Protein AF-A0A7S0KG20-F1 (afdb_monomer)

Sequence (482 aa):
AVMDPRAGAAANTIDAFGTTMLTATAPEAWRTGATNSAHTAVRFNNHARRALEDLAPARAWDAAEAFLSRLDDALVNDASDGVVLHEFNDLPFVKHLDVSIRLEYHAMQQNGVLDRLATCDGAVEDGPSSCMGLQRSAAFSQMQSWWRRLKERYPNGHPYWVAEYLEFDMSGDGVDPTASVFIEHVSLHSGRHAEFVPAVREYFDAIGAATNAPSSEVLFKNLQRVVDLATSDGFNTSIWSAGIMFSRVLDAGKGGIESVRVLIYFNRHDALNSKDAEEDGYASEKTRQMVRLLELLKWTGDYDEFDRIDDFFTDDGGIGSVLQLDVLAREPTNESPSIIGPRVGVEITVGQTYVKDSVMPYLASHLLSSGLAQKDWLMSFTDALCKPTRTDALSMRSRLQRPCFIKRRTAADKVELTRDQTGASMLPPISVSASHFKFIVQPGRSLYVKAYVGSQHTFKYCLDTDSISVPNTAVKYEPCSV

Structure (mmCIF, N/CA/C/O backbone):
data_AF-A0A7S0KG20-F1
#
_entry.id   AF-A0A7S0KG20-F1
#
loop_
_atom_site.group_PDB
_atom_site.id
_atom_site.type_symbol
_atom_site.label_atom_id
_atom_site.label_alt_id
_atom_site.label_comp_id
_atom_site.label_asym_id
_atom_site.label_entity_id
_atom_site.label_seq_id
_atom_site.pdbx_PDB_ins_code
_atom_site.Cartn_x
_atom_site.Cartn_y
_atom_site.Cartn_z
_atom_site.occupancy
_atom_site.B_iso_or_equiv
_atom_site.auth_seq_id
_atom_site.auth_comp_id
_atom_site.auth_asym_id
_atom_site.auth_atom_id
_atom_site.pdbx_PDB_model_num
ATOM 1 N N . ALA A 1 1 ? 21.879 16.488 -66.973 1.00 37.53 1 ALA A N 1
ATOM 2 C CA . ALA A 1 1 ? 21.043 16.724 -65.782 1.00 37.53 1 ALA A CA 1
ATOM 3 C C . ALA A 1 1 ? 20.310 15.428 -65.477 1.00 37.53 1 ALA A C 1
ATOM 5 O O . ALA A 1 1 ? 19.718 14.856 -66.382 1.00 37.53 1 ALA A O 1
ATOM 6 N N . VAL A 1 2 ? 20.502 14.915 -64.267 1.00 31.30 2 VAL A N 1
ATOM 7 C CA . VAL A 1 2 ? 20.100 13.580 -63.808 1.00 31.30 2 VAL A CA 1
ATOM 8 C C . VAL A 1 2 ? 18.619 13.600 -63.411 1.00 31.30 2 VAL A C 1
ATOM 10 O O . VAL A 1 2 ? 18.217 14.483 -62.661 1.00 31.30 2 VAL A O 1
ATOM 13 N N . MET A 1 3 ? 17.830 12.635 -63.892 1.00 28.50 3 MET A N 1
ATOM 14 C CA . MET A 1 3 ? 16.565 12.221 -63.273 1.00 28.50 3 MET A CA 1
ATOM 15 C C . MET A 1 3 ? 16.724 10.763 -62.832 1.00 28.50 3 MET A C 1
ATOM 17 O O . MET A 1 3 ? 17.117 9.914 -63.629 1.00 28.50 3 MET A O 1
ATOM 21 N N . ASP A 1 4 ? 16.460 10.513 -61.555 1.00 29.98 4 ASP A N 1
ATOM 22 C CA . ASP A 1 4 ? 16.569 9.227 -60.862 1.00 29.98 4 ASP A CA 1
ATOM 23 C C . ASP A 1 4 ? 15.175 8.572 -60.770 1.00 29.98 4 ASP A C 1
ATOM 25 O O . ASP A 1 4 ? 14.272 9.186 -60.197 1.00 29.98 4 ASP A O 1
ATOM 29 N N . PRO A 1 5 ? 14.945 7.363 -61.322 1.00 34.62 5 PRO A N 1
ATOM 30 C CA . PRO A 1 5 ? 13.727 6.606 -61.099 1.00 34.62 5 PRO A CA 1
ATOM 31 C C . PRO A 1 5 ? 14.010 5.456 -60.122 1.00 34.62 5 PRO A C 1
ATOM 33 O O . PRO A 1 5 ? 14.293 4.328 -60.524 1.00 34.62 5 PRO A O 1
ATOM 36 N N . ARG A 1 6 ? 13.884 5.714 -58.819 1.00 30.38 6 ARG A N 1
ATOM 37 C CA . ARG A 1 6 ? 13.753 4.662 -57.797 1.00 30.38 6 ARG A CA 1
ATOM 38 C C . ARG A 1 6 ? 12.340 4.643 -57.228 1.00 30.38 6 ARG A C 1
ATOM 40 O O . ARG A 1 6 ? 12.111 4.927 -56.059 1.00 30.38 6 ARG A O 1
ATOM 47 N N . ALA A 1 7 ? 11.390 4.242 -58.067 1.00 33.94 7 ALA A N 1
ATOM 48 C CA . ALA A 1 7 ? 10.198 3.554 -57.590 1.00 33.94 7 ALA A CA 1
ATOM 49 C C . ALA A 1 7 ? 10.583 2.081 -57.368 1.00 33.94 7 ALA A C 1
ATOM 51 O O . ALA A 1 7 ? 10.510 1.259 -58.279 1.00 33.94 7 ALA A O 1
ATOM 52 N N . GLY A 1 8 ? 11.085 1.760 -56.174 1.00 28.45 8 GLY A N 1
ATOM 53 C CA . GLY A 1 8 ? 11.297 0.379 -55.750 1.00 28.45 8 GLY A CA 1
ATOM 54 C C . GLY A 1 8 ? 9.968 -0.223 -55.308 1.00 28.45 8 GLY A C 1
ATOM 55 O O . GLY A 1 8 ? 9.535 0.008 -54.184 1.00 28.45 8 GLY A O 1
ATOM 56 N N . ALA A 1 9 ? 9.307 -0.958 -56.201 1.00 30.19 9 ALA A N 1
ATOM 57 C CA . ALA A 1 9 ? 8.162 -1.788 -55.853 1.00 30.19 9 ALA A CA 1
ATOM 58 C C . ALA A 1 9 ? 8.598 -2.871 -54.849 1.00 30.19 9 ALA A C 1
ATOM 60 O O . ALA A 1 9 ? 9.541 -3.618 -55.112 1.00 30.19 9 ALA A O 1
ATOM 61 N N . ALA A 1 10 ? 7.921 -2.950 -53.701 1.00 33.03 10 ALA A N 1
ATOM 62 C CA . ALA A 1 10 ? 8.092 -4.042 -52.751 1.00 33.03 10 ALA A CA 1
ATOM 63 C C . ALA A 1 10 ? 7.609 -5.349 -53.400 1.00 33.03 10 ALA A C 1
ATOM 65 O O . ALA A 1 10 ? 6.438 -5.485 -53.755 1.00 33.03 10 ALA A O 1
ATOM 66 N N . ALA A 1 11 ? 8.522 -6.298 -53.599 1.00 28.55 11 ALA A N 1
ATOM 67 C CA . ALA A 1 11 ? 8.181 -7.639 -54.047 1.00 28.55 11 ALA A CA 1
ATOM 68 C C . ALA A 1 11 ? 7.683 -8.450 -52.842 1.00 28.55 11 ALA A C 1
ATOM 70 O O . ALA A 1 11 ? 8.464 -8.803 -51.962 1.00 28.55 11 ALA A O 1
ATOM 71 N N . ASN A 1 12 ? 6.383 -8.742 -52.806 1.00 29.62 12 ASN A N 1
ATOM 72 C CA . ASN A 1 12 ? 5.798 -9.658 -51.832 1.00 29.62 12 ASN A CA 1
ATOM 73 C C . ASN A 1 12 ? 6.046 -11.100 -52.294 1.00 29.62 12 ASN A C 1
ATOM 75 O O . ASN A 1 12 ? 5.450 -11.546 -53.275 1.00 29.62 12 ASN A O 1
ATOM 79 N N . THR A 1 13 ? 6.902 -11.843 -51.597 1.00 28.30 13 THR A N 1
ATOM 80 C CA . THR A 1 13 ? 6.975 -13.307 -51.725 1.00 28.30 13 THR A CA 1
ATOM 81 C C . THR A 1 13 ? 6.069 -13.957 -50.686 1.00 28.30 13 THR A C 1
ATOM 83 O O . THR A 1 13 ? 6.255 -13.764 -49.488 1.00 28.30 13 THR A O 1
ATOM 86 N N . ILE A 1 14 ? 5.085 -14.717 -51.167 1.00 29.00 14 ILE A N 1
ATOM 87 C CA . ILE A 1 14 ? 4.150 -15.524 -50.374 1.00 29.00 14 ILE A CA 1
ATOM 88 C C . ILE A 1 14 ? 4.747 -16.933 -50.263 1.00 29.00 14 ILE A C 1
ATOM 90 O O . ILE A 1 14 ? 5.146 -17.498 -51.284 1.00 29.00 14 ILE A O 1
ATOM 94 N N . ASP A 1 15 ? 4.838 -17.495 -49.056 1.00 35.34 15 ASP A N 1
ATOM 95 C CA . ASP A 1 15 ? 5.238 -18.894 -48.879 1.00 35.34 15 ASP A CA 1
ATOM 96 C C . ASP A 1 15 ? 4.054 -19.862 -49.058 1.00 35.34 15 ASP A C 1
ATOM 98 O O . ASP A 1 15 ? 2.891 -19.463 -49.146 1.00 35.34 15 ASP A O 1
ATOM 102 N N . ALA A 1 16 ? 4.355 -21.160 -49.126 1.00 31.38 16 ALA A N 1
ATOM 103 C CA . ALA A 1 16 ? 3.388 -22.221 -49.411 1.00 31.38 16 ALA A CA 1
ATOM 104 C C . ALA A 1 16 ? 2.281 -22.406 -48.344 1.00 31.38 16 ALA A C 1
ATOM 106 O O . ALA A 1 16 ? 1.424 -23.272 -48.525 1.00 31.38 16 ALA A O 1
ATOM 107 N N . PHE A 1 17 ? 2.268 -21.606 -47.270 1.00 33.25 17 PHE A N 1
ATOM 108 C CA . PHE A 1 17 ? 1.258 -21.637 -46.208 1.00 33.25 17 PHE A CA 1
ATOM 109 C C . PHE A 1 17 ? 0.456 -20.331 -46.077 1.00 33.25 17 PHE A C 1
ATOM 111 O O . PHE A 1 17 ? -0.393 -20.222 -45.195 1.00 33.25 17 PHE A O 1
ATOM 118 N N . GLY A 1 18 ? 0.648 -19.362 -46.980 1.00 27.58 18 GLY A N 1
ATOM 119 C CA . GLY A 1 18 ? -0.215 -18.178 -47.073 1.00 27.58 18 GLY A CA 1
ATOM 120 C C . GLY A 1 18 ? -0.015 -17.139 -45.965 1.00 27.58 18 GLY A C 1
ATOM 121 O O . GLY A 1 18 ? -0.838 -16.235 -45.828 1.00 27.58 18 GLY A O 1
ATOM 122 N N . THR A 1 19 ? 1.073 -17.220 -45.198 1.00 28.69 19 THR A N 1
ATOM 123 C CA . THR A 1 19 ? 1.436 -16.196 -44.209 1.00 28.69 19 THR A CA 1
ATOM 124 C C . THR A 1 19 ? 2.305 -15.118 -44.851 1.00 28.69 19 THR A C 1
ATOM 126 O O . THR A 1 19 ? 3.401 -15.383 -45.341 1.00 28.69 19 THR A O 1
ATOM 129 N N . THR A 1 20 ? 1.824 -13.874 -44.844 1.00 28.39 20 THR A N 1
ATOM 130 C CA . THR A 1 20 ? 2.589 -12.707 -45.297 1.00 28.39 20 THR A CA 1
ATOM 131 C C . THR A 1 20 ? 3.761 -12.468 -44.344 1.00 28.39 20 THR A C 1
ATOM 133 O O . THR A 1 20 ? 3.565 -11.986 -43.228 1.00 28.39 20 THR A O 1
ATOM 136 N N . MET A 1 21 ? 4.989 -12.785 -44.764 1.00 26.64 21 MET A N 1
ATOM 137 C CA . MET A 1 21 ? 6.184 -12.346 -44.044 1.00 26.64 21 MET A CA 1
ATOM 138 C C . MET A 1 21 ? 6.344 -10.834 -44.216 1.00 26.64 21 MET A C 1
ATOM 140 O O . MET A 1 21 ? 6.732 -10.351 -45.279 1.00 26.64 21 MET A O 1
ATOM 144 N N . LEU A 1 22 ? 6.044 -10.086 -43.154 1.00 32.97 22 LEU A N 1
ATOM 145 C CA . LEU A 1 22 ? 6.436 -8.687 -43.024 1.00 32.97 22 LEU A CA 1
ATOM 146 C C . LEU A 1 22 ? 7.966 -8.619 -43.007 1.00 32.97 22 LEU A C 1
ATOM 148 O O . LEU A 1 22 ? 8.616 -8.938 -42.012 1.00 32.97 22 LEU A O 1
ATOM 152 N N . THR A 1 23 ? 8.546 -8.216 -44.134 1.00 28.22 23 THR A N 1
ATOM 153 C CA . THR A 1 23 ? 9.948 -7.813 -44.224 1.00 28.22 23 THR A CA 1
ATOM 154 C C . THR A 1 23 ? 10.223 -6.714 -43.201 1.00 28.22 23 THR A C 1
ATOM 156 O O . THR A 1 23 ? 9.520 -5.706 -43.162 1.00 28.22 23 THR A O 1
ATOM 159 N N . ALA A 1 24 ? 11.240 -6.931 -42.367 1.00 34.94 24 ALA A N 1
ATOM 160 C CA . ALA A 1 24 ? 11.638 -6.062 -41.269 1.00 34.94 24 ALA A CA 1
ATOM 161 C C . ALA A 1 24 ? 11.952 -4.627 -41.735 1.00 34.94 24 ALA A C 1
ATOM 163 O O . ALA A 1 24 ? 13.037 -4.351 -42.242 1.00 34.94 24 ALA A O 1
ATOM 164 N N . THR A 1 25 ? 11.017 -3.701 -41.515 1.00 32.72 25 THR A N 1
ATOM 165 C CA . THR A 1 25 ? 11.232 -2.252 -41.654 1.00 32.72 25 THR A CA 1
ATOM 166 C C . THR A 1 25 ? 10.488 -1.481 -40.561 1.00 32.72 25 THR A C 1
ATOM 168 O O . THR A 1 25 ? 9.458 -0.867 -40.810 1.00 32.72 25 THR A O 1
ATOM 171 N N . ALA A 1 26 ? 11.024 -1.547 -39.343 1.00 29.73 26 ALA A N 1
ATOM 172 C CA . ALA A 1 26 ? 10.991 -0.535 -38.283 1.00 29.73 26 ALA A CA 1
ATOM 173 C C . ALA A 1 26 ? 11.879 -1.101 -37.158 1.00 29.73 26 ALA A C 1
ATOM 175 O O . ALA A 1 26 ? 11.597 -2.207 -36.696 1.00 29.73 26 ALA A O 1
ATOM 176 N N . PRO A 1 27 ? 12.972 -0.441 -36.733 1.00 36.19 27 PRO A N 1
ATOM 177 C CA . PRO A 1 27 ? 13.666 -0.875 -35.528 1.00 36.19 27 PRO A CA 1
ATOM 178 C C . PRO A 1 27 ? 12.651 -0.866 -34.380 1.00 36.19 27 PRO A C 1
ATOM 180 O O . PRO A 1 27 ? 11.842 0.052 -34.273 1.00 36.19 27 PRO A O 1
ATOM 183 N N . GLU A 1 28 ? 12.661 -1.926 -33.584 1.00 38.81 28 GLU A N 1
ATOM 184 C CA . GLU A 1 28 ? 11.654 -2.305 -32.591 1.00 38.81 28 GLU A CA 1
ATOM 185 C C . GLU A 1 28 ? 11.557 -1.300 -31.430 1.00 38.81 28 GLU A C 1
ATOM 187 O O . GLU A 1 28 ? 11.969 -1.583 -30.310 1.00 38.81 28 GLU A O 1
ATOM 192 N N . ALA A 1 29 ? 10.991 -0.119 -31.687 1.00 33.97 29 ALA A N 1
ATOM 193 C CA . ALA A 1 29 ? 10.783 0.935 -30.691 1.00 33.97 29 ALA A CA 1
ATOM 194 C C . ALA A 1 29 ? 9.957 0.457 -29.478 1.00 33.97 29 ALA A C 1
ATOM 196 O O . ALA A 1 29 ? 10.092 0.987 -28.380 1.00 33.97 29 ALA A O 1
ATOM 197 N N . TRP A 1 30 ? 9.144 -0.586 -29.665 1.00 36.75 30 TRP A N 1
ATOM 198 C CA . TRP A 1 30 ? 8.333 -1.223 -28.630 1.00 36.75 30 TRP A CA 1
ATOM 199 C C . TRP A 1 30 ? 9.135 -2.132 -27.678 1.00 36.75 30 TRP A C 1
ATOM 201 O O . TRP A 1 30 ? 8.747 -2.263 -26.523 1.00 36.75 30 TRP A O 1
ATOM 211 N N . ARG A 1 31 ? 10.279 -2.699 -28.108 1.00 35.84 31 ARG A N 1
ATOM 212 C CA . ARG A 1 31 ? 11.166 -3.518 -27.245 1.00 35.84 31 ARG A CA 1
ATOM 213 C C . ARG A 1 31 ? 12.034 -2.684 -26.310 1.00 35.84 31 ARG A C 1
ATOM 215 O O . ARG A 1 31 ? 12.642 -3.201 -25.377 1.00 35.84 31 ARG A O 1
ATOM 222 N N . THR A 1 32 ? 12.157 -1.393 -26.589 1.00 38.97 32 THR A N 1
ATOM 223 C CA . THR A 1 32 ? 13.038 -0.495 -25.843 1.00 38.97 32 THR A CA 1
ATOM 224 C C . THR A 1 32 ? 12.281 0.501 -24.977 1.00 38.97 32 THR A C 1
ATOM 226 O O . THR A 1 32 ? 12.915 1.142 -24.142 1.00 38.97 32 THR A O 1
ATOM 229 N N . GLY A 1 33 ? 10.968 0.668 -25.174 1.00 40.94 33 GLY A N 1
ATOM 230 C CA . GLY A 1 33 ? 10.319 1.942 -24.870 1.00 40.94 33 GLY A CA 1
ATOM 231 C C . GLY A 1 33 ? 10.965 3.075 -25.680 1.00 40.94 33 GLY A C 1
ATOM 232 O O . GLY A 1 33 ? 11.945 2.860 -26.407 1.00 40.94 33 GLY A O 1
ATOM 233 N N . ALA A 1 34 ? 10.458 4.303 -25.591 1.00 41.44 34 ALA A N 1
ATOM 234 C CA . ALA A 1 34 ? 11.172 5.431 -26.186 1.00 41.44 34 ALA A CA 1
ATOM 235 C C . ALA A 1 34 ? 12.588 5.513 -25.574 1.00 41.44 34 ALA A C 1
ATOM 237 O O . ALA A 1 34 ? 12.739 5.841 -24.398 1.00 41.44 34 ALA A O 1
ATOM 238 N N . THR A 1 35 ? 13.628 5.229 -26.372 1.00 41.56 35 THR A N 1
ATOM 239 C CA . THR A 1 35 ? 15.038 5.077 -25.942 1.00 41.56 35 THR A CA 1
ATOM 240 C C . THR A 1 35 ? 15.642 6.314 -25.277 1.00 41.56 35 THR A C 1
ATOM 242 O O . THR A 1 35 ? 16.774 6.257 -24.821 1.00 41.56 35 THR A O 1
ATOM 245 N N . ASN A 1 36 ? 14.908 7.428 -25.253 1.00 48.84 36 ASN A N 1
ATOM 246 C CA . ASN A 1 36 ? 15.325 8.734 -24.758 1.00 48.84 36 ASN A CA 1
ATOM 247 C C . ASN A 1 36 ? 14.163 9.463 -24.067 1.00 48.84 36 ASN A C 1
ATOM 249 O O . ASN A 1 36 ? 14.029 10.680 -24.218 1.00 48.84 36 ASN A O 1
ATOM 253 N N . SER A 1 37 ? 13.270 8.750 -23.371 1.00 53.72 37 SER A N 1
ATOM 254 C CA . SER A 1 37 ? 12.259 9.461 -22.590 1.00 53.72 37 SER A CA 1
ATOM 255 C C . SER A 1 37 ? 12.958 10.257 -21.485 1.00 53.72 37 SER A C 1
ATOM 257 O O . SER A 1 37 ? 13.554 9.683 -20.572 1.00 53.72 37 SER A O 1
ATOM 259 N N . ALA A 1 38 ? 12.897 11.590 -21.568 1.00 61.16 38 ALA A N 1
ATOM 260 C CA . ALA A 1 38 ? 13.294 12.461 -20.462 1.00 61.16 38 ALA A CA 1
ATOM 261 C C . ALA A 1 38 ? 12.429 12.193 -19.214 1.00 61.16 38 ALA A C 1
ATOM 263 O O . ALA A 1 38 ? 12.872 12.458 -18.099 1.00 61.16 38 ALA A O 1
ATOM 264 N N . HIS A 1 39 ? 11.256 11.585 -19.431 1.00 73.88 39 HIS A N 1
ATOM 265 C CA . HIS A 1 39 ? 10.246 11.307 -18.433 1.00 73.88 39 HIS A CA 1
ATOM 266 C C . HIS A 1 39 ? 10.612 10.111 -17.542 1.00 73.88 39 HIS A C 1
ATOM 268 O O . HIS A 1 39 ? 10.573 8.956 -17.966 1.00 73.88 39 HIS A O 1
ATOM 274 N N . THR A 1 40 ? 10.956 10.383 -16.285 1.00 77.56 40 THR A N 1
ATOM 275 C CA . THR A 1 40 ? 11.440 9.426 -15.280 1.00 77.56 40 THR A CA 1
ATOM 276 C C . THR A 1 40 ? 10.447 8.297 -15.011 1.00 77.56 40 THR A C 1
ATOM 278 O O . THR A 1 40 ? 10.846 7.133 -15.026 1.00 77.56 40 THR A O 1
ATOM 281 N N . ALA A 1 41 ? 9.158 8.611 -14.855 1.00 82.25 41 ALA A N 1
ATOM 282 C CA . ALA A 1 41 ? 8.098 7.617 -14.661 1.00 82.25 41 ALA A CA 1
ATOM 283 C C . ALA A 1 41 ? 8.044 6.594 -15.813 1.00 82.25 41 ALA A C 1
ATOM 285 O O . ALA A 1 41 ? 8.006 5.381 -15.603 1.00 82.25 41 ALA A O 1
ATOM 286 N N . VAL A 1 42 ? 8.129 7.095 -17.049 1.00 83.19 42 VAL A N 1
ATOM 287 C CA . VAL A 1 42 ? 8.176 6.273 -18.265 1.00 83.19 42 VAL A CA 1
ATOM 288 C C . VAL A 1 42 ? 9.464 5.449 -18.321 1.00 83.19 42 VAL A C 1
ATOM 290 O O . VAL A 1 42 ? 9.417 4.278 -18.691 1.00 83.19 42 VAL A O 1
ATOM 293 N N . ARG A 1 43 ? 10.614 5.992 -17.892 1.00 81.25 43 ARG A N 1
ATOM 294 C CA . ARG A 1 43 ? 11.861 5.207 -17.786 1.00 81.25 43 ARG A CA 1
ATOM 295 C C . ARG A 1 43 ? 11.721 4.039 -16.811 1.00 81.25 43 ARG A C 1
ATOM 297 O O . ARG A 1 43 ? 12.192 2.947 -17.120 1.00 81.25 43 ARG A O 1
ATOM 304 N N . PHE A 1 44 ? 11.081 4.245 -15.658 1.00 84.31 44 PHE A N 1
ATOM 305 C CA . PHE A 1 44 ? 10.821 3.173 -14.692 1.00 84.31 44 PHE A CA 1
ATOM 306 C C . PHE A 1 44 ? 9.953 2.071 -15.306 1.00 84.31 44 PHE A C 1
ATOM 308 O O . PHE A 1 44 ? 10.336 0.902 -15.251 1.00 84.31 44 PHE A O 1
ATOM 315 N N . ASN A 1 45 ? 8.856 2.441 -15.976 1.00 86.31 45 ASN A N 1
ATOM 316 C CA . ASN A 1 45 ? 8.006 1.494 -16.701 1.00 86.31 45 ASN A CA 1
ATOM 317 C C . ASN A 1 45 ? 8.777 0.717 -17.772 1.00 86.31 45 ASN A C 1
ATOM 319 O O . ASN A 1 45 ? 8.717 -0.508 -17.818 1.00 86.31 45 ASN A O 1
ATOM 323 N N . ASN A 1 46 ? 9.552 1.417 -18.599 1.00 80.50 46 ASN A N 1
ATOM 324 C CA . ASN A 1 46 ? 10.303 0.802 -19.688 1.00 80.50 46 ASN A CA 1
ATOM 325 C C . ASN A 1 46 ? 11.378 -0.146 -19.165 1.00 80.50 46 ASN A C 1
ATOM 327 O O . ASN A 1 46 ? 11.596 -1.208 -19.746 1.00 80.50 46 ASN A O 1
ATOM 331 N N . HIS A 1 47 ? 12.022 0.188 -18.047 1.00 78.44 47 HIS A N 1
ATOM 332 C CA . HIS A 1 47 ? 12.995 -0.704 -17.434 1.00 78.44 47 HIS A CA 1
ATOM 333 C C . HIS A 1 47 ? 12.334 -1.974 -16.871 1.00 78.44 47 HIS A C 1
ATOM 335 O O . HIS A 1 47 ? 12.848 -3.072 -17.104 1.00 78.44 47 HIS A O 1
ATOM 341 N N . ALA A 1 48 ? 11.174 -1.850 -16.213 1.00 82.62 48 ALA A N 1
ATOM 342 C CA . ALA A 1 48 ? 10.378 -2.996 -15.767 1.00 82.62 48 ALA A CA 1
ATOM 343 C C . ALA A 1 48 ? 9.920 -3.864 -16.947 1.00 82.62 48 ALA A C 1
ATOM 345 O O . ALA A 1 48 ? 10.160 -5.071 -16.947 1.00 82.62 48 ALA A O 1
ATOM 346 N N . ARG A 1 49 ? 9.368 -3.244 -17.996 1.00 85.25 49 ARG A N 1
ATOM 347 C CA . ARG A 1 49 ? 8.962 -3.909 -19.240 1.00 85.25 49 ARG A CA 1
ATOM 348 C C . ARG A 1 49 ? 10.123 -4.684 -19.854 1.00 85.25 49 ARG A C 1
ATOM 350 O O . ARG A 1 49 ? 9.999 -5.876 -20.069 1.00 85.25 49 ARG A O 1
ATOM 357 N N . ARG A 1 50 ? 11.301 -4.081 -20.041 1.00 78.00 50 ARG A N 1
ATOM 358 C CA . ARG A 1 50 ? 12.491 -4.779 -20.584 1.00 78.00 50 ARG A CA 1
ATOM 359 C C . ARG A 1 50 ? 12.966 -5.956 -19.721 1.00 78.00 50 ARG A C 1
ATOM 361 O O . ARG A 1 50 ? 13.701 -6.833 -20.193 1.00 78.00 50 ARG A O 1
ATOM 368 N N . ALA A 1 51 ? 12.645 -5.953 -18.431 1.00 76.00 51 ALA A N 1
ATOM 369 C CA . ALA A 1 51 ? 12.929 -7.074 -17.549 1.00 76.00 51 ALA A CA 1
ATOM 370 C C . ALA A 1 51 ? 11.857 -8.169 -17.650 1.00 76.00 51 ALA A C 1
ATOM 372 O O . ALA A 1 51 ? 12.224 -9.339 -17.625 1.00 76.00 51 ALA A O 1
ATOM 373 N N . LEU A 1 52 ? 10.584 -7.796 -17.800 1.00 83.19 52 LEU A N 1
ATOM 374 C CA . LEU A 1 52 ? 9.419 -8.641 -17.523 1.00 83.19 52 LEU A CA 1
ATOM 375 C C . LEU A 1 52 ? 8.414 -8.719 -18.686 1.00 83.19 52 LEU A C 1
ATOM 377 O O . LEU A 1 52 ? 7.269 -9.095 -18.464 1.00 83.19 52 LEU A O 1
ATOM 381 N N . GLU A 1 53 ? 8.813 -8.343 -19.902 1.00 75.50 53 GLU A N 1
ATOM 382 C CA . GLU A 1 53 ? 7.908 -8.105 -21.037 1.00 75.50 53 GLU A CA 1
ATOM 383 C C . GLU A 1 53 ? 6.939 -9.264 -21.269 1.00 75.50 53 GLU A C 1
ATOM 385 O O . GLU A 1 53 ? 5.732 -9.054 -21.222 1.00 75.50 53 GLU A O 1
ATOM 390 N N . ASP A 1 54 ? 7.455 -10.488 -21.404 1.00 78.69 54 ASP A N 1
ATOM 391 C CA . ASP A 1 54 ? 6.667 -11.693 -21.704 1.00 78.69 54 ASP A CA 1
ATOM 392 C C . ASP A 1 54 ? 5.702 -12.112 -20.573 1.00 78.69 54 ASP A C 1
ATOM 394 O O . ASP A 1 54 ? 4.922 -13.053 -20.728 1.00 78.69 54 ASP A O 1
ATOM 398 N N . LEU A 1 55 ? 5.737 -11.426 -19.426 1.00 85.25 55 LEU A N 1
ATOM 399 C CA . LEU A 1 55 ? 4.933 -11.737 -18.241 1.00 85.25 55 LEU A CA 1
ATOM 400 C C . LEU A 1 55 ? 3.616 -10.960 -18.188 1.00 85.25 55 LEU A C 1
ATOM 402 O O . LEU A 1 55 ? 2.782 -11.244 -17.328 1.00 85.25 55 LEU A O 1
ATOM 406 N N . ALA A 1 56 ? 3.414 -10.002 -19.093 1.00 86.50 56 ALA A N 1
ATOM 407 C CA . ALA A 1 56 ? 2.157 -9.287 -19.275 1.00 86.50 56 ALA A CA 1
ATOM 408 C C . ALA A 1 56 ? 1.973 -8.902 -20.756 1.00 86.50 56 ALA A C 1
ATOM 410 O O . ALA A 1 56 ? 2.947 -8.675 -21.469 1.00 86.50 56 ALA A O 1
ATOM 411 N N . PRO A 1 57 ? 0.737 -8.809 -21.269 1.00 85.50 57 PRO A N 1
ATOM 412 C CA . PRO A 1 57 ? 0.512 -8.474 -22.669 1.00 85.50 57 PRO A CA 1
ATOM 413 C C . PRO A 1 57 ? 0.989 -7.047 -22.967 1.00 85.50 57 PRO A C 1
ATOM 415 O O . PRO A 1 57 ? 0.800 -6.152 -22.147 1.00 85.50 57 PRO A O 1
ATOM 418 N N . ALA A 1 58 ? 1.523 -6.811 -24.171 1.00 84.62 58 ALA A N 1
ATOM 419 C CA . ALA A 1 58 ? 2.046 -5.501 -24.586 1.00 84.62 58 ALA A CA 1
ATOM 420 C C . ALA A 1 58 ? 1.074 -4.342 -24.296 1.00 84.62 58 ALA A C 1
ATOM 422 O O . ALA A 1 58 ? 1.479 -3.330 -23.738 1.00 84.62 58 ALA A O 1
ATOM 423 N N . ARG A 1 59 ? -0.228 -4.547 -24.545 1.00 84.06 59 ARG A N 1
ATOM 424 C CA . ARG A 1 59 ? -1.281 -3.559 -24.252 1.00 84.06 59 ARG A CA 1
ATOM 425 C C . ARG A 1 59 ? -1.330 -3.102 -22.787 1.00 84.06 59 ARG A C 1
ATOM 427 O O . ARG A 1 59 ? -1.699 -1.968 -22.531 1.00 84.06 59 ARG A O 1
ATOM 434 N N . ALA A 1 60 ? -0.990 -3.972 -21.832 1.00 86.00 60 ALA A N 1
ATOM 435 C CA . ALA A 1 60 ? -0.987 -3.621 -20.413 1.00 86.00 60 ALA A CA 1
ATOM 436 C C . ALA A 1 60 ? 0.201 -2.708 -20.082 1.00 86.00 60 ALA A C 1
ATOM 438 O O . ALA A 1 60 ? 0.036 -1.715 -19.380 1.00 86.00 60 ALA A O 1
ATOM 439 N N . TRP A 1 61 ? 1.375 -2.997 -20.653 1.00 86.69 61 TRP A N 1
ATOM 440 C CA . TRP A 1 61 ? 2.544 -2.121 -20.556 1.00 86.69 61 TRP A CA 1
ATOM 441 C C . TRP A 1 61 ? 2.323 -0.774 -21.246 1.00 86.69 61 TRP A C 1
ATOM 443 O O . TRP A 1 61 ? 2.713 0.255 -20.700 1.00 86.69 61 TRP A O 1
ATOM 453 N N . ASP A 1 62 ? 1.689 -0.780 -22.421 1.00 85.38 62 ASP A N 1
ATOM 454 C CA . ASP A 1 62 ? 1.376 0.435 -23.177 1.00 85.38 62 ASP A CA 1
ATOM 455 C C . ASP A 1 62 ? 0.360 1.311 -22.421 1.00 85.38 62 ASP A C 1
ATOM 457 O O . ASP A 1 62 ? 0.518 2.530 -22.370 1.00 85.38 62 ASP A O 1
ATOM 461 N N . ALA A 1 63 ? -0.646 0.706 -21.775 1.00 84.00 63 ALA A N 1
ATOM 462 C CA . ALA A 1 63 ? -1.598 1.424 -20.928 1.00 84.00 63 ALA A CA 1
ATOM 463 C C . ALA A 1 63 ? -0.908 2.063 -19.709 1.00 84.00 63 ALA A C 1
ATOM 465 O O . ALA A 1 63 ? -1.117 3.247 -19.437 1.00 84.00 63 ALA A O 1
ATOM 466 N N . ALA A 1 64 ? -0.044 1.312 -19.015 1.00 86.31 64 ALA A N 1
ATOM 467 C CA . ALA A 1 64 ? 0.756 1.830 -17.904 1.00 86.31 64 ALA A CA 1
ATOM 468 C C . ALA A 1 64 ? 1.659 2.995 -18.347 1.00 86.31 64 ALA A C 1
ATOM 470 O O . ALA A 1 64 ? 1.712 4.030 -17.682 1.00 86.31 64 ALA A O 1
ATOM 471 N N . GLU A 1 65 ? 2.323 2.871 -19.500 1.00 87.00 65 GLU A N 1
ATOM 472 C CA . GLU A 1 65 ? 3.154 3.936 -20.071 1.00 87.00 65 GLU A CA 1
ATOM 473 C C . GLU A 1 65 ? 2.335 5.187 -20.401 1.00 87.00 65 GLU A C 1
ATOM 475 O O . GLU A 1 65 ? 2.737 6.290 -20.034 1.00 87.00 65 GLU A O 1
ATOM 480 N N . ALA A 1 66 ? 1.175 5.024 -21.043 1.00 83.88 66 ALA A N 1
ATOM 481 C CA . ALA A 1 66 ? 0.303 6.127 -21.439 1.00 83.88 66 ALA A CA 1
ATOM 482 C C . ALA A 1 66 ? -0.270 6.906 -20.245 1.00 83.88 66 ALA A C 1
ATOM 484 O O . ALA A 1 66 ? -0.547 8.104 -20.368 1.00 83.88 66 ALA A O 1
ATOM 485 N N . PHE A 1 67 ? -0.468 6.239 -19.105 1.00 84.31 67 PHE A N 1
ATOM 486 C CA . PHE A 1 67 ? -0.801 6.901 -17.849 1.00 84.31 67 PHE A CA 1
ATOM 487 C C . PHE A 1 67 ? 0.408 7.654 -17.290 1.00 84.31 67 PHE A C 1
ATOM 489 O O . PHE A 1 67 ? 0.345 8.868 -17.088 1.00 84.31 67 PHE A O 1
ATOM 496 N N . LEU A 1 68 ? 1.524 6.947 -17.093 1.00 86.88 68 LEU A N 1
ATOM 497 C CA . LEU A 1 68 ? 2.728 7.497 -16.474 1.00 86.88 68 LEU A CA 1
ATOM 498 C C . LEU A 1 68 ? 3.304 8.675 -17.262 1.00 86.88 68 LEU A C 1
ATOM 500 O O . LEU A 1 68 ? 3.812 9.599 -16.642 1.00 86.88 68 LEU A O 1
ATOM 504 N N . SER A 1 69 ? 3.176 8.688 -18.593 1.00 85.44 69 SER A N 1
ATOM 505 C CA . SER A 1 69 ? 3.646 9.778 -19.460 1.00 85.44 69 SER A CA 1
ATOM 506 C C . SER A 1 69 ? 2.867 11.088 -19.313 1.00 85.44 69 SER A C 1
ATOM 508 O O . SER A 1 69 ? 3.239 12.089 -19.923 1.00 85.44 69 SER A O 1
ATOM 510 N N . ARG A 1 70 ? 1.726 11.066 -18.613 1.00 83.75 70 ARG A N 1
ATOM 511 C CA . ARG A 1 70 ? 0.896 12.251 -18.343 1.00 83.75 70 ARG A CA 1
ATOM 512 C C . ARG A 1 70 ? 1.168 12.855 -16.968 1.00 83.75 70 ARG A C 1
ATOM 514 O O . ARG A 1 70 ? 0.621 13.915 -16.673 1.00 83.75 70 ARG A O 1
ATOM 521 N N . LEU A 1 71 ? 1.942 12.173 -16.129 1.00 86.19 71 LEU A N 1
ATOM 522 C CA . LEU A 1 71 ? 2.317 12.654 -14.806 1.00 86.19 71 LEU A CA 1
ATOM 523 C C . LEU A 1 71 ? 3.498 13.619 -14.916 1.00 86.19 71 LEU A C 1
ATOM 525 O O . LEU A 1 71 ? 4.337 13.488 -15.792 1.00 86.19 71 LEU A O 1
ATOM 529 N N . ASP A 1 72 ? 3.609 14.596 -14.025 1.00 87.00 72 ASP A N 1
ATOM 530 C CA . ASP A 1 72 ? 4.828 15.409 -13.978 1.00 87.00 72 ASP A CA 1
ATOM 531 C C . ASP A 1 72 ? 5.983 14.576 -13.404 1.00 87.00 72 ASP A C 1
ATOM 533 O O . ASP A 1 72 ? 5.837 13.894 -12.386 1.00 87.00 72 ASP A O 1
ATOM 537 N N . ASP A 1 73 ? 7.154 14.664 -14.029 1.00 81.88 73 ASP A N 1
ATOM 538 C CA . ASP A 1 73 ? 8.363 13.964 -13.593 1.00 81.88 73 ASP A CA 1
ATOM 539 C C . ASP A 1 73 ? 8.756 14.230 -12.151 1.00 81.88 73 ASP A C 1
ATOM 541 O O . ASP A 1 73 ? 9.368 13.374 -11.509 1.00 81.88 73 ASP A O 1
ATOM 545 N N . ALA A 1 74 ? 8.423 15.408 -11.634 1.00 83.69 74 ALA A N 1
ATOM 546 C CA . ALA A 1 74 ? 8.727 15.746 -10.262 1.00 83.69 74 ALA A CA 1
ATOM 547 C C . ALA A 1 74 ? 7.971 14.869 -9.249 1.00 83.69 74 ALA A C 1
ATOM 549 O O . ALA A 1 74 ? 8.415 14.786 -8.111 1.00 83.69 74 ALA A O 1
ATOM 550 N N . LEU A 1 75 ? 6.912 14.146 -9.637 1.00 85.38 75 LEU A N 1
ATOM 551 C CA . LEU A 1 75 ? 6.242 13.190 -8.744 1.00 85.38 75 LEU A CA 1
ATOM 552 C C . LEU A 1 75 ? 7.100 11.959 -8.432 1.00 85.38 75 LEU A C 1
ATOM 554 O O . LEU A 1 75 ? 7.039 11.442 -7.323 1.00 85.38 75 LEU A O 1
ATOM 558 N N . VAL A 1 76 ? 7.903 11.487 -9.389 1.00 78.88 76 VAL A N 1
ATOM 559 C CA . VAL A 1 76 ? 8.609 10.196 -9.289 1.00 78.88 76 VAL A CA 1
ATOM 560 C C . VAL A 1 76 ? 10.069 10.283 -9.738 1.00 78.88 76 VAL A C 1
ATOM 562 O O . VAL A 1 76 ? 10.568 9.419 -10.455 1.00 78.88 76 VAL A O 1
ATOM 565 N N . ASN A 1 77 ? 10.775 11.332 -9.312 1.00 78.25 77 ASN A N 1
ATOM 566 C CA . ASN A 1 77 ? 12.209 11.500 -9.561 1.00 78.25 77 ASN A CA 1
ATOM 567 C C . ASN A 1 77 ? 13.076 11.224 -8.318 1.00 78.25 77 ASN A C 1
ATOM 569 O O . ASN A 1 77 ? 12.572 10.990 -7.220 1.00 78.25 77 ASN A O 1
ATOM 573 N N . ASP A 1 78 ? 14.398 11.306 -8.493 1.00 70.69 78 ASP A N 1
ATOM 574 C CA . ASP A 1 78 ? 15.395 11.140 -7.421 1.00 70.69 78 ASP A CA 1
ATOM 575 C C . ASP A 1 78 ? 15.223 12.118 -6.255 1.00 70.69 78 ASP A C 1
ATOM 577 O O . ASP A 1 78 ? 15.639 11.845 -5.133 1.00 70.69 78 ASP A O 1
ATOM 581 N N . ALA A 1 79 ? 14.670 13.304 -6.516 1.00 75.94 79 ALA A N 1
ATOM 582 C CA . ALA A 1 79 ? 14.447 14.307 -5.485 1.00 75.94 79 ALA A CA 1
ATOM 583 C C . ALA A 1 79 ? 13.174 14.042 -4.672 1.00 75.94 79 ALA A C 1
ATOM 585 O O . ALA A 1 79 ? 13.023 14.677 -3.632 1.00 75.94 79 ALA A O 1
ATOM 586 N N . SER A 1 80 ? 12.288 13.162 -5.146 1.00 80.00 80 SER A N 1
ATOM 587 C CA . SER A 1 80 ? 11.017 12.773 -4.516 1.00 80.00 80 SER A CA 1
ATOM 588 C C . SER A 1 80 ? 11.050 11.374 -3.907 1.00 80.00 80 SER A C 1
ATOM 590 O O . SER A 1 80 ? 10.013 10.905 -3.449 1.00 80.00 80 SER A O 1
ATOM 592 N N . ASP A 1 81 ? 12.195 10.682 -3.953 1.00 80.56 81 ASP A N 1
ATOM 593 C CA . ASP A 1 81 ? 12.273 9.259 -3.602 1.00 80.56 81 ASP A CA 1
ATOM 594 C C . ASP A 1 81 ? 11.234 8.417 -4.361 1.00 80.56 81 ASP A C 1
ATOM 596 O O . ASP A 1 81 ? 10.590 7.514 -3.826 1.00 80.56 81 ASP A O 1
ATOM 600 N N . GLY A 1 82 ? 11.072 8.749 -5.647 1.00 81.44 82 GLY A N 1
ATOM 601 C CA . GLY A 1 82 ? 10.034 8.205 -6.507 1.00 81.44 82 GLY A CA 1
ATOM 602 C C . GLY A 1 82 ? 10.120 6.694 -6.693 1.00 81.44 82 GLY A C 1
ATOM 603 O O . GLY A 1 82 ? 11.172 6.151 -7.046 1.00 81.44 82 GLY A O 1
ATOM 604 N N . VAL A 1 83 ? 8.972 6.032 -6.548 1.00 85.69 83 VAL A N 1
ATOM 605 C CA . VAL A 1 83 ? 8.792 4.600 -6.814 1.00 85.69 83 VAL A CA 1
ATOM 606 C C . VAL A 1 83 ? 7.569 4.409 -7.693 1.00 85.69 83 VAL A C 1
ATOM 608 O O . VAL A 1 83 ? 6.527 5.012 -7.437 1.00 85.69 83 VAL A O 1
ATOM 611 N N . VAL A 1 84 ? 7.690 3.542 -8.696 1.00 90.69 84 VAL A N 1
ATOM 612 C CA . VAL A 1 84 ? 6.558 3.018 -9.469 1.00 90.69 84 VAL A CA 1
ATOM 613 C C . VAL A 1 84 ? 6.414 1.533 -9.154 1.00 90.69 84 VAL A C 1
ATOM 615 O O . VAL A 1 84 ? 7.368 0.779 -9.335 1.00 90.69 84 VAL A O 1
ATOM 618 N N . LEU A 1 85 ? 5.245 1.117 -8.675 1.00 91.19 85 LEU A N 1
ATOM 619 C CA . LEU A 1 85 ? 4.873 -0.282 -8.484 1.00 91.19 85 LEU A CA 1
ATOM 620 C C . LEU A 1 85 ? 3.983 -0.747 -9.641 1.00 91.19 85 LEU A C 1
ATOM 622 O O . LEU A 1 85 ? 3.100 -0.013 -10.073 1.00 91.19 85 LEU A O 1
ATOM 626 N N . HIS A 1 86 ? 4.199 -1.977 -10.094 1.00 92.00 86 HIS A N 1
ATOM 627 C CA . HIS A 1 86 ? 3.385 -2.689 -11.072 1.00 92.00 86 HIS A CA 1
ATOM 628 C C . HIS A 1 86 ? 2.769 -3.917 -10.406 1.00 92.00 86 HIS A C 1
ATOM 630 O O . HIS A 1 86 ? 3.490 -4.821 -9.971 1.00 92.00 86 HIS A O 1
ATOM 636 N N . GLU A 1 87 ? 1.446 -3.954 -10.338 1.00 91.19 87 GLU A N 1
ATOM 637 C CA . GLU A 1 87 ? 0.664 -5.074 -9.825 1.00 91.19 87 GLU A CA 1
ATOM 638 C C . GLU A 1 87 ? 0.243 -5.992 -10.978 1.00 91.19 87 GLU A C 1
ATOM 640 O O . GLU A 1 87 ? -0.521 -5.612 -11.866 1.00 91.19 87 GLU A O 1
ATOM 645 N N . PHE A 1 88 ? 0.733 -7.232 -10.957 1.00 89.69 88 PHE A N 1
ATOM 646 C CA . PHE A 1 88 ? 0.386 -8.258 -11.936 1.00 89.69 88 PHE A CA 1
ATOM 647 C C . PHE A 1 88 ? -0.918 -8.934 -11.514 1.00 89.69 88 PHE A C 1
ATOM 649 O O . PHE A 1 88 ? -0.927 -9.881 -10.718 1.00 89.69 88 PHE A O 1
ATOM 656 N N . ASN A 1 89 ? -2.026 -8.425 -12.045 1.00 79.75 89 ASN A N 1
ATOM 657 C CA . ASN A 1 89 ? -3.358 -8.946 -11.774 1.00 79.75 89 ASN A CA 1
ATOM 658 C C . ASN A 1 89 ? -3.641 -10.249 -12.517 1.00 79.75 89 ASN A C 1
ATOM 660 O O . ASN A 1 89 ? -3.210 -10.428 -13.651 1.00 79.75 89 ASN A O 1
ATOM 664 N N . ASP A 1 90 ? -4.454 -11.114 -11.906 1.00 70.62 90 ASP A N 1
ATOM 665 C CA . ASP A 1 90 ? -4.946 -12.363 -12.500 1.00 70.62 90 ASP A CA 1
ATOM 666 C C . ASP A 1 90 ? -3.845 -13.375 -12.872 1.00 70.62 90 ASP A C 1
ATOM 668 O O . ASP A 1 90 ? -3.829 -13.916 -13.983 1.00 70.62 90 ASP A O 1
ATOM 672 N N . LEU A 1 91 ? -2.932 -13.692 -11.943 1.00 70.69 91 LEU A N 1
ATOM 673 C CA . LEU A 1 91 ? -2.027 -14.828 -12.146 1.00 70.69 91 LEU A CA 1
ATOM 674 C C . LEU A 1 91 ? -2.847 -16.108 -12.391 1.00 70.69 91 LEU A C 1
ATOM 676 O O . LEU A 1 91 ? -3.805 -16.373 -11.661 1.00 70.69 91 LEU A O 1
ATOM 680 N N . PRO A 1 92 ? -2.521 -16.901 -13.429 1.00 61.22 92 PRO A N 1
ATOM 681 C CA . PRO A 1 92 ? -1.312 -16.849 -14.264 1.00 61.22 92 PRO A CA 1
ATOM 682 C C . PRO A 1 92 ? -1.436 -16.076 -15.590 1.00 61.22 92 PRO A C 1
ATOM 684 O O . PRO A 1 92 ? -0.436 -15.871 -16.275 1.00 61.22 92 PRO A O 1
ATOM 687 N N . PHE A 1 93 ? -2.644 -15.694 -15.996 1.00 68.69 93 PHE A N 1
ATOM 688 C CA . PHE A 1 93 ? -2.893 -15.038 -17.277 1.00 68.69 93 PHE A CA 1
ATOM 689 C C . PHE A 1 93 ? -3.057 -13.547 -17.044 1.00 68.69 93 PHE A C 1
ATOM 691 O O . PHE A 1 93 ? -4.177 -13.039 -17.064 1.00 68.69 93 PHE A O 1
ATOM 698 N N . VAL A 1 94 ? -1.933 -12.866 -16.818 1.00 76.81 94 VAL A N 1
ATOM 699 C CA . VAL A 1 94 ? -1.935 -11.438 -16.504 1.00 76.81 94 VAL A CA 1
ATOM 700 C C . VAL A 1 94 ? -2.658 -10.673 -17.603 1.00 76.81 94 VAL A C 1
ATOM 702 O O . VAL A 1 94 ? -2.264 -10.711 -18.769 1.00 76.81 94 VAL A O 1
ATOM 705 N N . LYS A 1 95 ? -3.762 -10.010 -17.253 1.00 76.00 95 LYS A N 1
ATOM 706 C CA . LYS A 1 95 ? -4.591 -9.280 -18.229 1.00 76.00 95 LYS A CA 1
ATOM 707 C C . LYS A 1 95 ? -4.260 -7.798 -18.288 1.00 76.00 95 LYS A C 1
ATOM 709 O O . LYS A 1 95 ? -4.358 -7.212 -19.367 1.00 76.00 95 LYS A O 1
ATOM 714 N N . HIS A 1 96 ? -3.916 -7.234 -17.139 1.00 78.88 96 HIS A N 1
ATOM 715 C CA . HIS A 1 96 ? -3.668 -5.821 -16.897 1.00 78.88 96 HIS A CA 1
ATOM 716 C C . HIS A 1 96 ? -2.587 -5.673 -15.822 1.00 78.88 96 HIS A C 1
ATOM 718 O O . HIS A 1 96 ? -2.328 -6.610 -15.061 1.00 78.88 96 HIS A O 1
ATOM 724 N N . LEU A 1 97 ? -1.946 -4.508 -15.810 1.00 87.00 97 LEU A N 1
ATOM 725 C CA . LEU A 1 97 ? -0.966 -4.110 -14.811 1.00 87.00 97 LEU A CA 1
ATOM 726 C C . LEU A 1 97 ? -1.520 -2.878 -14.118 1.00 87.00 97 LEU A C 1
ATOM 728 O O . LEU A 1 97 ? -1.589 -1.842 -14.773 1.00 87.00 97 LEU A O 1
ATOM 732 N N . ASP A 1 98 ? -1.903 -2.989 -12.850 1.00 87.69 98 ASP A N 1
ATOM 733 C CA . ASP A 1 98 ? -2.231 -1.787 -12.081 1.00 87.69 98 ASP A CA 1
ATOM 734 C C . ASP A 1 98 ? -0.931 -1.103 -11.680 1.00 87.69 98 ASP A C 1
ATOM 736 O O . ASP A 1 98 ? 0.112 -1.747 -11.508 1.00 87.69 98 ASP A O 1
ATOM 740 N N . VAL A 1 99 ? -0.974 0.220 -11.603 1.00 88.38 99 VAL A N 1
ATOM 741 C CA . VAL A 1 99 ? 0.210 1.029 -11.333 1.00 88.38 99 VAL A CA 1
ATOM 742 C C . VAL A 1 99 ? 0.001 1.758 -10.027 1.00 88.38 99 VAL A C 1
ATOM 744 O O . VAL A 1 99 ? -1.070 2.310 -9.802 1.00 88.38 99 VAL A O 1
ATOM 747 N N . SER A 1 100 ? 1.042 1.832 -9.204 1.00 89.19 100 SER A N 1
ATOM 748 C CA . SER A 1 100 ? 1.050 2.732 -8.055 1.00 89.19 100 SER A CA 1
ATOM 749 C C . SER A 1 100 ? 2.274 3.627 -8.073 1.00 89.19 100 SER A C 1
ATOM 751 O O . SER A 1 100 ? 3.369 3.172 -8.402 1.00 89.19 100 SER A O 1
ATOM 753 N N . ILE A 1 101 ? 2.115 4.891 -7.685 1.00 90.19 101 ILE A N 1
ATOM 754 C CA . ILE A 1 101 ? 3.250 5.789 -7.439 1.00 90.19 101 ILE A CA 1
ATOM 755 C C . ILE A 1 101 ? 3.370 6.078 -5.950 1.00 90.19 101 ILE A C 1
ATOM 757 O O . ILE A 1 101 ? 2.361 6.285 -5.276 1.00 90.19 101 ILE A O 1
ATOM 761 N N . ARG A 1 102 ? 4.602 6.097 -5.441 1.00 89.56 102 ARG A N 1
ATOM 762 C CA . ARG A 1 102 ? 4.901 6.510 -4.067 1.00 89.56 102 ARG A CA 1
ATOM 763 C C . ARG A 1 102 ? 5.204 8.000 -4.026 1.00 89.56 102 ARG A C 1
ATOM 765 O O . ARG A 1 102 ? 6.073 8.462 -4.763 1.00 89.56 102 ARG A O 1
ATOM 772 N N . LEU A 1 103 ? 4.546 8.708 -3.121 1.00 90.06 103 LEU A N 1
ATOM 773 C CA . LEU A 1 103 ? 4.787 10.109 -2.813 1.00 90.06 103 LEU A CA 1
ATOM 774 C C . LEU A 1 103 ? 5.324 10.220 -1.381 1.00 90.06 103 LEU A C 1
ATOM 776 O O . LEU A 1 103 ? 4.580 10.020 -0.424 1.00 90.06 103 LEU A O 1
ATOM 780 N N . GLU A 1 104 ? 6.619 10.503 -1.222 1.00 88.38 104 GLU A N 1
ATOM 781 C CA . GLU A 1 104 ? 7.243 10.691 0.096 1.00 88.38 104 GLU A CA 1
ATOM 782 C C . GLU A 1 104 ? 7.073 12.148 0.546 1.00 88.38 104 GLU A C 1
ATOM 784 O O . GLU A 1 104 ? 7.451 13.081 -0.168 1.00 88.38 104 GLU A O 1
ATOM 789 N N . TYR A 1 105 ? 6.451 12.363 1.707 1.00 88.31 105 TYR A N 1
ATOM 790 C CA . TYR A 1 105 ? 6.016 13.696 2.121 1.00 88.31 105 TYR A CA 1
ATOM 791 C C . TYR A 1 105 ? 7.178 14.647 2.378 1.00 88.31 105 TYR A C 1
ATOM 793 O O . TYR A 1 105 ? 7.091 15.820 2.005 1.00 88.31 105 TYR A O 1
ATOM 801 N N . HIS A 1 106 ? 8.265 14.169 2.980 1.00 84.94 106 HIS A N 1
ATOM 802 C CA . HIS A 1 106 ? 9.434 14.999 3.223 1.00 84.94 106 HIS A CA 1
ATOM 803 C C . HIS A 1 106 ? 10.133 15.376 1.912 1.00 84.94 106 HIS A C 1
ATOM 805 O O . HIS A 1 106 ? 10.414 16.553 1.689 1.00 84.94 106 HIS A O 1
ATOM 811 N N . ALA A 1 107 ? 10.351 14.429 1.005 1.00 85.94 107 ALA A N 1
ATOM 812 C CA . ALA A 1 107 ? 10.982 14.651 -0.284 1.00 85.94 107 ALA A CA 1
ATOM 813 C C . ALA A 1 107 ? 10.151 15.617 -1.137 1.00 85.94 107 ALA A C 1
ATOM 815 O O . ALA A 1 107 ? 10.691 16.610 -1.632 1.00 85.94 107 ALA A O 1
ATOM 816 N N . MET A 1 108 ? 8.829 15.408 -1.207 1.00 88.88 108 MET A N 1
ATOM 817 C CA . MET A 1 108 ? 7.903 16.332 -1.868 1.00 88.88 108 MET A CA 1
ATOM 818 C C . MET A 1 108 ? 7.953 17.741 -1.281 1.00 88.88 108 MET A C 1
ATOM 820 O O . MET A 1 108 ? 7.773 18.731 -1.993 1.00 88.88 108 MET A O 1
ATOM 824 N N . GLN A 1 109 ? 8.168 17.861 0.025 1.00 87.56 109 GLN A N 1
ATOM 825 C CA . GLN A 1 109 ? 8.304 19.163 0.649 1.00 87.56 109 GLN A CA 1
ATOM 826 C C . GLN A 1 109 ? 9.642 19.823 0.289 1.00 87.56 109 GLN A C 1
ATOM 828 O O . GLN A 1 109 ? 9.663 20.985 -0.117 1.00 87.56 109 GLN A O 1
ATOM 833 N N . GLN A 1 110 ? 10.751 19.087 0.390 1.00 85.81 110 GLN A N 1
ATOM 834 C CA . GLN A 1 110 ? 12.099 19.596 0.108 1.00 85.81 110 GLN A CA 1
ATOM 835 C C . GLN A 1 110 ? 12.268 20.070 -1.337 1.00 85.81 110 GLN A C 1
ATOM 837 O O . GLN A 1 110 ? 13.061 20.972 -1.609 1.00 85.81 110 GLN A O 1
ATOM 842 N N . ASN A 1 111 ? 11.545 19.462 -2.274 1.00 85.44 111 ASN A N 1
ATOM 843 C CA . ASN A 1 111 ? 11.663 19.766 -3.695 1.00 85.44 111 ASN A CA 1
ATOM 844 C C . ASN A 1 111 ? 10.528 20.652 -4.249 1.00 85.44 111 ASN A C 1
ATOM 846 O O . ASN A 1 111 ? 10.500 20.921 -5.451 1.00 85.44 111 ASN A O 1
ATOM 850 N N . GLY A 1 112 ? 9.611 21.120 -3.393 1.00 88.88 112 GLY A N 1
ATOM 851 C CA . GLY A 1 112 ? 8.509 22.013 -3.765 1.00 88.88 112 GLY A CA 1
ATOM 852 C C . GLY A 1 112 ? 7.331 21.341 -4.484 1.00 88.88 112 GLY A C 1
ATOM 853 O O . GLY A 1 112 ? 6.395 22.033 -4.891 1.00 88.88 112 GLY A O 1
ATOM 854 N N . VAL A 1 113 ? 7.325 20.013 -4.636 1.00 90.94 113 VAL A N 1
ATOM 855 C CA . VAL A 1 113 ? 6.182 19.259 -5.185 1.00 90.94 113 VAL A CA 1
ATOM 856 C C . VAL A 1 113 ? 4.954 19.416 -4.294 1.00 90.94 113 VAL A C 1
ATOM 858 O O . VAL A 1 113 ? 3.867 19.672 -4.809 1.00 90.94 113 VAL A O 1
ATOM 861 N N . LEU A 1 114 ? 5.120 19.350 -2.968 1.00 92.06 114 LEU A N 1
ATOM 862 C CA . LEU A 1 114 ? 4.012 19.513 -2.023 1.00 92.06 114 LEU A CA 1
ATOM 863 C C . LEU A 1 114 ? 3.340 20.883 -2.184 1.00 92.06 114 LEU A C 1
ATOM 865 O O . LEU A 1 114 ? 2.114 20.983 -2.185 1.00 92.06 114 LEU A O 1
ATOM 869 N N . ASP A 1 115 ? 4.141 21.935 -2.381 1.00 91.75 115 ASP A N 1
ATOM 870 C CA . ASP A 1 115 ? 3.636 23.284 -2.623 1.00 91.75 115 ASP A CA 1
ATOM 871 C C . ASP A 1 115 ? 2.796 23.356 -3.893 1.00 91.75 115 ASP A C 1
ATOM 873 O O . ASP A 1 115 ? 1.693 23.905 -3.861 1.00 91.75 115 ASP A O 1
ATOM 877 N N . ARG A 1 116 ? 3.299 22.776 -4.989 1.00 91.94 116 ARG A N 1
ATOM 878 C CA . ARG A 1 116 ? 2.589 22.727 -6.271 1.00 91.94 116 ARG A CA 1
ATOM 879 C C . ARG A 1 116 ? 1.279 21.962 -6.141 1.00 91.94 116 ARG A C 1
ATOM 881 O O . ARG A 1 116 ? 0.243 22.494 -6.522 1.00 91.94 116 ARG A O 1
ATOM 888 N N . LEU A 1 117 ? 1.305 20.763 -5.564 1.00 91.88 117 LEU A N 1
ATOM 889 C CA . LEU A 1 117 ? 0.114 19.931 -5.386 1.00 91.88 117 LEU A CA 1
ATOM 890 C C . LEU A 1 117 ? -0.949 20.620 -4.516 1.00 91.88 117 LEU A C 1
ATOM 892 O O . LEU A 1 117 ? -2.131 20.590 -4.856 1.00 91.88 117 LEU A O 1
ATOM 896 N N . ALA A 1 118 ? -0.542 21.313 -3.449 1.00 92.38 118 ALA A N 1
ATOM 897 C CA . ALA A 1 118 ? -1.452 22.016 -2.543 1.00 92.38 118 ALA A CA 1
ATOM 898 C C . ALA A 1 118 ? -2.159 23.241 -3.165 1.00 92.38 118 ALA A C 1
ATOM 900 O O . ALA A 1 118 ? -3.245 23.620 -2.705 1.00 92.38 118 ALA A O 1
ATOM 901 N N . THR A 1 119 ? -1.547 23.886 -4.169 1.00 92.31 119 THR A N 1
ATOM 902 C CA . THR A 1 119 ? -2.024 25.170 -4.729 1.00 92.31 119 THR A CA 1
ATOM 903 C C . THR A 1 119 ? -2.318 25.161 -6.228 1.00 92.31 119 THR A C 1
ATOM 905 O O . THR A 1 119 ? -2.697 26.200 -6.763 1.00 92.31 119 THR A O 1
ATOM 908 N N . CYS A 1 120 ? -2.107 24.046 -6.923 1.00 91.56 120 CYS A N 1
ATOM 909 C CA . CYS A 1 120 ? -2.412 23.938 -8.347 1.00 91.56 120 CYS A CA 1
ATOM 910 C C . CYS A 1 120 ? -3.917 24.090 -8.622 1.00 91.56 120 CYS A C 1
ATOM 912 O O . CYS A 1 120 ? -4.763 23.895 -7.743 1.00 91.56 120 CYS A O 1
ATOM 914 N N . ASP A 1 121 ? -4.240 24.412 -9.870 1.00 88.25 121 ASP A N 1
ATOM 915 C CA . ASP A 1 121 ? -5.609 24.526 -10.352 1.00 88.25 121 ASP A CA 1
ATOM 916 C C . ASP A 1 121 ? -6.025 23.223 -11.044 1.00 88.25 121 ASP A C 1
ATOM 918 O O . ASP A 1 121 ? -5.525 22.885 -12.119 1.00 88.25 121 ASP A O 1
ATOM 922 N N . GLY A 1 122 ? -6.961 22.494 -10.430 1.00 83.75 122 GLY A N 1
ATOM 923 C CA . GLY A 1 122 ? -7.492 21.245 -10.978 1.00 83.75 122 GLY A CA 1
ATOM 924 C C . GLY A 1 122 ? -8.248 21.413 -12.301 1.00 83.75 122 GLY A C 1
ATOM 925 O O . GLY A 1 122 ? -8.444 20.429 -13.007 1.00 83.75 122 GLY A O 1
ATOM 926 N N . ALA A 1 123 ? -8.645 22.638 -12.668 1.00 85.62 123 ALA A N 1
ATOM 927 C CA . ALA A 1 123 ? -9.255 22.932 -13.965 1.00 85.62 123 ALA A CA 1
ATOM 928 C C . ALA A 1 123 ? -8.224 23.072 -15.100 1.00 85.62 123 ALA A C 1
ATOM 930 O O . ALA A 1 123 ? -8.600 23.109 -16.273 1.00 85.62 123 ALA A O 1
ATOM 931 N N . VAL A 1 124 ? -6.932 23.164 -14.772 1.00 83.56 124 VAL A N 1
ATOM 932 C CA . VAL A 1 124 ? -5.855 23.338 -15.748 1.00 83.56 124 VAL A CA 1
ATOM 933 C C . VAL A 1 124 ? -5.200 21.992 -16.043 1.00 83.56 124 VAL A C 1
ATOM 935 O O . VAL A 1 124 ? -4.598 21.368 -15.170 1.00 83.56 124 VAL A O 1
ATOM 938 N N . GLU A 1 125 ? -5.280 21.542 -17.297 1.00 78.06 125 GLU A N 1
ATOM 939 C CA . GLU A 1 125 ? -4.653 20.280 -17.713 1.00 78.06 125 GLU A CA 1
ATOM 940 C C . GLU A 1 125 ? -3.131 20.389 -17.867 1.00 78.06 125 GLU A C 1
ATOM 942 O O . GLU A 1 125 ? -2.419 19.496 -17.415 1.00 78.06 125 GLU A O 1
ATOM 947 N N . ASP A 1 126 ? -2.636 21.496 -18.427 1.00 76.00 126 ASP A N 1
ATOM 948 C CA . ASP A 1 126 ? -1.229 21.655 -18.804 1.00 76.00 126 ASP A CA 1
ATOM 949 C C . ASP A 1 126 ? -0.629 22.976 -18.306 1.00 76.00 126 ASP A C 1
ATOM 951 O O . ASP A 1 126 ? -1.300 24.004 -18.197 1.00 76.00 126 ASP A O 1
ATOM 955 N N . GLY A 1 127 ? 0.683 22.963 -18.063 1.00 77.19 127 GLY A N 1
ATOM 956 C CA . GLY A 1 127 ? 1.462 24.145 -17.697 1.00 77.19 127 GLY A CA 1
ATOM 957 C C . GLY A 1 127 ? 1.766 24.264 -16.197 1.00 77.19 127 GLY A C 1
ATOM 958 O O . GLY A 1 127 ? 1.469 23.355 -15.421 1.00 77.19 127 GLY A O 1
ATOM 959 N N . PRO A 1 128 ? 2.389 25.377 -15.762 1.00 73.88 128 PRO A N 1
ATOM 960 C CA . PRO A 1 128 ? 2.944 25.507 -14.409 1.00 73.88 128 PRO A CA 1
ATOM 961 C C . PRO A 1 128 ? 1.916 25.423 -13.273 1.00 73.88 128 PRO A C 1
ATOM 963 O O . PRO A 1 128 ? 2.276 25.059 -12.157 1.00 73.88 128 PRO A O 1
ATOM 966 N N . SER A 1 129 ? 0.654 25.762 -13.553 1.00 79.06 129 SER A N 1
ATOM 967 C CA . SER A 1 129 ? -0.464 25.694 -12.606 1.00 79.06 129 SER A CA 1
ATOM 968 C C . SER A 1 129 ? -1.224 24.367 -12.643 1.00 79.06 129 SER A C 1
ATOM 970 O O . SER A 1 129 ? -2.147 24.200 -11.851 1.00 79.06 129 SER A O 1
ATOM 972 N N . SER A 1 130 ? -0.864 23.444 -13.543 1.00 85.62 130 SER A N 1
ATOM 973 C CA . SER A 1 130 ? -1.459 22.106 -13.588 1.00 85.62 130 SER A CA 1
ATOM 974 C C . SER A 1 130 ? -1.095 21.299 -12.343 1.00 85.62 130 SER A C 1
ATOM 976 O O . SER A 1 130 ? -0.035 21.484 -11.735 1.00 85.62 130 SER A O 1
ATOM 978 N N . CYS A 1 131 ? -1.957 20.354 -11.983 1.00 88.38 131 CYS A N 1
ATOM 979 C CA . CYS A 1 131 ? -1.755 19.478 -10.832 1.00 88.38 131 CYS A CA 1
ATOM 980 C C . CYS A 1 131 ? -0.948 18.227 -11.162 1.00 88.38 131 CYS A C 1
ATOM 982 O O . CYS A 1 131 ? -1.237 17.133 -10.679 1.00 88.38 131 CYS A O 1
ATOM 984 N N . MET A 1 132 ? 0.086 18.403 -11.987 1.00 88.50 132 MET A N 1
ATOM 985 C CA . MET A 1 132 ? 1.089 17.373 -12.243 1.00 88.50 132 MET A CA 1
ATOM 986 C C . MET A 1 132 ? 0.507 16.089 -12.860 1.00 88.50 132 MET A C 1
ATOM 988 O O . MET A 1 132 ? 1.044 15.003 -12.670 1.00 88.50 132 MET A O 1
ATOM 992 N N . GLY A 1 133 ? -0.613 16.218 -13.578 1.00 86.12 133 GLY A N 1
ATOM 993 C CA . GLY A 1 133 ? -1.355 15.117 -14.195 1.00 86.12 133 GLY A CA 1
ATOM 994 C C . GLY A 1 133 ? -2.387 14.456 -13.274 1.00 86.12 133 GLY A C 1
ATOM 995 O O . GLY A 1 133 ? -3.306 13.803 -13.772 1.00 86.12 133 GLY A O 1
ATOM 996 N N . LEU A 1 134 ? -2.299 14.666 -11.954 1.00 85.81 134 LEU A N 1
ATOM 997 C CA . LEU A 1 134 ? -3.174 14.036 -10.960 1.00 85.81 134 LEU A CA 1
ATOM 998 C C . LEU A 1 134 ? -4.596 14.612 -10.942 1.00 85.81 134 LEU A C 1
ATOM 1000 O O . LEU A 1 134 ? -5.509 13.921 -10.504 1.00 85.81 134 LEU A O 1
ATOM 1004 N N . GLN A 1 135 ? -4.828 15.820 -11.472 1.00 82.62 135 GLN A N 1
ATOM 1005 C CA . GLN A 1 135 ? -6.169 16.419 -11.604 1.00 82.62 135 GLN A CA 1
ATOM 1006 C C . GLN A 1 135 ? -7.126 15.613 -12.485 1.00 82.62 135 GLN A C 1
ATOM 1008 O O . GLN A 1 135 ? -8.333 15.830 -12.446 1.00 82.62 135 GLN A O 1
ATOM 1013 N N . ARG A 1 136 ? -6.602 14.664 -13.268 1.00 77.94 136 ARG A N 1
ATOM 1014 C CA . ARG A 1 136 ? -7.420 13.706 -14.017 1.00 77.94 136 ARG A CA 1
ATOM 1015 C C . ARG A 1 136 ? -8.140 12.728 -13.081 1.00 77.94 136 ARG A C 1
ATOM 1017 O O . ARG A 1 136 ? -9.104 12.107 -13.512 1.00 77.94 136 ARG A O 1
ATOM 1024 N N . SER A 1 137 ? -7.704 12.621 -11.820 1.00 76.25 137 SER A N 1
ATOM 1025 C CA . SER A 1 137 ? -8.355 11.837 -10.775 1.00 76.25 137 SER A CA 1
ATOM 1026 C C . SER A 1 137 ? -9.639 12.455 -10.258 1.00 76.25 137 SER A C 1
ATOM 1028 O O . SER A 1 137 ? -9.662 13.602 -9.822 1.00 76.25 137 SER A O 1
ATOM 1030 N N . ALA A 1 138 ? -10.703 11.651 -10.204 1.00 73.12 138 ALA A N 1
ATOM 1031 C CA . ALA A 1 138 ? -11.945 12.037 -9.543 1.00 73.12 138 ALA A CA 1
ATOM 1032 C C . ALA A 1 138 ? -11.753 12.271 -8.030 1.00 73.12 138 ALA A C 1
ATOM 1034 O O . ALA A 1 138 ? -12.486 13.062 -7.439 1.00 73.12 138 ALA A O 1
ATOM 1035 N N . ALA A 1 139 ? -10.750 11.631 -7.415 1.00 74.12 139 ALA A N 1
ATOM 1036 C CA . ALA A 1 139 ? -10.401 11.803 -6.003 1.00 74.12 139 ALA A CA 1
ATOM 1037 C C . ALA A 1 139 ? -9.455 12.995 -5.749 1.00 74.12 139 ALA A C 1
ATOM 1039 O O . ALA A 1 139 ? -9.133 13.308 -4.599 1.00 74.12 139 ALA A O 1
ATOM 1040 N N . PHE A 1 140 ? -9.001 13.676 -6.810 1.00 79.81 140 PHE A N 1
ATOM 1041 C CA . PHE A 1 140 ? -7.960 14.696 -6.716 1.00 79.81 140 PHE A CA 1
ATOM 1042 C C . PHE A 1 140 ? -8.312 15.818 -5.735 1.00 79.81 140 PHE A C 1
ATOM 1044 O O . PHE A 1 140 ? -7.482 16.217 -4.923 1.00 79.81 140 PHE A O 1
ATOM 1051 N N . SER A 1 141 ? -9.545 16.330 -5.785 1.00 79.75 141 SER A N 1
ATOM 1052 C CA . SER A 1 141 ? -9.948 17.484 -4.968 1.00 79.75 141 SER A CA 1
ATOM 1053 C C . SER A 1 141 ? -9.872 17.204 -3.459 1.00 79.75 141 SER A C 1
ATOM 1055 O O . SER A 1 141 ? -9.479 18.069 -2.668 1.00 79.75 141 SER A O 1
ATOM 1057 N N . GLN A 1 142 ? -10.187 15.969 -3.063 1.00 81.06 142 GLN A N 1
ATOM 1058 C CA . GLN A 1 142 ? -10.088 15.483 -1.694 1.00 81.06 142 GLN A CA 1
ATOM 1059 C C . GLN A 1 142 ? -8.617 15.371 -1.282 1.00 81.06 142 GLN A C 1
ATOM 1061 O O . GLN A 1 142 ? -8.219 15.928 -0.259 1.00 81.06 142 GLN A O 1
ATOM 1066 N N . MET A 1 143 ? -7.788 14.742 -2.118 1.00 86.06 143 MET A N 1
ATOM 1067 C CA . MET A 1 143 ? -6.353 14.579 -1.859 1.00 86.06 143 MET A CA 1
ATOM 1068 C C . MET A 1 143 ? -5.605 15.917 -1.801 1.00 86.06 143 MET A C 1
ATOM 1070 O O . MET A 1 143 ? -4.765 16.125 -0.927 1.00 86.06 143 MET A O 1
ATOM 1074 N N . GLN A 1 144 ? -5.974 16.883 -2.645 1.00 89.69 144 GLN A N 1
ATOM 1075 C CA . GLN A 1 144 ? -5.412 18.231 -2.598 1.00 89.69 144 GLN A CA 1
ATOM 1076 C C . GLN A 1 144 ? -5.631 18.906 -1.241 1.00 89.69 144 GLN A C 1
ATOM 1078 O O . GLN A 1 144 ? -4.765 19.643 -0.761 1.00 89.69 144 GLN A O 1
ATOM 1083 N N . SER A 1 145 ? -6.768 18.648 -0.598 1.00 89.94 145 SER A N 1
ATOM 1084 C CA . SER A 1 145 ? -7.057 19.201 0.726 1.00 89.94 145 SER A CA 1
ATOM 1085 C C . SER A 1 145 ? -6.142 18.605 1.800 1.00 89.94 145 SER A C 1
ATOM 1087 O O . SER A 1 145 ? -5.693 19.332 2.692 1.00 89.94 145 SER A O 1
ATOM 1089 N N . TRP A 1 146 ? -5.762 17.329 1.662 1.00 91.19 146 TRP A N 1
ATOM 1090 C CA . TRP A 1 146 ? -4.730 16.720 2.499 1.00 91.19 146 TRP A CA 1
ATOM 1091 C C . TRP A 1 146 ? -3.352 17.351 2.284 1.00 91.19 146 TRP A C 1
ATOM 1093 O O . TRP A 1 146 ? -2.738 17.797 3.253 1.00 91.19 146 TRP A O 1
ATOM 1103 N N . TRP A 1 147 ? -2.891 17.490 1.038 1.00 92.94 147 TRP A N 1
ATOM 1104 C CA . TRP A 1 147 ? -1.602 18.133 0.748 1.00 92.94 147 TRP A CA 1
ATOM 1105 C C . TRP A 1 147 ? -1.540 19.584 1.227 1.00 92.94 147 TRP A C 1
ATOM 1107 O O . TRP A 1 147 ? -0.514 20.025 1.747 1.00 92.94 147 TRP A O 1
ATOM 1117 N N . ARG A 1 148 ? -2.651 20.323 1.131 1.00 93.19 148 ARG A N 1
ATOM 1118 C CA . ARG A 1 148 ? -2.764 21.670 1.701 1.00 93.19 148 ARG A CA 1
ATOM 1119 C C . ARG A 1 148 ? -2.599 21.656 3.218 1.00 93.19 148 ARG A C 1
ATOM 1121 O O . ARG A 1 148 ? -1.827 22.456 3.741 1.00 93.19 148 ARG A O 1
ATOM 1128 N N . ARG A 1 149 ? -3.245 20.719 3.923 1.00 91.44 149 ARG A N 1
ATOM 1129 C CA . ARG A 1 149 ? -3.051 20.557 5.373 1.00 91.44 149 ARG A CA 1
ATOM 1130 C C . ARG A 1 149 ? -1.608 20.188 5.713 1.00 91.44 149 ARG A C 1
ATOM 1132 O O . ARG A 1 149 ? -1.068 20.770 6.651 1.00 91.44 149 ARG A O 1
ATOM 1139 N N . LEU A 1 150 ? -0.986 19.268 4.972 1.00 91.06 150 LEU A N 1
ATOM 1140 C CA . LEU A 1 150 ? 0.425 18.920 5.157 1.00 91.06 150 LEU A CA 1
ATOM 1141 C C . LEU A 1 150 ? 1.307 20.164 5.054 1.00 91.06 150 LEU A C 1
ATOM 1143 O O . LEU A 1 150 ? 2.055 20.457 5.977 1.00 91.06 150 LEU A O 1
ATOM 1147 N N . LYS A 1 151 ? 1.141 20.959 3.998 1.00 91.00 151 LYS A N 1
ATOM 1148 C CA . LYS A 1 151 ? 1.876 22.213 3.811 1.00 91.00 151 LYS A CA 1
ATOM 1149 C C . LYS A 1 151 ? 1.659 23.221 4.948 1.00 91.00 151 LYS A C 1
ATOM 1151 O O . LYS A 1 151 ? 2.616 23.810 5.440 1.00 91.00 151 LYS A O 1
ATOM 1156 N N . GLU A 1 152 ? 0.408 23.465 5.331 1.00 91.50 152 GLU A N 1
ATOM 1157 C CA . GLU A 1 152 ? 0.051 24.548 6.259 1.00 91.50 152 GLU A CA 1
ATOM 1158 C C . GLU A 1 152 ? 0.344 24.206 7.722 1.00 91.50 152 GLU A C 1
ATOM 1160 O O . GLU A 1 152 ? 0.796 25.061 8.486 1.00 91.50 152 GLU A O 1
ATOM 1165 N N . ARG A 1 153 ? 0.067 22.964 8.126 1.00 90.38 153 ARG A N 1
ATOM 1166 C CA . ARG A 1 153 ? 0.149 22.519 9.523 1.00 90.38 153 ARG A CA 1
ATOM 1167 C C . ARG A 1 153 ? 1.438 21.765 9.828 1.00 90.38 153 ARG 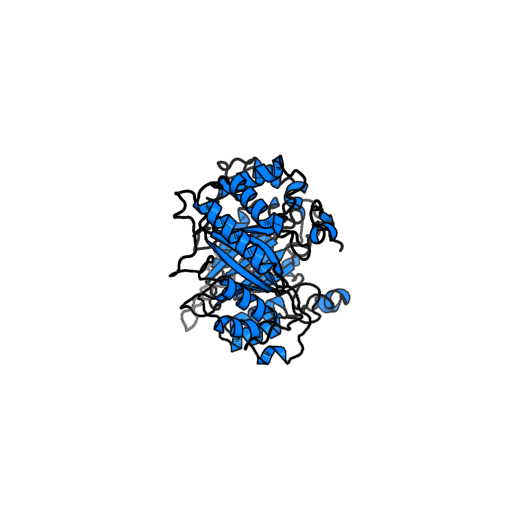A C 1
ATOM 1169 O O . ARG A 1 153 ? 1.892 21.784 10.971 1.00 90.38 153 ARG A O 1
ATOM 1176 N N . TYR A 1 154 ? 2.026 21.132 8.818 1.00 87.56 154 TYR A N 1
ATOM 1177 C CA . TYR A 1 154 ? 3.186 20.261 8.952 1.00 87.56 154 TYR A CA 1
ATOM 1178 C C . TYR A 1 154 ? 4.300 20.674 7.990 1.00 87.56 154 TYR A C 1
ATOM 1180 O O . TYR A 1 154 ? 4.686 19.897 7.118 1.00 87.56 154 TYR A O 1
ATOM 1188 N N . PRO A 1 155 ? 4.885 21.873 8.170 1.00 77.19 155 PRO A N 1
ATOM 1189 C CA . PRO A 1 155 ? 5.912 22.410 7.281 1.00 77.19 155 PRO A CA 1
ATOM 1190 C C . PRO A 1 155 ? 7.257 21.677 7.401 1.00 77.19 155 PRO A C 1
ATOM 1192 O O . PRO A 1 155 ? 8.274 22.256 7.055 1.00 77.19 155 PRO A O 1
ATOM 1195 N N . ASN A 1 156 ? 7.298 20.456 7.938 1.00 74.12 156 ASN A N 1
ATOM 1196 C CA . ASN A 1 156 ? 8.449 19.545 7.936 1.00 74.12 156 ASN A CA 1
ATOM 1197 C C . ASN A 1 156 ? 8.006 18.081 7.696 1.00 74.12 156 ASN A C 1
ATOM 1199 O O . ASN A 1 156 ? 8.719 17.154 8.070 1.00 74.12 156 ASN A O 1
ATOM 1203 N N . GLY A 1 157 ? 6.817 17.866 7.122 1.00 75.38 157 GLY A N 1
ATOM 1204 C CA . GLY A 1 157 ? 6.182 16.556 6.981 1.00 75.38 157 GLY A CA 1
ATOM 1205 C C . GLY A 1 157 ? 5.329 16.164 8.192 1.00 75.38 157 GLY A C 1
ATOM 1206 O O . GLY A 1 157 ? 5.470 16.704 9.293 1.00 75.38 157 GLY A O 1
ATOM 1207 N N . HIS A 1 158 ? 4.397 15.229 7.978 1.00 85.00 158 HIS A N 1
ATOM 1208 C CA . HIS A 1 158 ? 3.505 14.757 9.035 1.00 85.00 158 HIS A CA 1
ATOM 1209 C C . HIS A 1 158 ? 4.286 13.948 10.087 1.00 85.00 158 HIS A C 1
ATOM 1211 O O . HIS A 1 158 ? 5.089 13.091 9.725 1.00 85.00 158 HIS A O 1
ATOM 1217 N N . PRO A 1 159 ? 4.029 14.130 11.394 1.00 79.31 159 PRO A N 1
ATOM 1218 C CA . PRO A 1 159 ? 4.787 13.457 12.455 1.00 79.31 159 PRO A CA 1
ATOM 1219 C C . PRO A 1 159 ? 4.550 11.940 12.565 1.00 79.31 159 PRO A C 1
ATOM 1221 O O . PRO A 1 159 ? 5.218 11.289 13.370 1.00 79.31 159 PRO A O 1
ATOM 1224 N N . TYR A 1 160 ? 3.592 11.390 11.814 1.00 80.75 160 TYR A N 1
ATOM 1225 C CA . TYR A 1 160 ? 3.210 9.970 11.860 1.00 80.75 160 TYR A CA 1
ATOM 1226 C C . TYR A 1 160 ? 3.086 9.316 10.485 1.00 80.75 160 TYR A C 1
ATOM 1228 O O . TYR A 1 160 ? 3.177 8.098 10.382 1.00 80.75 160 TYR A O 1
ATOM 1236 N N . TRP A 1 161 ? 2.857 10.111 9.439 1.00 86.62 161 TRP A N 1
ATOM 1237 C CA . TRP A 1 161 ? 2.659 9.600 8.088 1.00 86.62 161 TRP A CA 1
ATOM 1238 C C . TRP A 1 161 ? 3.886 9.971 7.268 1.00 86.62 161 TRP A C 1
ATOM 1240 O O . TRP A 1 161 ? 4.300 11.128 7.308 1.00 86.62 161 TRP A O 1
ATOM 1250 N N . VAL A 1 162 ? 4.473 9.011 6.560 1.00 84.38 162 VAL A N 1
ATOM 1251 C CA . VAL A 1 162 ? 5.757 9.215 5.860 1.00 84.38 162 VAL A CA 1
ATOM 1252 C C . VAL A 1 162 ? 5.586 9.336 4.361 1.00 84.38 162 VAL A C 1
ATOM 1254 O O . VAL A 1 162 ? 6.224 10.153 3.711 1.00 84.38 162 VAL A O 1
ATOM 1257 N N . ALA A 1 163 ? 4.683 8.549 3.804 1.00 87.19 163 ALA A N 1
ATOM 1258 C CA . ALA A 1 163 ? 4.437 8.526 2.381 1.00 87.19 163 ALA A CA 1
ATOM 1259 C C . ALA A 1 163 ? 2.999 8.107 2.118 1.00 87.19 163 ALA A C 1
ATOM 1261 O O . ALA A 1 163 ? 2.307 7.600 3.006 1.00 87.19 163 ALA A O 1
ATOM 1262 N N . GLU A 1 164 ? 2.579 8.263 0.874 1.00 89.38 164 GLU A N 1
ATOM 1263 C CA . GLU A 1 164 ? 1.395 7.600 0.355 1.00 89.38 164 GLU A CA 1
ATOM 1264 C C . GLU A 1 164 ? 1.694 6.876 -0.958 1.00 89.38 164 GLU A C 1
ATOM 1266 O O . GLU A 1 164 ? 2.479 7.352 -1.778 1.00 89.38 164 GLU A O 1
ATOM 1271 N N . TYR A 1 165 ? 1.066 5.719 -1.162 1.00 88.94 165 TYR A N 1
ATOM 1272 C CA . TYR A 1 165 ? 0.948 5.104 -2.479 1.00 88.94 165 TYR A CA 1
ATOM 1273 C C . TYR A 1 165 ? -0.400 5.454 -3.075 1.00 88.94 165 TYR A C 1
ATOM 1275 O O . TYR A 1 165 ? -1.434 5.164 -2.473 1.00 88.94 165 TYR A O 1
ATOM 1283 N N . LEU A 1 166 ? -0.370 6.028 -4.271 1.00 88.19 166 LEU A N 1
ATOM 1284 C CA . LEU A 1 166 ? -1.551 6.234 -5.095 1.00 88.19 166 LEU A CA 1
ATOM 1285 C C . LEU A 1 166 ? -1.626 5.067 -6.070 1.00 88.19 166 LEU A C 1
ATOM 1287 O O . LEU A 1 166 ? -0.771 4.972 -6.945 1.00 88.19 166 LEU A O 1
ATOM 1291 N N . GLU A 1 167 ? -2.582 4.167 -5.875 1.00 86.06 167 GLU A N 1
ATOM 1292 C CA . GLU A 1 167 ? -2.841 3.008 -6.735 1.00 86.06 167 GLU A CA 1
ATOM 1293 C C . GLU A 1 167 ? -3.895 3.371 -7.780 1.00 86.06 167 GLU A C 1
ATOM 1295 O O . GLU A 1 167 ? -4.877 4.046 -7.461 1.00 86.06 167 GLU A O 1
ATOM 1300 N N . PHE A 1 168 ? -3.690 2.938 -9.020 1.00 83.25 168 PHE A N 1
ATOM 1301 C CA . PHE A 1 168 ? -4.519 3.253 -10.179 1.00 83.25 168 PHE A CA 1
ATOM 1302 C C . PHE A 1 168 ? -4.974 1.953 -10.850 1.00 83.25 168 PHE A C 1
ATOM 1304 O O . PHE A 1 168 ? -4.135 1.175 -11.310 1.00 83.25 168 PHE A O 1
ATOM 1311 N N . ASP A 1 169 ? -6.294 1.747 -10.926 1.00 79.00 169 ASP A N 1
ATOM 1312 C CA . ASP A 1 169 ? -6.889 0.589 -11.600 1.00 79.00 169 ASP A CA 1
ATOM 1313 C C . ASP A 1 169 ? -6.787 0.802 -13.120 1.00 79.00 169 ASP A C 1
ATOM 1315 O O . ASP A 1 169 ? -7.299 1.776 -13.690 1.00 79.00 169 ASP A O 1
ATOM 1319 N N . MET A 1 170 ? -6.134 -0.133 -13.801 1.00 77.44 170 MET A N 1
ATOM 1320 C CA . MET A 1 170 ? -5.888 -0.068 -15.235 1.00 77.44 170 MET A CA 1
ATOM 1321 C C . MET A 1 170 ? -6.879 -0.989 -15.956 1.00 77.44 170 MET A C 1
ATOM 1323 O O . MET A 1 170 ? -6.752 -2.215 -15.933 1.00 77.44 170 MET A O 1
ATOM 1327 N N . SER A 1 171 ? -7.882 -0.411 -16.632 1.00 61.19 171 SER A N 1
ATOM 1328 C CA . SER A 1 171 ? -8.892 -1.181 -17.373 1.00 61.19 171 SER A CA 1
ATOM 1329 C C . SER A 1 171 ? -9.047 -0.717 -18.829 1.00 61.19 171 SER A C 1
ATOM 1331 O O . SER A 1 171 ? -9.456 0.402 -19.129 1.00 61.19 171 SER A O 1
ATOM 1333 N N . GLY A 1 172 ? -8.744 -1.612 -19.777 1.00 61.78 172 GLY A N 1
ATOM 1334 C CA . GLY A 1 172 ? -8.851 -1.320 -21.214 1.00 61.78 172 GLY A CA 1
ATOM 1335 C C . GLY A 1 172 ? -7.902 -0.205 -21.683 1.00 61.78 172 GLY A C 1
ATOM 1336 O O . GLY A 1 172 ? -6.742 -0.189 -21.284 1.00 61.78 172 GLY A O 1
ATOM 1337 N N . ASP A 1 173 ? -8.406 0.706 -22.529 1.00 52.00 173 ASP A N 1
ATOM 1338 C CA . ASP A 1 173 ? -7.700 1.917 -23.005 1.00 52.00 173 ASP A CA 1
ATOM 1339 C C . ASP A 1 173 ? -7.860 3.115 -22.037 1.00 52.00 173 ASP A C 1
ATOM 1341 O O . ASP A 1 173 ? -7.487 4.247 -22.358 1.00 52.00 173 ASP A O 1
ATOM 1345 N N . GLY A 1 174 ? -8.488 2.888 -20.878 1.00 54.41 174 GLY A N 1
ATOM 1346 C CA . GLY A 1 174 ? -8.813 3.903 -19.886 1.00 54.41 174 GLY A CA 1
ATOM 1347 C C . GLY A 1 174 ? -8.003 3.742 -18.604 1.00 54.41 174 GLY A C 1
ATOM 1348 O O . GLY A 1 174 ? -7.616 2.645 -18.209 1.00 54.41 174 GLY A O 1
ATOM 1349 N N . VAL A 1 175 ? -7.774 4.868 -17.942 1.00 58.78 175 VAL A N 1
ATOM 1350 C CA . VAL A 1 175 ? -7.192 4.939 -16.601 1.00 58.78 175 VAL A CA 1
ATOM 1351 C C . VAL A 1 175 ? -8.348 5.244 -15.657 1.00 58.78 175 VAL A C 1
ATOM 1353 O O . VAL A 1 175 ? -9.003 6.268 -15.867 1.00 58.78 175 VAL A O 1
ATOM 1356 N N . ASP A 1 176 ? -8.608 4.397 -14.655 1.00 61.12 176 ASP A N 1
ATOM 1357 C CA . ASP A 1 176 ? -9.396 4.832 -13.499 1.00 61.12 176 ASP A CA 1
ATOM 1358 C C . ASP A 1 176 ? -8.444 5.604 -12.575 1.00 61.12 176 ASP A C 1
ATOM 1360 O O . ASP A 1 176 ? -7.484 5.049 -12.030 1.00 61.12 176 ASP A O 1
ATOM 1364 N N . PRO A 1 177 ? -8.608 6.925 -12.486 1.00 57.03 177 PRO A N 1
ATOM 1365 C CA . PRO A 1 177 ? -7.494 7.787 -12.164 1.00 57.03 177 PRO A CA 1
ATOM 1366 C C . PRO A 1 177 ? -7.136 7.849 -10.676 1.00 57.03 177 PRO A C 1
ATOM 1368 O O . PRO A 1 177 ? -6.209 8.584 -10.372 1.00 57.03 177 PRO A O 1
ATOM 1371 N N . THR A 1 178 ? -7.771 7.102 -9.759 1.00 66.69 178 THR A N 1
ATOM 1372 C CA . THR A 1 178 ? -7.193 6.642 -8.464 1.00 66.69 178 THR A CA 1
ATOM 1373 C C . THR A 1 178 ? -8.095 5.571 -7.840 1.00 66.69 178 THR A C 1
ATOM 1375 O O . THR A 1 178 ? -9.234 5.853 -7.467 1.00 66.69 178 THR A O 1
ATOM 1378 N N . ALA A 1 179 ? -7.563 4.366 -7.650 1.00 69.62 179 ALA A N 1
ATOM 1379 C CA . ALA A 1 179 ? -8.254 3.232 -7.056 1.00 69.62 179 ALA A CA 1
ATOM 1380 C C . ALA A 1 179 ? -8.179 3.181 -5.537 1.00 69.62 179 ALA A C 1
ATOM 1382 O O . ALA A 1 179 ? -9.183 2.961 -4.851 1.00 69.62 179 ALA A O 1
ATOM 1383 N N . SER A 1 180 ? -7.004 3.457 -4.991 1.00 79.31 180 SER A N 1
ATOM 1384 C CA . SER A 1 180 ? -6.816 3.546 -3.551 1.00 79.31 180 SER A CA 1
ATOM 1385 C C . SER A 1 180 ? -5.616 4.393 -3.183 1.00 79.31 180 SER A C 1
ATOM 1387 O O . SER A 1 180 ? -4.685 4.554 -3.967 1.00 79.31 180 SER A O 1
ATOM 1389 N N . VAL A 1 181 ? -5.641 4.916 -1.961 1.00 86.94 181 VAL A N 1
ATOM 1390 C CA . VAL A 1 181 ? -4.509 5.602 -1.343 1.00 86.94 181 VAL A CA 1
ATOM 1391 C C . VAL A 1 181 ? -4.100 4.841 -0.100 1.00 86.94 181 VAL A C 1
ATOM 1393 O O . VAL A 1 181 ? -4.927 4.637 0.785 1.00 86.94 181 VAL A O 1
ATOM 1396 N N . PHE A 1 182 ? -2.837 4.436 -0.018 1.00 88.25 182 PHE A N 1
ATOM 1397 C CA . PHE A 1 182 ? -2.256 3.829 1.178 1.00 88.25 182 PHE A CA 1
ATOM 1398 C C . PHE A 1 182 ? -1.283 4.789 1.824 1.00 88.25 182 PHE A C 1
ATOM 1400 O O . PHE A 1 182 ? -0.245 5.076 1.245 1.00 88.25 182 PHE A O 1
ATOM 1407 N N . ILE A 1 183 ? -1.594 5.247 3.029 1.00 89.94 183 ILE A N 1
ATOM 1408 C CA . ILE A 1 183 ? -0.754 6.165 3.787 1.00 89.94 183 ILE A CA 1
ATOM 1409 C C . ILE A 1 183 ? 0.104 5.352 4.749 1.00 89.94 183 ILE A C 1
ATOM 1411 O O . ILE A 1 183 ? -0.412 4.691 5.653 1.00 89.94 183 ILE A O 1
ATOM 1415 N N . GLU A 1 184 ? 1.415 5.385 4.543 1.00 87.38 184 GLU A N 1
ATOM 1416 C CA . GLU A 1 184 ? 2.384 4.662 5.362 1.00 87.38 184 GLU A CA 1
ATOM 1417 C C . GLU A 1 184 ? 2.601 5.362 6.706 1.00 87.38 184 GLU A C 1
ATOM 1419 O O . GLU A 1 184 ? 2.922 6.553 6.763 1.00 87.38 184 GLU A O 1
ATOM 1424 N N . HIS A 1 185 ? 2.452 4.598 7.785 1.00 83.50 185 HIS A N 1
ATOM 1425 C CA . HIS A 1 185 ? 2.615 5.014 9.171 1.00 83.50 185 HIS A CA 1
ATOM 1426 C C . HIS A 1 185 ? 4.016 4.688 9.702 1.00 83.50 185 HIS A C 1
ATOM 1428 O O . HIS A 1 185 ? 4.574 3.621 9.435 1.00 83.50 185 HIS A O 1
ATOM 1434 N N . VAL A 1 186 ? 4.553 5.561 10.554 1.00 69.25 186 VAL A N 1
ATOM 1435 C CA . VAL A 1 186 ? 5.771 5.293 11.331 1.00 69.25 186 VAL A CA 1
ATOM 1436 C C . VAL A 1 186 ? 5.445 4.329 12.473 1.00 69.25 186 VAL A C 1
ATOM 1438 O O . VAL A 1 186 ? 4.977 4.749 13.529 1.00 69.25 186 VAL A O 1
ATOM 1441 N N . SER A 1 187 ? 5.653 3.024 12.290 1.00 60.06 187 SER A N 1
ATOM 1442 C CA . SER A 1 187 ? 5.432 2.058 13.383 1.00 60.06 187 SER A CA 1
ATOM 1443 C C . SER A 1 187 ? 6.411 0.905 13.469 1.00 60.06 187 SER A C 1
ATOM 1445 O O . SER A 1 187 ? 6.286 0.115 14.406 1.00 60.06 187 SER A O 1
ATOM 1447 N N . LEU A 1 188 ? 7.353 0.784 12.531 1.00 55.94 188 LEU A N 1
ATOM 1448 C CA . LEU A 1 188 ? 8.302 -0.323 12.516 1.00 55.94 188 LEU A CA 1
ATOM 1449 C C . LEU A 1 188 ? 9.135 -0.274 13.813 1.00 55.94 188 LEU A C 1
ATOM 1451 O O . LEU A 1 188 ? 10.182 0.343 13.829 1.00 55.94 188 LEU A O 1
ATOM 1455 N N . HIS A 1 189 ? 8.708 -0.974 14.869 1.00 55.03 189 HIS A N 1
ATOM 1456 C CA . HIS A 1 189 ? 9.388 -1.171 16.164 1.00 55.03 189 HIS A CA 1
ATOM 1457 C C . HIS A 1 189 ? 9.214 -0.106 17.288 1.00 55.03 189 HIS A C 1
ATOM 1459 O O . HIS A 1 189 ? 9.886 -0.240 18.308 1.00 55.03 189 HIS A O 1
ATOM 1465 N N . SER A 1 190 ? 8.334 0.909 17.196 1.00 50.28 190 SER A N 1
ATOM 1466 C CA . SER A 1 190 ? 8.334 2.065 18.147 1.00 50.28 190 SER A CA 1
ATOM 1467 C C . SER A 1 190 ? 7.275 2.146 19.249 1.00 50.28 190 SER A C 1
ATOM 1469 O O . SER A 1 190 ? 7.398 3.009 20.117 1.00 50.28 190 SER A O 1
ATOM 1471 N N . GLY A 1 191 ? 6.182 1.382 19.215 1.00 61.19 191 GLY A N 1
ATOM 1472 C CA . GLY A 1 191 ? 5.088 1.606 20.174 1.00 61.19 191 GLY A CA 1
ATOM 1473 C C . GLY A 1 191 ? 4.301 2.914 19.961 1.00 61.19 191 GLY A C 1
ATOM 1474 O O . GLY A 1 191 ? 3.636 3.378 20.884 1.00 61.19 191 GLY A O 1
ATOM 1475 N N . ARG A 1 192 ? 4.322 3.492 18.747 1.00 76.31 192 ARG A N 1
ATOM 1476 C CA . ARG A 1 192 ? 3.509 4.668 18.355 1.00 76.31 192 ARG A CA 1
ATOM 1477 C C . ARG A 1 192 ? 2.115 4.312 17.821 1.00 76.31 192 ARG A C 1
ATOM 1479 O O . ARG A 1 192 ? 1.560 4.950 16.930 1.00 76.31 192 ARG A O 1
ATOM 1486 N N . HIS A 1 193 ? 1.559 3.206 18.304 1.00 82.31 193 HIS A N 1
ATOM 1487 C CA . HIS A 1 193 ? 0.271 2.696 17.830 1.00 82.31 193 HIS A CA 1
ATOM 1488 C C . HIS A 1 193 ? -0.907 3.541 18.322 1.00 82.31 193 HIS A C 1
ATOM 1490 O O . HIS A 1 193 ? -1.931 3.620 17.646 1.00 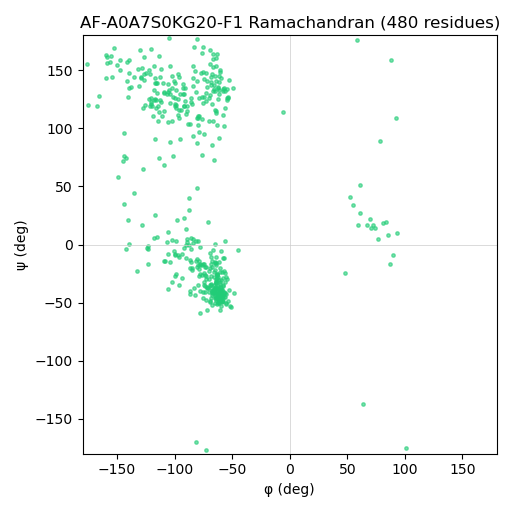82.31 193 HIS A O 1
ATOM 1496 N N . ALA A 1 194 ? -0.744 4.212 19.466 1.00 84.44 194 ALA A N 1
ATOM 1497 C CA . ALA A 1 194 ? -1.754 5.099 20.031 1.00 84.44 194 ALA A CA 1
ATOM 1498 C C . ALA A 1 194 ? -2.046 6.304 19.121 1.00 84.44 194 ALA A C 1
ATOM 1500 O O . ALA A 1 194 ? -3.146 6.854 19.160 1.00 84.44 194 ALA A O 1
ATOM 1501 N N . GLU A 1 195 ? -1.088 6.703 18.283 1.00 86.25 195 GLU A N 1
ATOM 1502 C CA . GLU A 1 195 ? -1.233 7.838 17.373 1.00 86.25 195 GLU A CA 1
ATOM 1503 C C . GLU A 1 195 ? -1.874 7.470 16.029 1.00 86.25 195 GLU A C 1
ATOM 1505 O O . GLU A 1 195 ? -2.349 8.364 15.329 1.00 86.25 195 GLU A O 1
ATOM 1510 N N . PHE A 1 196 ? -1.986 6.177 15.701 1.00 89.38 196 PHE A N 1
ATOM 1511 C CA . PHE A 1 196 ? -2.514 5.717 14.415 1.00 89.38 196 PHE A CA 1
ATOM 1512 C C . PHE A 1 196 ? -3.961 6.170 14.178 1.00 89.38 196 PHE A C 1
ATOM 1514 O O . PHE A 1 196 ? -4.251 6.844 13.191 1.00 89.38 196 PHE A O 1
ATOM 1521 N N . VAL A 1 197 ? -4.888 5.845 15.087 1.00 93.12 197 VAL A N 1
ATOM 1522 C CA . VAL A 1 197 ? -6.313 6.192 14.917 1.00 93.12 197 VAL A CA 1
ATOM 1523 C C . VAL A 1 197 ? -6.543 7.710 14.928 1.00 93.12 197 VAL A C 1
ATOM 1525 O O . VAL A 1 197 ? -7.253 8.194 14.040 1.00 93.12 197 VAL A O 1
ATOM 1528 N N . PRO A 1 198 ? -5.930 8.495 15.841 1.00 91.44 198 PRO A N 1
ATOM 1529 C CA . PRO A 1 198 ? -5.953 9.954 15.751 1.00 91.44 198 PRO A CA 1
ATOM 1530 C C . PRO A 1 198 ? -5.437 10.492 14.412 1.00 91.44 198 PRO A C 1
ATOM 1532 O O . PRO A 1 198 ? -6.065 11.377 13.833 1.00 91.44 198 PRO A O 1
ATOM 1535 N N . ALA A 1 199 ? -4.342 9.937 13.886 1.00 90.38 199 ALA A N 1
ATOM 1536 C CA . ALA A 1 199 ? -3.762 10.358 12.615 1.00 90.38 199 ALA A CA 1
ATOM 1537 C C . ALA A 1 199 ? -4.659 10.009 11.411 1.00 90.38 199 ALA A C 1
ATOM 1539 O O . ALA A 1 199 ? -4.736 10.791 10.460 1.00 90.38 199 ALA A O 1
ATOM 1540 N N . VAL A 1 200 ? -5.379 8.879 11.451 1.00 92.00 200 VAL A N 1
ATOM 1541 C CA . VAL A 1 200 ? -6.384 8.527 10.428 1.00 92.00 200 VAL A CA 1
ATOM 1542 C C . VAL A 1 200 ? -7.565 9.493 10.503 1.00 92.00 200 VAL A C 1
ATOM 1544 O O . VAL A 1 200 ? -8.010 9.995 9.471 1.00 92.00 200 VAL A O 1
ATOM 1547 N N . ARG A 1 201 ? -8.052 9.813 11.710 1.00 92.06 201 ARG A N 1
ATOM 1548 C CA . ARG A 1 201 ? -9.124 10.805 11.893 1.00 92.06 201 ARG A CA 1
ATOM 1549 C C . ARG A 1 201 ? -8.715 12.169 11.345 1.00 92.06 201 ARG A C 1
ATOM 1551 O O . ARG A 1 201 ? -9.496 12.794 10.633 1.00 92.06 201 ARG A O 1
ATOM 1558 N N . GLU A 1 202 ? -7.484 12.595 11.606 1.00 91.50 202 GLU A N 1
ATOM 1559 C CA . GLU A 1 202 ? -6.961 13.845 11.065 1.00 91.50 202 GLU A CA 1
ATOM 1560 C C . GLU A 1 202 ? -6.891 13.845 9.531 1.00 91.50 202 GLU A C 1
ATOM 1562 O O . GLU A 1 202 ? -7.239 14.855 8.913 1.00 91.50 202 GLU A O 1
ATOM 1567 N N . TYR A 1 203 ? -6.464 12.743 8.909 1.00 90.06 203 TYR A N 1
ATOM 1568 C CA . TYR A 1 203 ? -6.493 12.623 7.451 1.00 90.06 203 TYR A CA 1
ATOM 1569 C C . TYR A 1 203 ? -7.925 12.763 6.922 1.00 90.06 203 TYR A C 1
ATOM 1571 O O . TYR A 1 203 ? -8.178 13.551 6.013 1.00 90.06 203 TYR A O 1
ATOM 1579 N N . PHE A 1 204 ? -8.877 12.062 7.543 1.00 88.81 204 PHE A N 1
ATOM 1580 C CA . PHE A 1 204 ? -10.291 12.072 7.159 1.00 88.81 204 PHE A CA 1
ATOM 1581 C C . PHE A 1 204 ? -10.882 13.482 7.249 1.00 88.81 204 PHE A C 1
ATOM 1583 O O . PHE A 1 204 ? -11.543 13.939 6.316 1.00 88.81 204 PHE A O 1
ATOM 1590 N N . ASP A 1 205 ? -10.581 14.202 8.331 1.00 87.44 205 ASP A N 1
ATOM 1591 C CA . ASP A 1 205 ? -10.952 15.610 8.493 1.00 87.44 205 ASP A CA 1
ATOM 1592 C C . ASP A 1 205 ? -10.374 16.486 7.374 1.00 87.44 205 ASP A C 1
ATOM 1594 O O . ASP A 1 205 ? -11.022 17.426 6.914 1.00 87.44 205 ASP A O 1
ATOM 1598 N N . ALA A 1 206 ? -9.138 16.214 6.951 1.00 88.00 206 ALA A N 1
ATOM 1599 C CA . ALA A 1 206 ? -8.448 17.009 5.941 1.00 88.00 206 ALA A CA 1
ATOM 1600 C C . ALA A 1 206 ? -9.042 16.829 4.545 1.00 88.00 206 ALA A C 1
ATOM 1602 O O . ALA A 1 206 ? -9.133 17.797 3.796 1.00 88.00 206 ALA A O 1
ATOM 1603 N N . ILE A 1 207 ? -9.464 15.608 4.214 1.00 85.06 207 ILE A N 1
ATOM 1604 C CA . ILE A 1 207 ? -10.089 15.289 2.926 1.00 85.06 207 ILE A CA 1
ATOM 1605 C C . ILE A 1 207 ? -11.597 15.592 2.896 1.00 85.06 207 ILE A C 1
ATOM 1607 O O . ILE A 1 207 ? -12.265 15.302 1.905 1.00 85.06 207 ILE A O 1
ATOM 1611 N N . GLY A 1 208 ? -12.141 16.180 3.969 1.00 80.06 208 GLY A N 1
ATOM 1612 C CA . GLY A 1 208 ? -13.539 16.605 4.053 1.00 80.06 208 GLY A CA 1
ATOM 1613 C C . GLY A 1 208 ? -14.535 15.492 4.392 1.00 80.06 208 GLY A C 1
ATOM 1614 O O . GLY A 1 208 ? -15.731 15.660 4.149 1.00 80.06 208 GLY A O 1
ATOM 1615 N N . ALA A 1 209 ? -14.083 14.364 4.947 1.00 80.12 209 ALA A N 1
ATOM 1616 C CA . ALA A 1 209 ? -14.975 13.306 5.410 1.00 80.12 209 ALA A CA 1
ATOM 1617 C C . ALA A 1 209 ? -15.707 13.715 6.703 1.00 80.12 209 ALA A C 1
ATOM 1619 O O . ALA A 1 209 ? -15.168 14.420 7.556 1.00 80.12 209 ALA A O 1
ATOM 1620 N N . ALA A 1 210 ? -16.945 13.242 6.882 1.00 78.19 210 ALA A N 1
ATOM 1621 C CA . ALA A 1 210 ? -17.749 13.529 8.071 1.00 78.19 210 ALA A CA 1
ATOM 1622 C C . ALA A 1 210 ? -17.289 12.690 9.281 1.00 78.19 210 ALA A C 1
ATOM 1624 O O . ALA A 1 210 ? -17.921 11.698 9.646 1.00 78.19 210 ALA A O 1
ATOM 1625 N N . THR A 1 211 ? -16.185 13.073 9.918 1.00 78.12 211 THR A N 1
ATOM 1626 C CA . THR A 1 211 ? -15.555 12.317 11.021 1.00 78.12 211 THR A CA 1
ATOM 1627 C C . THR A 1 211 ? -16.415 12.178 12.274 1.00 78.12 211 THR A C 1
ATOM 1629 O O . THR A 1 211 ? -16.321 11.162 12.951 1.00 78.12 211 THR A O 1
ATOM 1632 N N . ASN A 1 212 ? -17.301 13.142 12.535 1.00 78.75 212 ASN A N 1
ATOM 1633 C CA . ASN A 1 212 ? -18.225 13.118 13.675 1.00 78.75 212 ASN A CA 1
ATOM 1634 C C . ASN A 1 212 ? -19.563 12.420 13.363 1.00 78.75 212 ASN A C 1
ATOM 1636 O O . ASN A 1 212 ? -20.469 12.414 14.198 1.00 78.75 212 ASN A O 1
ATOM 1640 N N . ALA A 1 213 ? -19.743 11.882 12.151 1.00 80.62 213 ALA A N 1
ATOM 1641 C CA . ALA A 1 213 ? -20.934 11.105 11.831 1.00 80.62 213 ALA A CA 1
ATOM 1642 C C . ALA A 1 213 ? -20.939 9.789 12.636 1.00 80.62 213 ALA A C 1
ATOM 1644 O O . ALA A 1 213 ? -19.874 9.198 12.826 1.00 80.62 213 ALA A O 1
ATOM 1645 N N . PRO A 1 214 ? -22.112 9.268 13.049 1.00 82.19 214 PRO A N 1
ATOM 1646 C CA . PRO A 1 214 ? -22.185 8.024 13.816 1.00 82.19 214 PRO A CA 1
ATOM 1647 C C . PRO A 1 214 ? -21.442 6.844 13.169 1.00 82.19 214 PRO A C 1
ATOM 1649 O O . PRO A 1 214 ? -20.766 6.097 13.865 1.00 82.19 214 PRO A O 1
ATOM 1652 N N . SER A 1 215 ? -21.508 6.697 11.842 1.00 81.00 215 SER A N 1
ATOM 1653 C CA . SER A 1 215 ? -20.785 5.648 11.105 1.00 81.00 215 SER A CA 1
ATOM 1654 C C . SER A 1 215 ? -19.263 5.803 11.175 1.00 81.00 215 SER A C 1
ATOM 1656 O O . SER A 1 215 ? -18.548 4.813 11.304 1.00 81.00 215 SER A O 1
ATOM 1658 N N . SER A 1 216 ? -18.761 7.038 11.132 1.00 85.38 216 SER A N 1
ATOM 1659 C CA . SER A 1 216 ? -17.331 7.341 11.242 1.00 85.38 216 SER A CA 1
ATOM 1660 C C . SER A 1 216 ? -16.816 7.082 12.656 1.00 85.38 216 SER A C 1
ATOM 1662 O O . SER A 1 216 ? -15.757 6.488 12.824 1.00 85.38 216 SER A O 1
ATOM 1664 N N . GLU A 1 217 ? -17.584 7.439 13.688 1.00 90.50 217 GLU A N 1
ATOM 1665 C CA . GLU A 1 217 ? -17.240 7.108 15.078 1.00 90.50 217 GLU A CA 1
ATOM 1666 C C . GLU A 1 217 ? -17.175 5.591 15.306 1.00 90.50 217 GLU A C 1
ATOM 1668 O O . GLU A 1 217 ? -16.238 5.094 15.935 1.00 90.50 217 GLU A O 1
ATOM 1673 N N . VAL A 1 218 ? -18.112 4.833 14.725 1.00 92.00 218 VAL A N 1
ATOM 1674 C CA . VAL A 1 218 ? -18.067 3.362 14.731 1.00 92.00 218 VAL A CA 1
ATOM 1675 C C . VAL A 1 218 ? -16.815 2.841 14.021 1.00 92.00 218 VAL A C 1
ATOM 1677 O O . VAL A 1 218 ? -16.141 1.959 14.552 1.00 92.00 218 VAL A O 1
ATOM 1680 N N . LEU A 1 219 ? -16.458 3.400 12.861 1.00 92.12 219 LEU A N 1
ATOM 1681 C CA . LEU A 1 219 ? -15.229 3.045 12.149 1.00 92.12 219 LEU A CA 1
ATOM 1682 C C . LEU A 1 219 ? -13.984 3.292 13.010 1.00 92.12 219 LEU A C 1
ATOM 1684 O O . LEU A 1 219 ? -13.152 2.400 13.132 1.00 92.12 219 LEU A O 1
ATOM 1688 N N . PHE A 1 220 ? -13.860 4.462 13.644 1.00 94.50 220 PHE A N 1
ATOM 1689 C CA . PHE A 1 220 ? -12.707 4.781 14.494 1.00 94.50 220 PHE A CA 1
ATOM 1690 C C . PHE A 1 220 ? -12.630 3.890 15.736 1.00 94.50 220 PHE A C 1
ATOM 1692 O O . PHE A 1 220 ? -11.541 3.464 16.113 1.00 94.50 220 PHE A O 1
ATOM 1699 N N . LYS A 1 221 ? -13.771 3.542 16.336 1.00 95.62 221 LYS A N 1
ATOM 1700 C CA . LYS A 1 221 ? -13.844 2.561 17.428 1.00 95.62 221 LYS A CA 1
ATOM 1701 C C . LYS A 1 221 ? -13.393 1.170 16.971 1.00 95.62 221 LYS A C 1
ATOM 1703 O O . LYS A 1 221 ? -12.647 0.504 17.687 1.00 95.62 221 LYS A O 1
ATOM 1708 N N . ASN A 1 222 ? -13.810 0.735 15.784 1.00 96.62 222 ASN A N 1
ATOM 1709 C CA . ASN A 1 222 ? -13.383 -0.543 15.214 1.00 96.62 222 ASN A CA 1
ATOM 1710 C C . ASN A 1 222 ? -11.893 -0.537 14.850 1.00 96.62 222 ASN A C 1
ATOM 1712 O O . ASN A 1 222 ? -11.205 -1.517 15.124 1.00 96.62 222 ASN A O 1
ATOM 1716 N N . LEU A 1 223 ? -11.382 0.570 14.303 1.00 95.69 223 LEU A N 1
ATOM 1717 C CA . LEU A 1 223 ? -9.954 0.765 14.048 1.00 95.69 223 LEU A CA 1
ATOM 1718 C C . LEU A 1 223 ? -9.156 0.673 15.346 1.00 95.69 223 LEU A C 1
ATOM 1720 O O . LEU A 1 223 ? -8.190 -0.080 15.400 1.00 95.69 223 LEU A O 1
ATOM 1724 N N . GLN A 1 224 ? -9.596 1.361 16.403 1.00 96.19 224 GLN A N 1
ATOM 1725 C CA . GLN A 1 224 ? -8.947 1.286 17.710 1.00 96.19 224 GLN A CA 1
ATOM 1726 C C . GLN A 1 224 ? -8.930 -0.146 18.238 1.00 96.19 224 GLN A C 1
ATOM 1728 O O . GLN A 1 224 ? -7.885 -0.628 18.648 1.00 96.19 224 GLN A O 1
ATOM 1733 N N . ARG A 1 225 ? -10.049 -0.871 18.133 1.00 96.19 225 ARG A N 1
ATOM 1734 C CA . ARG A 1 225 ? -10.114 -2.276 18.549 1.00 96.19 225 ARG A CA 1
ATOM 1735 C C . ARG A 1 225 ? -9.142 -3.171 17.777 1.00 96.19 225 ARG A C 1
ATOM 1737 O O . ARG A 1 225 ? -8.566 -4.078 18.367 1.00 96.19 225 ARG A O 1
ATOM 1744 N N . VAL A 1 226 ? -8.979 -2.954 16.474 1.00 95.62 226 VAL A N 1
ATOM 1745 C CA . VAL A 1 226 ? -8.004 -3.694 15.658 1.00 95.62 226 VAL A CA 1
ATOM 1746 C C . VAL A 1 226 ? -6.580 -3.392 16.114 1.00 95.62 226 VAL A C 1
ATOM 1748 O O . VAL A 1 226 ? -5.805 -4.328 16.290 1.00 95.62 226 VAL A O 1
ATOM 1751 N N . VAL A 1 227 ? -6.255 -2.115 16.338 1.00 93.31 227 VAL A N 1
ATOM 1752 C CA . VAL A 1 227 ? -4.944 -1.695 16.849 1.00 93.31 227 VAL A CA 1
ATOM 1753 C C . VAL A 1 227 ? -4.680 -2.331 18.212 1.00 93.31 227 VAL A C 1
ATOM 1755 O O . VAL A 1 227 ? -3.682 -3.027 18.356 1.00 93.31 227 VAL A O 1
ATOM 1758 N N . ASP A 1 228 ? -5.606 -2.186 19.163 1.00 93.50 228 ASP A N 1
ATOM 1759 C CA . ASP A 1 228 ? -5.482 -2.718 20.523 1.00 93.50 228 ASP A CA 1
ATOM 1760 C C . ASP A 1 228 ? -5.233 -4.230 20.528 1.00 93.50 228 ASP A C 1
ATOM 1762 O O . ASP A 1 228 ? -4.403 -4.714 21.292 1.00 93.50 228 ASP A O 1
ATOM 1766 N N . LEU A 1 229 ? -5.934 -4.986 19.672 1.00 93.75 229 LEU A N 1
ATOM 1767 C CA . LEU A 1 229 ? -5.749 -6.434 19.558 1.00 93.75 229 LEU A CA 1
ATOM 1768 C C . LEU A 1 229 ? -4.393 -6.785 18.946 1.00 93.75 229 LEU A C 1
ATOM 1770 O O . LEU A 1 229 ? -3.665 -7.597 19.517 1.00 93.75 229 LEU A O 1
ATOM 1774 N N . ALA A 1 230 ? -4.046 -6.166 17.817 1.00 90.38 230 ALA A N 1
ATOM 1775 C CA . ALA A 1 230 ? -2.797 -6.433 17.111 1.00 90.38 230 ALA A CA 1
ATOM 1776 C C . ALA A 1 230 ? -1.558 -6.084 17.949 1.00 90.38 230 ALA A C 1
ATOM 1778 O O . ALA A 1 230 ? -0.510 -6.700 17.777 1.00 90.38 230 ALA A O 1
ATOM 1779 N N . THR A 1 231 ? -1.677 -5.128 18.872 1.00 87.00 231 THR A N 1
ATOM 1780 C CA . THR A 1 231 ? -0.578 -4.675 19.736 1.00 87.00 231 THR A CA 1
ATOM 1781 C C . THR A 1 231 ? -0.705 -5.177 21.176 1.00 87.00 231 THR A C 1
ATOM 1783 O O . THR A 1 231 ? -0.014 -4.667 22.057 1.00 87.00 231 THR A O 1
ATOM 1786 N N .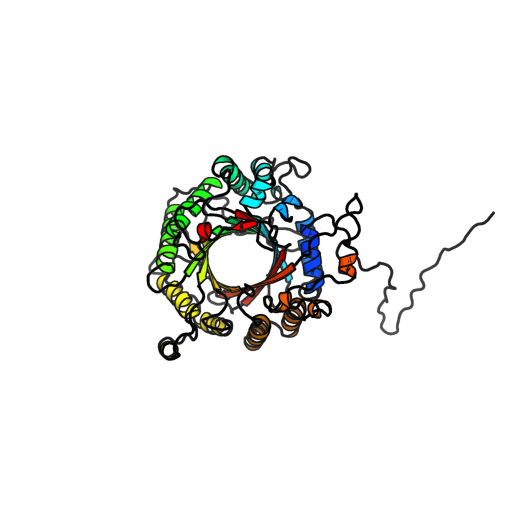 SER A 1 232 ? -1.619 -6.116 21.444 1.00 86.62 232 SER A N 1
ATOM 1787 C CA . SER A 1 232 ? -1.813 -6.693 22.780 1.00 86.62 232 SER A CA 1
ATOM 1788 C C . SER A 1 232 ? -0.723 -7.704 23.148 1.00 86.62 232 SER A C 1
ATOM 1790 O O . SER A 1 232 ? 0.013 -8.199 22.291 1.00 86.62 232 SER A O 1
ATOM 1792 N N . ASP A 1 233 ? -0.643 -8.042 24.438 1.00 79.69 233 ASP A N 1
ATOM 1793 C CA . ASP A 1 233 ? 0.283 -9.056 24.942 1.00 79.69 233 ASP A CA 1
ATOM 1794 C C . ASP A 1 233 ? 0.132 -10.388 24.180 1.00 79.69 233 ASP A C 1
ATOM 1796 O O . ASP A 1 233 ? -0.949 -10.981 24.092 1.00 79.69 233 ASP A O 1
ATOM 1800 N N . GLY A 1 234 ? 1.251 -10.881 23.646 1.00 78.94 234 GLY A N 1
ATOM 1801 C CA . GLY A 1 234 ? 1.304 -12.107 22.845 1.00 78.94 234 GLY A CA 1
ATOM 1802 C C . GLY A 1 234 ? 1.180 -11.896 21.335 1.00 78.94 234 GLY A C 1
ATOM 1803 O O . GLY A 1 234 ? 1.050 -12.884 20.618 1.00 78.94 234 GLY A O 1
ATOM 1804 N N . PHE A 1 235 ? 1.234 -10.651 20.858 1.00 84.00 235 PHE A N 1
ATOM 1805 C CA . PHE A 1 235 ? 1.439 -10.318 19.451 1.00 84.00 235 PHE A CA 1
ATOM 1806 C C . PHE A 1 235 ? 2.760 -9.573 19.260 1.00 84.00 235 PHE A C 1
ATOM 1808 O O . PHE A 1 235 ? 3.108 -8.689 20.041 1.00 84.00 235 PHE A O 1
ATOM 1815 N N . ASN A 1 236 ? 3.488 -9.903 18.194 1.00 82.69 236 ASN A N 1
ATOM 1816 C CA . ASN A 1 236 ? 4.691 -9.183 17.783 1.00 82.69 236 ASN A CA 1
ATOM 1817 C C . ASN A 1 236 ? 4.441 -8.489 16.440 1.00 82.69 236 ASN A C 1
ATOM 1819 O O . ASN A 1 236 ? 4.903 -8.938 15.387 1.00 82.69 236 ASN A O 1
ATOM 1823 N N . THR A 1 237 ? 3.668 -7.402 16.472 1.00 84.19 237 THR A N 1
ATOM 1824 C CA . THR A 1 237 ? 3.238 -6.706 15.254 1.00 84.19 237 THR A CA 1
ATOM 1825 C C . THR A 1 237 ? 3.483 -5.202 15.299 1.00 84.19 237 THR A C 1
ATOM 1827 O O . THR A 1 237 ? 3.781 -4.621 16.342 1.00 84.19 237 THR A O 1
ATOM 1830 N N . SER A 1 238 ? 3.356 -4.563 14.137 1.00 84.44 238 SER A N 1
ATOM 1831 C CA . SER A 1 238 ? 3.305 -3.112 13.997 1.00 84.44 238 SER A CA 1
ATOM 1832 C C . SER A 1 238 ? 2.295 -2.689 12.928 1.00 84.44 238 SER A C 1
ATOM 1834 O O . SER A 1 238 ? 2.162 -3.326 11.886 1.00 84.44 238 SER A O 1
ATOM 1836 N N . ILE A 1 239 ? 1.553 -1.607 13.180 1.00 86.56 239 ILE A N 1
ATOM 1837 C CA . ILE A 1 239 ? 0.555 -1.084 12.234 1.00 86.56 239 ILE A CA 1
ATOM 1838 C C . ILE A 1 239 ? 1.245 -0.266 11.144 1.00 86.56 239 ILE A C 1
ATOM 1840 O O . ILE A 1 239 ? 1.653 0.868 11.389 1.00 86.56 239 ILE A O 1
ATOM 1844 N N . TRP A 1 240 ? 1.398 -0.824 9.950 1.00 83.69 240 TRP A N 1
ATOM 1845 C CA . TRP A 1 240 ? 2.222 -0.250 8.891 1.00 83.69 240 TRP A CA 1
ATOM 1846 C C . TRP A 1 240 ? 1.520 0.842 8.081 1.00 83.69 240 TRP A C 1
ATOM 1848 O O . TRP A 1 240 ? 2.140 1.860 7.797 1.00 83.69 240 TRP A O 1
ATOM 1858 N N . SER A 1 241 ? 0.254 0.682 7.692 1.00 85.88 241 SER A N 1
ATOM 1859 C CA . SER A 1 241 ? -0.411 1.694 6.857 1.00 85.88 241 SER A CA 1
ATOM 1860 C C . SER A 1 241 ? -1.932 1.691 6.981 1.00 85.88 241 SER A C 1
ATOM 1862 O O . SER A 1 241 ? -2.539 0.722 7.452 1.00 85.88 241 SER A O 1
ATOM 1864 N N . ALA A 1 242 ? -2.534 2.800 6.548 1.00 89.12 242 ALA A N 1
ATOM 1865 C CA . ALA A 1 242 ? -3.972 2.956 6.367 1.00 89.12 242 ALA A CA 1
ATOM 1866 C C . ALA A 1 242 ? -4.291 3.153 4.877 1.00 89.12 242 ALA A C 1
ATOM 1868 O O . ALA A 1 242 ? -3.836 4.110 4.259 1.00 89.12 242 ALA A O 1
ATOM 1869 N N . GLY A 1 243 ? -5.079 2.249 4.306 1.00 86.31 243 GLY A N 1
ATOM 1870 C CA . GLY A 1 243 ? -5.559 2.265 2.933 1.00 86.31 243 GLY A CA 1
ATOM 1871 C C . GLY A 1 243 ? -7.004 2.740 2.824 1.00 86.31 243 GLY A C 1
ATOM 1872 O O . GLY A 1 243 ? -7.882 2.282 3.556 1.00 86.31 243 GLY A O 1
ATOM 1873 N N . ILE A 1 244 ? -7.267 3.628 1.874 1.00 80.25 244 ILE A N 1
ATOM 1874 C CA . ILE A 1 244 ? -8.586 4.180 1.568 1.00 80.25 244 ILE A CA 1
ATOM 1875 C C . ILE A 1 244 ? -8.886 3.848 0.114 1.00 80.25 244 ILE A C 1
ATOM 1877 O O . ILE A 1 244 ? -8.148 4.235 -0.786 1.00 80.25 244 ILE A O 1
ATOM 1881 N N . MET A 1 245 ? -9.954 3.090 -0.109 1.00 73.81 245 MET A N 1
ATOM 1882 C CA . MET A 1 245 ? -10.359 2.632 -1.437 1.00 73.81 245 MET A CA 1
ATOM 1883 C C . MET A 1 245 ? -11.286 3.682 -2.052 1.00 73.81 245 MET A C 1
ATOM 1885 O O . MET A 1 245 ? -12.373 3.886 -1.520 1.00 73.81 245 MET A O 1
ATOM 1889 N N . PHE A 1 246 ? -10.869 4.329 -3.144 1.00 63.19 246 PHE A N 1
ATOM 1890 C CA . PHE A 1 246 ? -11.619 5.363 -3.868 1.00 63.19 246 PHE A CA 1
ATOM 1891 C C . PHE A 1 246 ? -12.282 4.843 -5.161 1.00 63.19 246 PHE A C 1
ATOM 1893 O O . PHE A 1 246 ? -13.386 5.278 -5.467 1.00 63.19 246 PHE A O 1
ATOM 1900 N N . SER A 1 247 ? -11.723 3.864 -5.890 1.00 50.59 247 SER A N 1
ATOM 1901 C CA . SER A 1 247 ? -12.374 3.326 -7.116 1.00 50.59 247 SER A CA 1
ATOM 1902 C C . SER A 1 247 ? -13.659 2.555 -6.827 1.00 50.59 247 SER A C 1
ATOM 1904 O O . SER A 1 247 ? -14.519 2.390 -7.688 1.00 50.59 247 SER A O 1
ATOM 1906 N N . ARG A 1 248 ? -13.851 2.101 -5.586 1.00 49.97 248 ARG A N 1
ATOM 1907 C CA . ARG A 1 248 ? -15.063 1.376 -5.167 1.00 49.97 248 ARG A CA 1
ATOM 1908 C C . ARG A 1 248 ? -16.179 2.295 -4.657 1.00 49.97 248 ARG A C 1
ATOM 1910 O O . ARG A 1 248 ? -17.214 1.815 -4.215 1.00 49.97 248 ARG A O 1
ATOM 1917 N N . VAL A 1 249 ? -15.977 3.610 -4.746 1.00 49.09 249 VAL A N 1
ATOM 1918 C CA . VAL A 1 249 ? -16.793 4.687 -4.146 1.00 49.09 249 VAL A CA 1
ATOM 1919 C C . VAL A 1 249 ? -17.783 5.264 -5.165 1.00 49.09 249 VAL A C 1
ATOM 1921 O O . VAL A 1 249 ? -18.320 6.349 -4.972 1.00 49.09 249 VAL A O 1
ATOM 1924 N N . LEU A 1 250 ? -18.118 4.534 -6.235 1.00 42.66 250 LEU A N 1
ATOM 1925 C CA . LEU A 1 250 ? -19.205 4.952 -7.133 1.00 42.66 250 LEU A CA 1
ATOM 1926 C C . LEU A 1 250 ? -20.590 4.969 -6.439 1.00 42.66 250 LEU A C 1
ATOM 1928 O O . LEU A 1 250 ? -21.508 5.598 -6.957 1.00 42.66 250 LEU A O 1
ATOM 1932 N N . ASP A 1 251 ? -20.708 4.416 -5.223 1.00 45.09 251 ASP A N 1
ATOM 1933 C CA . ASP A 1 251 ? -21.858 4.603 -4.317 1.00 45.09 251 ASP A CA 1
ATOM 1934 C C . ASP A 1 251 ? -21.643 5.652 -3.202 1.00 45.09 251 ASP A C 1
ATOM 1936 O O . ASP A 1 251 ? -22.600 6.061 -2.535 1.00 45.09 251 ASP A O 1
ATOM 1940 N N . ALA A 1 252 ? -20.428 6.184 -3.022 1.00 41.84 252 ALA A N 1
ATOM 1941 C CA . ALA A 1 252 ? -20.140 7.190 -1.993 1.00 41.84 252 ALA A CA 1
ATOM 1942 C C . ALA A 1 252 ? -20.284 8.645 -2.467 1.00 41.84 252 ALA A C 1
ATOM 1944 O O . ALA A 1 252 ? -19.903 9.583 -1.765 1.00 41.84 252 ALA A O 1
ATOM 1945 N N . GLY A 1 253 ? -21.067 8.853 -3.532 1.00 38.75 253 GLY A N 1
ATOM 1946 C CA . GLY A 1 253 ? -21.789 10.111 -3.773 1.00 38.75 253 GLY A CA 1
ATOM 1947 C C . GLY A 1 253 ? -22.727 10.537 -2.621 1.00 38.75 253 GLY A C 1
ATOM 1948 O O . GLY A 1 253 ? -23.413 11.550 -2.733 1.00 38.75 253 GLY A O 1
ATOM 1949 N N . LYS A 1 254 ? -22.762 9.779 -1.510 1.00 49.06 254 LYS A N 1
ATOM 1950 C CA . LYS A 1 254 ? -23.474 10.058 -0.250 1.00 49.06 254 LYS A CA 1
ATOM 1951 C C . LYS A 1 254 ? -22.552 10.274 0.972 1.00 49.06 254 LYS A C 1
ATOM 1953 O O . LYS A 1 254 ? -23.064 10.438 2.075 1.00 49.06 254 LYS A O 1
ATOM 1958 N N . GLY A 1 255 ? -21.226 10.329 0.785 1.00 47.44 255 GLY A N 1
ATOM 1959 C CA . GLY A 1 255 ? -20.297 11.015 1.701 1.00 47.44 255 GLY A CA 1
ATOM 1960 C C . GLY A 1 255 ? -19.793 10.268 2.946 1.00 47.44 255 GLY A C 1
ATOM 1961 O O . GLY A 1 255 ? -19.332 10.923 3.880 1.00 47.44 255 GLY A O 1
ATOM 1962 N N . GLY A 1 256 ? -19.860 8.934 2.992 1.00 62.00 256 GLY A N 1
ATOM 1963 C CA . GLY A 1 256 ? -19.293 8.130 4.085 1.00 62.00 256 GLY A CA 1
ATOM 1964 C C . GLY A 1 256 ? -18.112 7.275 3.627 1.00 62.00 256 GLY A C 1
ATOM 1965 O O . GLY A 1 256 ? -18.128 6.758 2.514 1.00 62.00 256 GLY A O 1
ATOM 1966 N N . ILE A 1 257 ? -17.105 7.102 4.486 1.00 73.19 257 ILE A N 1
ATOM 1967 C CA . ILE A 1 257 ? -16.046 6.106 4.280 1.00 73.19 257 ILE A CA 1
ATOM 1968 C C . ILE A 1 257 ? -16.504 4.808 4.943 1.00 73.19 257 ILE A C 1
ATOM 1970 O O . ILE A 1 257 ? -16.652 4.745 6.162 1.00 73.19 257 ILE A O 1
ATOM 1974 N N . GLU A 1 258 ? -16.778 3.788 4.132 1.00 77.50 258 GLU A N 1
ATOM 1975 C CA . GLU A 1 258 ? -17.345 2.516 4.601 1.00 77.50 258 GLU A CA 1
ATOM 1976 C C . GLU A 1 258 ? -16.310 1.608 5.263 1.00 77.50 258 GLU A C 1
ATOM 1978 O O . GLU A 1 258 ? -16.655 0.767 6.096 1.00 77.50 258 GLU A O 1
ATOM 1983 N N . SER A 1 259 ? -15.038 1.776 4.900 1.00 86.31 259 SER A N 1
ATOM 1984 C CA . SER A 1 259 ? -13.956 0.980 5.454 1.00 86.31 259 SER A CA 1
ATOM 1985 C C . SER A 1 259 ? -12.594 1.641 5.320 1.00 86.31 259 SER A C 1
ATOM 1987 O O . SER A 1 259 ? -12.360 2.410 4.388 1.00 86.31 259 SER A O 1
ATOM 1989 N N . VAL A 1 260 ? -11.676 1.247 6.197 1.00 91.31 260 VAL A N 1
ATOM 1990 C CA . VAL A 1 260 ? -10.241 1.531 6.090 1.00 91.31 260 VAL A CA 1
ATOM 1991 C C . VAL A 1 260 ? -9.497 0.214 6.039 1.00 91.31 260 VAL A C 1
ATOM 1993 O O . VAL A 1 260 ? -9.650 -0.620 6.930 1.00 91.31 260 VAL A O 1
ATOM 1996 N N . ARG A 1 261 ? -8.664 0.034 5.020 1.00 92.81 261 ARG A N 1
ATOM 1997 C CA . ARG A 1 261 ? -7.732 -1.081 4.975 1.00 92.81 261 ARG A CA 1
ATOM 1998 C C . ARG A 1 261 ? -6.588 -0.817 5.943 1.00 92.81 261 ARG A C 1
ATOM 2000 O O . ARG A 1 261 ? -5.947 0.217 5.859 1.00 92.81 261 ARG A O 1
ATOM 2007 N N . VAL A 1 262 ? -6.303 -1.740 6.841 1.00 93.69 262 VAL A N 1
ATOM 2008 C CA . VAL A 1 262 ? -5.151 -1.657 7.739 1.00 93.69 262 VAL A CA 1
ATOM 2009 C C . VAL A 1 262 ? -4.137 -2.701 7.304 1.00 93.69 262 VAL A C 1
ATOM 2011 O O . VAL A 1 262 ? -4.499 -3.857 7.078 1.00 93.69 262 VAL A O 1
ATOM 2014 N N . LEU A 1 263 ? -2.881 -2.282 7.167 1.00 92.00 263 LEU A N 1
ATOM 2015 C CA . LEU A 1 263 ? -1.743 -3.169 6.938 1.00 92.00 263 LEU A CA 1
ATOM 2016 C C . LEU A 1 263 ? -1.036 -3.383 8.272 1.00 92.00 263 LEU A C 1
ATOM 2018 O O . LEU A 1 263 ? -0.559 -2.426 8.879 1.00 92.00 263 LEU A O 1
ATOM 2022 N N . ILE A 1 264 ? -0.971 -4.629 8.724 1.00 90.75 264 ILE A N 1
ATOM 2023 C CA . ILE A 1 264 ? -0.349 -5.022 9.989 1.00 90.75 264 ILE A CA 1
ATOM 2024 C C . ILE A 1 264 ? 0.874 -5.864 9.667 1.00 90.75 264 ILE A C 1
ATOM 2026 O O . ILE A 1 264 ? 0.748 -6.958 9.124 1.00 90.75 264 ILE A O 1
ATOM 2030 N N . TYR A 1 265 ? 2.054 -5.352 9.987 1.00 86.88 265 TYR A N 1
ATOM 2031 C CA . TYR A 1 265 ? 3.315 -6.050 9.802 1.00 86.88 265 TYR A CA 1
ATOM 2032 C C . TYR A 1 265 ? 3.592 -6.959 11.000 1.00 86.88 265 TYR A C 1
ATOM 2034 O O . TYR A 1 265 ? 3.684 -6.490 12.132 1.00 86.88 265 TYR A O 1
ATOM 2042 N N . PHE A 1 266 ? 3.736 -8.253 10.744 1.00 83.88 266 PHE A N 1
ATOM 2043 C CA . PHE A 1 266 ? 4.139 -9.272 11.706 1.00 83.88 266 PHE A CA 1
ATOM 2044 C C . PHE A 1 266 ? 5.657 -9.406 11.645 1.00 83.88 266 PHE A C 1
ATOM 2046 O O . PHE A 1 266 ? 6.235 -9.695 10.588 1.00 83.88 266 PHE A O 1
ATOM 2053 N N . ASN A 1 267 ? 6.300 -9.132 12.778 1.00 75.00 267 ASN A N 1
ATOM 2054 C CA . ASN A 1 267 ? 7.748 -9.051 12.870 1.00 75.00 267 ASN A CA 1
ATOM 2055 C C . ASN A 1 267 ? 8.403 -10.430 12.704 1.00 75.00 267 ASN A C 1
ATOM 2057 O O . ASN A 1 267 ? 7.773 -11.487 12.746 1.00 75.00 267 ASN A O 1
ATOM 2061 N N . ARG A 1 268 ? 9.721 -10.412 12.504 1.00 70.25 268 ARG A N 1
ATOM 2062 C CA . ARG A 1 268 ? 10.543 -11.621 12.511 1.00 70.25 268 ARG A CA 1
ATOM 2063 C C . ARG A 1 268 ? 10.483 -12.282 13.895 1.00 70.25 268 ARG A C 1
ATOM 2065 O O . ARG A 1 268 ? 10.640 -11.588 14.899 1.00 70.25 268 ARG A O 1
ATOM 2072 N N . HIS A 1 269 ? 10.322 -13.602 13.929 1.00 65.88 269 HIS A N 1
ATOM 2073 C CA . HIS A 1 269 ? 10.400 -14.400 15.149 1.00 65.88 269 HIS A CA 1
ATOM 2074 C C . HIS A 1 269 ? 11.732 -15.149 15.224 1.00 65.88 269 HIS A C 1
ATOM 2076 O O . HIS A 1 269 ? 12.367 -15.430 14.209 1.00 65.88 269 HIS A O 1
ATOM 2082 N N . ASP A 1 270 ? 12.188 -15.464 16.432 1.00 58.41 270 ASP A N 1
ATOM 2083 C CA . ASP A 1 270 ? 13.212 -16.494 16.577 1.00 58.41 270 ASP A CA 1
ATOM 2084 C C . ASP A 1 270 ? 12.556 -17.852 16.302 1.00 58.41 270 ASP A C 1
ATOM 2086 O O . ASP A 1 270 ? 11.402 -18.065 16.672 1.00 58.41 270 ASP A O 1
ATOM 2090 N N . ALA A 1 271 ? 13.269 -18.753 15.619 1.00 55.25 271 ALA A N 1
ATOM 2091 C CA . ALA A 1 271 ? 12.741 -20.075 15.296 1.00 55.25 271 ALA A CA 1
ATOM 2092 C C . ALA A 1 271 ? 12.264 -20.773 16.578 1.00 55.25 271 ALA A C 1
ATOM 2094 O O . ALA A 1 271 ? 13.028 -20.905 17.540 1.00 55.25 271 ALA A O 1
ATOM 2095 N N . LEU A 1 272 ? 11.003 -21.201 16.593 1.00 53.03 272 LEU A N 1
ATOM 2096 C CA . LEU A 1 272 ? 10.434 -21.887 17.743 1.00 53.03 272 LEU A CA 1
ATOM 2097 C C . LEU A 1 272 ? 11.125 -23.223 18.001 1.00 53.03 272 LEU A C 1
ATOM 2099 O O . LEU A 1 272 ? 11.621 -23.903 17.099 1.00 53.03 272 LEU A O 1
ATOM 2103 N N . ASN A 1 273 ? 11.079 -23.649 19.261 1.00 50.03 273 ASN A N 1
ATOM 2104 C CA . ASN A 1 273 ? 11.276 -25.054 19.567 1.00 50.03 273 ASN A CA 1
ATOM 2105 C C . ASN A 1 273 ? 10.078 -25.827 18.997 1.00 50.03 273 ASN A C 1
ATOM 2107 O O . ASN A 1 273 ? 8.951 -25.596 19.410 1.00 50.03 273 ASN A O 1
ATOM 2111 N N . SER A 1 274 ? 10.343 -26.780 18.099 1.00 48.78 274 SER A N 1
ATOM 2112 C CA . SER A 1 274 ? 9.385 -27.652 17.374 1.00 48.78 274 SER A CA 1
ATOM 2113 C C . SER A 1 274 ? 8.232 -28.312 18.160 1.00 48.78 274 SER A C 1
ATOM 2115 O O . SER A 1 274 ? 7.411 -28.984 17.551 1.00 48.78 274 SER A O 1
ATOM 2117 N N . LYS A 1 275 ? 8.159 -28.166 19.487 1.00 51.09 275 LYS A N 1
ATOM 2118 C CA . LYS A 1 275 ? 7.105 -28.755 20.323 1.00 51.09 275 LYS A CA 1
ATOM 2119 C C . LYS A 1 275 ? 5.787 -27.980 20.287 1.00 51.09 275 LYS A C 1
ATOM 2121 O O . LYS A 1 275 ? 4.752 -28.599 20.477 1.00 51.09 275 LYS A O 1
ATOM 2126 N N . ASP A 1 276 ? 5.823 -26.676 20.019 1.00 51.66 276 ASP A N 1
ATOM 2127 C CA . ASP A 1 276 ? 4.616 -25.836 20.065 1.00 51.66 276 ASP A CA 1
ATOM 2128 C C . ASP A 1 276 ? 3.747 -25.987 18.795 1.00 51.66 276 ASP A C 1
ATOM 2130 O O . ASP A 1 276 ? 2.545 -25.760 18.839 1.00 51.66 276 ASP A O 1
ATOM 2134 N N . ALA A 1 277 ? 4.323 -26.458 17.679 1.00 52.81 277 ALA A N 1
ATOM 2135 C CA . ALA A 1 277 ? 3.609 -26.680 16.414 1.00 52.81 277 ALA A CA 1
ATOM 2136 C C . ALA A 1 277 ? 2.661 -27.899 16.428 1.00 52.81 277 ALA A C 1
ATOM 2138 O O . ALA A 1 277 ? 1.772 -28.000 15.587 1.00 52.81 277 ALA A O 1
ATOM 2139 N N . GLU A 1 278 ? 2.841 -28.843 17.361 1.00 52.19 278 GLU A N 1
ATOM 2140 C CA . GLU A 1 278 ? 1.998 -30.047 17.444 1.00 52.19 278 GLU A CA 1
ATOM 2141 C C . GLU A 1 278 ? 0.631 -29.788 18.112 1.00 52.19 278 GLU A C 1
ATOM 2143 O O . GLU A 1 278 ? -0.259 -30.631 17.993 1.00 52.19 278 GLU A O 1
ATOM 2148 N N . GLU A 1 279 ? 0.433 -28.655 18.802 1.00 58.50 279 GLU A N 1
ATOM 2149 C CA . GLU A 1 279 ? -0.778 -28.412 19.607 1.00 58.50 279 GLU A CA 1
ATOM 2150 C C . GLU A 1 279 ? -1.900 -27.652 18.875 1.00 58.50 279 GLU A C 1
ATOM 2152 O O . GLU A 1 279 ? -3.069 -27.891 19.185 1.00 58.50 279 GLU A O 1
ATOM 2157 N N . ASP A 1 280 ? -1.592 -26.784 17.903 1.00 61.25 280 ASP A N 1
ATOM 2158 C CA . ASP A 1 280 ? -2.593 -25.926 17.242 1.00 61.25 280 ASP A CA 1
ATOM 2159 C C . ASP A 1 280 ? -2.679 -26.045 15.711 1.00 61.25 280 ASP A C 1
ATOM 2161 O O . ASP A 1 280 ? -3.583 -25.465 15.112 1.00 61.25 280 ASP A O 1
ATOM 2165 N N . GLY A 1 281 ? -1.815 -26.854 15.089 1.00 65.94 281 GLY A N 1
ATOM 2166 C CA . GLY A 1 281 ? -1.890 -27.212 13.669 1.00 65.94 281 GLY A CA 1
ATOM 2167 C C . GLY A 1 281 ? -1.141 -26.285 12.707 1.00 65.94 281 GLY A C 1
ATOM 2168 O O . GLY A 1 281 ? -0.970 -26.667 11.553 1.00 65.94 281 GLY A O 1
ATOM 2169 N N . TYR A 1 282 ? -0.628 -25.139 13.168 1.00 72.44 282 TYR A N 1
ATOM 2170 C CA . TYR A 1 282 ? 0.117 -24.186 12.334 1.00 72.44 282 TYR A CA 1
ATOM 2171 C C . TYR A 1 282 ? 1.632 -24.360 12.509 1.00 72.44 282 TYR A C 1
ATOM 2173 O O . TYR A 1 282 ? 2.133 -24.418 13.640 1.00 72.44 282 TYR A O 1
ATOM 2181 N N . ALA A 1 283 ? 2.398 -24.401 11.412 1.00 68.75 283 ALA A N 1
ATOM 2182 C CA . ALA A 1 283 ? 3.841 -24.627 11.495 1.00 68.75 283 ALA A CA 1
ATOM 2183 C C . ALA A 1 283 ? 4.613 -23.350 11.875 1.00 68.75 283 ALA A C 1
ATOM 2185 O O . ALA A 1 283 ? 5.572 -23.452 12.645 1.00 68.75 283 ALA A O 1
ATOM 2186 N N . SER A 1 284 ? 4.170 -22.165 11.432 1.00 76.00 284 SER A N 1
ATOM 2187 C CA . SER A 1 284 ? 4.796 -20.879 11.787 1.00 76.00 284 SER A CA 1
ATOM 2188 C C . SER A 1 284 ? 4.048 -20.073 12.857 1.00 76.00 284 SER A C 1
ATOM 2190 O O . SER A 1 284 ? 2.816 -19.992 12.902 1.00 76.00 284 SER A O 1
ATOM 2192 N N . GLU A 1 285 ? 4.820 -19.381 13.695 1.00 78.88 285 GLU A N 1
ATOM 2193 C CA . GLU A 1 285 ? 4.313 -18.432 14.692 1.00 78.88 285 GLU A CA 1
ATOM 2194 C C . GLU A 1 285 ? 3.616 -17.228 14.050 1.00 78.88 285 GLU A C 1
ATOM 2196 O O . GLU A 1 285 ? 2.658 -16.676 14.598 1.00 78.88 285 GLU A O 1
ATOM 2201 N N . LYS A 1 286 ? 4.071 -16.830 12.857 1.00 80.44 286 LYS A N 1
ATOM 2202 C CA . LYS A 1 286 ? 3.450 -15.737 12.099 1.00 80.44 286 LYS A CA 1
ATOM 2203 C C . LYS A 1 286 ? 2.017 -16.092 11.729 1.00 80.44 286 LYS A C 1
ATOM 2205 O O . LYS A 1 286 ? 1.114 -15.287 11.965 1.00 80.44 286 LYS A O 1
ATOM 2210 N N . THR A 1 287 ? 1.805 -17.294 11.202 1.00 85.12 287 THR A N 1
ATOM 2211 C CA . THR A 1 287 ? 0.472 -17.773 10.833 1.00 85.12 287 THR A CA 1
ATOM 2212 C C . THR A 1 287 ? -0.426 -17.897 12.052 1.00 85.12 287 THR A C 1
ATOM 2214 O O . THR A 1 287 ? -1.535 -17.361 12.024 1.00 85.12 287 THR A O 1
ATOM 2217 N N . ARG A 1 288 ? 0.068 -18.468 13.160 1.00 85.62 288 ARG A N 1
ATOM 2218 C CA . ARG A 1 288 ? -0.689 -18.521 14.424 1.00 85.62 288 ARG A CA 1
ATOM 2219 C C . ARG A 1 288 ? -1.167 -17.152 14.870 1.00 85.62 288 ARG A C 1
ATOM 2221 O O . ARG A 1 288 ? -2.339 -16.993 15.197 1.00 85.62 288 ARG A O 1
ATOM 2228 N N . GLN A 1 289 ? -0.293 -16.145 14.877 1.00 88.19 289 GLN A N 1
ATOM 2229 C CA . GLN A 1 289 ? -0.706 -14.805 15.285 1.00 88.19 289 GLN A CA 1
ATOM 2230 C C . GLN A 1 289 ? -1.687 -14.182 14.287 1.00 88.19 289 GLN A C 1
ATOM 2232 O O . GLN A 1 289 ? -2.664 -13.570 14.713 1.00 88.19 289 GLN A O 1
ATOM 2237 N N . MET A 1 290 ? -1.498 -14.350 12.975 1.00 90.94 290 MET A N 1
ATOM 2238 C CA . MET A 1 290 ? -2.474 -13.861 11.992 1.00 90.94 290 MET A CA 1
ATOM 2239 C C . MET A 1 290 ? -3.853 -14.493 12.211 1.00 90.94 290 MET A C 1
ATOM 2241 O O . MET A 1 290 ? -4.845 -13.770 12.317 1.00 90.94 290 MET A O 1
ATOM 2245 N N . VAL A 1 291 ? -3.913 -15.818 12.346 1.00 91.75 291 VAL A N 1
ATOM 2246 C CA . VAL A 1 291 ? -5.151 -16.565 12.597 1.00 91.75 291 VAL A CA 1
ATOM 2247 C C . VAL A 1 291 ? -5.775 -16.149 13.923 1.00 91.75 291 VAL A C 1
ATOM 2249 O O . VAL A 1 291 ? -6.936 -15.746 13.947 1.00 91.75 291 VAL A O 1
ATOM 2252 N N . ARG A 1 292 ? -5.006 -16.135 15.015 1.00 92.50 292 ARG A N 1
ATOM 2253 C CA . ARG A 1 292 ? -5.482 -15.720 16.341 1.00 92.50 292 ARG A CA 1
ATOM 2254 C C . ARG A 1 292 ? -6.050 -14.301 16.320 1.00 92.50 292 ARG A C 1
ATOM 2256 O O . ARG A 1 292 ? -7.086 -14.043 16.933 1.00 92.50 292 ARG A O 1
ATOM 2263 N N . LEU A 1 293 ? -5.411 -13.367 15.610 1.00 94.75 293 LEU A N 1
ATOM 2264 C CA . LEU A 1 293 ? -5.939 -12.010 15.442 1.00 94.75 293 LEU A CA 1
ATOM 2265 C C . LEU A 1 293 ? -7.290 -12.032 14.714 1.00 94.75 293 LEU A C 1
ATOM 2267 O O . LEU A 1 293 ? -8.243 -11.390 15.161 1.00 94.75 293 LEU A O 1
ATOM 2271 N N . LEU A 1 294 ? -7.397 -12.789 13.622 1.00 95.19 294 LEU A N 1
ATOM 2272 C CA . LEU A 1 294 ? -8.630 -12.937 12.846 1.00 95.19 294 LEU A CA 1
ATOM 2273 C C . LEU A 1 294 ? -9.759 -13.597 13.660 1.00 95.19 294 LEU A C 1
ATOM 2275 O O . LEU A 1 294 ? -10.901 -13.130 13.605 1.00 95.19 294 LEU A O 1
ATOM 2279 N N . GLU A 1 295 ? -9.453 -14.587 14.499 1.00 94.44 295 GLU A N 1
ATOM 2280 C CA . GLU A 1 295 ? -10.404 -15.220 15.422 1.00 94.44 295 GLU A CA 1
ATOM 2281 C C . GLU A 1 295 ? -10.911 -14.250 16.501 1.00 94.44 295 GLU A C 1
ATOM 2283 O O . GLU A 1 295 ? -12.111 -14.211 16.816 1.00 94.44 295 GLU A O 1
ATOM 2288 N N . LEU A 1 296 ? -10.019 -13.424 17.063 1.00 95.19 296 LEU A N 1
ATOM 2289 C CA . LEU A 1 296 ? -10.375 -12.363 18.015 1.00 95.19 296 LEU A CA 1
ATOM 2290 C C . LEU A 1 296 ? -11.256 -11.290 17.356 1.00 95.19 296 LEU A C 1
ATOM 2292 O O . LEU A 1 296 ? -12.175 -10.753 17.990 1.00 95.19 296 LEU A O 1
ATOM 2296 N N . LEU A 1 297 ? -11.028 -11.034 16.066 1.00 95.31 297 LEU A N 1
ATOM 2297 C CA . LEU A 1 297 ? -11.850 -10.183 15.203 1.00 95.31 297 LEU A CA 1
ATOM 2298 C C . LEU A 1 297 ? -13.095 -10.894 14.648 1.00 95.31 297 LEU A C 1
ATOM 2300 O O . LEU A 1 297 ? -13.857 -10.282 13.894 1.00 95.31 297 LEU A O 1
ATOM 2304 N N . LYS A 1 298 ? -13.335 -12.152 15.042 1.00 94.44 298 LYS A N 1
ATOM 2305 C CA . LYS A 1 298 ? -14.487 -12.973 14.640 1.00 94.44 298 LYS A CA 1
ATOM 2306 C C . LYS A 1 298 ? -14.647 -13.088 13.127 1.00 94.44 298 LYS A C 1
ATOM 2308 O O . LYS A 1 298 ? -15.772 -13.123 12.631 1.00 94.44 298 LYS A O 1
ATOM 2313 N N . TRP A 1 299 ? -13.537 -13.101 12.395 1.00 94.00 299 TRP A N 1
ATOM 2314 C CA . TRP A 1 299 ? -13.544 -13.351 10.962 1.00 94.00 299 TRP A CA 1
ATOM 2315 C C . TRP A 1 299 ? -14.038 -14.775 10.684 1.00 94.00 299 TRP A C 1
ATOM 2317 O O . TRP A 1 299 ? -13.749 -15.710 11.430 1.00 94.00 299 TRP A O 1
ATOM 2327 N N . THR A 1 300 ? -14.839 -14.927 9.634 1.00 86.56 300 THR A N 1
ATOM 2328 C CA . THR A 1 300 ? -15.510 -16.190 9.281 1.00 86.56 300 THR A CA 1
ATOM 2329 C C . THR A 1 300 ? -15.043 -16.710 7.925 1.00 86.56 300 THR A C 1
ATOM 2331 O O . THR A 1 300 ? -15.818 -17.337 7.202 1.00 86.56 300 THR A O 1
ATOM 2334 N N . GLY A 1 301 ? -13.835 -16.327 7.515 1.00 86.56 301 GLY A N 1
ATOM 2335 C CA . GLY A 1 301 ? -13.243 -16.822 6.285 1.00 86.56 301 GLY A CA 1
ATOM 2336 C C . GLY A 1 301 ? -12.605 -18.187 6.455 1.00 86.56 301 GLY A C 1
ATOM 2337 O O . GLY A 1 301 ? -12.817 -18.876 7.449 1.00 86.56 301 GLY A O 1
ATOM 2338 N N . ASP A 1 302 ? -11.872 -18.572 5.422 1.00 87.44 302 ASP A N 1
ATOM 2339 C CA . ASP A 1 302 ? -11.245 -19.879 5.329 1.00 87.44 302 ASP A CA 1
ATOM 2340 C C . ASP A 1 302 ? -9.870 -19.841 6.006 1.00 87.44 302 ASP A C 1
ATOM 2342 O O . ASP A 1 302 ? -8.932 -19.239 5.478 1.00 87.44 302 ASP A O 1
ATOM 2346 N N . TYR A 1 303 ? -9.779 -20.407 7.211 1.00 88.38 303 TYR A N 1
ATOM 2347 C CA . TYR A 1 303 ? -8.523 -20.491 7.957 1.00 88.38 303 TYR A CA 1
ATOM 2348 C C . TYR A 1 303 ? -7.578 -21.548 7.372 1.00 88.38 303 TYR A C 1
ATOM 2350 O O . TYR A 1 303 ? -6.371 -21.366 7.464 1.00 88.38 303 TYR A O 1
ATOM 2358 N N . ASP A 1 304 ? -8.088 -22.564 6.669 1.00 86.12 304 ASP A N 1
ATOM 2359 C CA . ASP A 1 304 ? -7.259 -23.612 6.052 1.00 86.12 304 ASP A CA 1
ATOM 2360 C C . ASP A 1 304 ? -6.373 -23.031 4.927 1.00 86.12 304 ASP A C 1
ATOM 2362 O O . ASP A 1 304 ? -5.304 -23.546 4.596 1.00 86.12 304 ASP A O 1
ATOM 2366 N N . GLU A 1 305 ? -6.778 -21.901 4.337 1.00 87.94 305 GLU A N 1
ATOM 2367 C CA . GLU A 1 305 ? -5.950 -21.181 3.365 1.00 87.94 305 GLU A CA 1
ATOM 2368 C C . GLU A 1 305 ? -4.712 -20.536 4.009 1.00 87.94 305 GLU A C 1
ATOM 2370 O O . GLU A 1 305 ? -3.735 -20.269 3.309 1.00 87.94 305 GLU A O 1
ATOM 2375 N N . PHE A 1 306 ? -4.710 -20.315 5.328 1.00 86.81 306 PHE A N 1
ATOM 2376 C CA . PHE A 1 306 ? -3.527 -19.845 6.047 1.00 86.81 306 PHE A CA 1
ATOM 2377 C C . PHE A 1 306 ? -2.478 -20.947 6.213 1.00 86.81 306 PHE A C 1
ATOM 2379 O O . PHE A 1 306 ? -1.301 -20.630 6.087 1.00 86.81 306 PHE A O 1
ATOM 2386 N N . ASP A 1 307 ? -2.871 -22.219 6.350 1.00 80.69 307 ASP A N 1
ATOM 2387 C CA . ASP A 1 307 ? -1.931 -23.354 6.303 1.00 80.69 307 ASP A CA 1
ATOM 2388 C C . ASP A 1 307 ? -1.223 -23.416 4.951 1.00 80.69 307 ASP A C 1
ATOM 2390 O O . ASP A 1 307 ? -0.009 -23.576 4.857 1.00 80.69 307 ASP A O 1
ATOM 2394 N N . ARG A 1 308 ? -1.984 -23.204 3.872 1.00 82.56 308 ARG A N 1
ATOM 2395 C CA . ARG A 1 308 ? -1.418 -23.146 2.521 1.00 82.56 308 ARG A CA 1
ATOM 2396 C C . ARG A 1 308 ? -0.488 -21.953 2.341 1.00 82.56 308 ARG A C 1
ATOM 2398 O O . ARG A 1 308 ? 0.464 -22.063 1.578 1.00 82.56 308 ARG A O 1
ATOM 2405 N N . ILE A 1 309 ? -0.770 -20.813 2.978 1.00 84.25 309 ILE A N 1
ATOM 2406 C CA . ILE A 1 309 ? 0.111 -19.634 2.961 1.00 84.25 309 ILE A CA 1
ATOM 2407 C C . ILE A 1 309 ? 1.363 -19.874 3.823 1.00 84.25 309 ILE A C 1
ATOM 2409 O O . ILE A 1 309 ? 2.429 -19.345 3.503 1.00 84.25 309 ILE A O 1
ATOM 2413 N N . ASP A 1 310 ? 1.258 -20.692 4.869 1.00 78.88 310 ASP A N 1
ATOM 2414 C CA . ASP A 1 310 ? 2.344 -20.994 5.800 1.00 78.88 310 ASP A CA 1
ATOM 2415 C C . ASP A 1 310 ? 3.565 -21.601 5.101 1.00 78.88 310 ASP A C 1
ATOM 2417 O O . ASP A 1 310 ? 4.699 -21.184 5.340 1.00 78.88 310 ASP A O 1
ATOM 2421 N N . ASP A 1 311 ? 3.309 -22.478 4.123 1.00 75.19 311 ASP A N 1
ATOM 2422 C CA . ASP A 1 311 ? 4.302 -23.100 3.235 1.00 75.19 311 ASP A CA 1
ATOM 2423 C C . ASP A 1 311 ? 5.161 -22.092 2.444 1.00 75.19 311 ASP A C 1
ATOM 2425 O O . ASP A 1 311 ? 6.138 -22.465 1.793 1.00 75.19 311 ASP A O 1
ATOM 2429 N N . PHE A 1 312 ? 4.795 -20.808 2.436 1.00 75.12 312 PHE A N 1
ATOM 2430 C CA . PHE A 1 312 ? 5.547 -19.754 1.760 1.00 75.12 312 PHE A CA 1
ATOM 2431 C C . PHE A 1 312 ? 6.431 -18.934 2.704 1.00 75.12 312 PHE A C 1
ATOM 2433 O O . PHE A 1 312 ? 7.260 -18.147 2.226 1.00 75.12 312 PHE A O 1
ATOM 2440 N N . PHE A 1 313 ? 6.309 -19.106 4.022 1.00 71.88 313 PHE A N 1
ATOM 2441 C CA . PHE A 1 313 ? 7.213 -18.480 4.979 1.00 71.88 313 PHE A CA 1
ATOM 2442 C C . PHE A 1 313 ? 8.519 -19.274 5.040 1.00 71.88 313 PHE A C 1
ATOM 2444 O O . PHE A 1 313 ? 8.581 -20.384 5.546 1.00 71.88 313 PHE A O 1
ATOM 2451 N N . THR A 1 314 ? 9.602 -18.682 4.527 1.00 57.50 314 THR A N 1
ATOM 2452 C CA . THR A 1 314 ? 10.892 -19.378 4.387 1.00 57.50 314 THR A CA 1
ATOM 2453 C C . THR A 1 314 ? 11.549 -19.809 5.689 1.00 57.50 314 THR A C 1
ATOM 2455 O O . THR A 1 314 ? 12.459 -20.610 5.593 1.00 57.50 314 THR A O 1
ATOM 2458 N N . ASP A 1 315 ? 11.149 -19.245 6.834 1.00 55.47 315 ASP A N 1
ATOM 2459 C CA . ASP A 1 315 ? 11.514 -19.618 8.211 1.00 55.47 315 ASP A CA 1
ATOM 2460 C C . ASP A 1 315 ? 10.696 -18.722 9.174 1.00 55.47 315 ASP A C 1
ATOM 2462 O O . ASP A 1 315 ? 10.387 -17.571 8.830 1.00 55.47 315 ASP A O 1
ATOM 2466 N N . ASP A 1 316 ? 10.442 -19.152 10.418 1.00 51.84 316 ASP A N 1
ATOM 2467 C CA . ASP A 1 316 ? 9.905 -18.273 11.485 1.00 51.84 316 ASP A CA 1
ATOM 2468 C C . ASP A 1 316 ? 10.814 -17.045 11.737 1.00 51.84 316 ASP A C 1
ATOM 2470 O O . ASP A 1 316 ? 10.352 -15.964 12.110 1.00 51.84 316 ASP A O 1
ATOM 2474 N N . GLY A 1 317 ? 12.096 -17.158 11.361 1.00 48.62 317 GLY A N 1
ATOM 2475 C CA . GLY A 1 317 ? 13.084 -16.078 11.279 1.00 48.62 317 GLY A CA 1
ATOM 2476 C C . GLY A 1 317 ? 13.191 -15.345 9.937 1.00 48.62 317 GLY A C 1
ATOM 2477 O O . GLY A 1 317 ? 14.171 -14.635 9.723 1.00 48.62 317 GLY A O 1
ATOM 2478 N N . GLY A 1 318 ? 12.247 -15.507 9.014 1.00 54.44 318 GLY A N 1
ATOM 2479 C CA . GLY A 1 318 ? 12.267 -14.857 7.699 1.00 54.44 318 GLY A CA 1
ATOM 2480 C C . GLY A 1 318 ? 11.957 -13.351 7.722 1.00 54.44 318 GLY A C 1
ATOM 2481 O O . GLY A 1 318 ? 11.728 -12.758 8.778 1.00 54.44 318 GLY A O 1
ATOM 2482 N N . ILE A 1 319 ? 11.894 -12.743 6.528 1.00 58.00 319 ILE A N 1
ATOM 2483 C CA . ILE A 1 319 ? 11.387 -11.373 6.298 1.00 58.00 319 ILE A CA 1
ATOM 2484 C C . ILE A 1 319 ? 9.981 -11.266 6.926 1.00 58.00 319 ILE A C 1
ATOM 2486 O O . ILE A 1 319 ? 9.232 -12.249 6.924 1.00 58.00 319 ILE A O 1
ATOM 2490 N N . GLY A 1 320 ? 9.632 -10.137 7.550 1.00 67.38 320 GLY A N 1
ATOM 2491 C CA . GLY A 1 320 ? 8.288 -9.986 8.110 1.00 67.38 320 GLY A CA 1
ATOM 2492 C C . GLY A 1 320 ? 7.216 -9.955 7.021 1.00 67.38 320 GLY A C 1
ATOM 2493 O O . GLY A 1 320 ? 7.504 -9.793 5.831 1.00 67.38 320 GLY A O 1
ATOM 2494 N N . SER A 1 321 ? 5.977 -10.157 7.442 1.00 81.62 321 SER A N 1
ATOM 2495 C CA . SER A 1 321 ? 4.821 -10.369 6.567 1.00 81.62 321 SER A CA 1
ATOM 2496 C C . SER A 1 321 ? 3.698 -9.421 6.932 1.00 81.62 321 SER A C 1
ATOM 2498 O O . SER A 1 321 ? 3.576 -9.036 8.092 1.00 81.62 321 SER A O 1
ATOM 2500 N N . VAL A 1 322 ? 2.857 -9.056 5.971 1.00 88.19 322 VAL A N 1
ATOM 2501 C CA . VAL A 1 322 ? 1.815 -8.047 6.198 1.00 88.19 322 VAL A CA 1
ATOM 2502 C C . VAL A 1 322 ? 0.442 -8.670 6.055 1.00 88.19 322 VAL A C 1
ATOM 2504 O O . VAL A 1 322 ? 0.120 -9.220 5.008 1.00 88.19 322 VAL A O 1
ATOM 2507 N N . LEU A 1 323 ? -0.392 -8.542 7.082 1.00 93.12 323 LEU A N 1
ATOM 2508 C CA . LEU A 1 323 ? -1.815 -8.842 6.999 1.00 93.12 323 LEU A CA 1
ATOM 2509 C C . LEU A 1 323 ? -2.575 -7.572 6.602 1.00 93.12 323 LEU A C 1
ATOM 2511 O O . LEU A 1 323 ? -2.490 -6.550 7.281 1.00 93.12 323 LEU A O 1
ATOM 2515 N N . GLN A 1 324 ? -3.336 -7.644 5.515 1.00 93.94 324 GLN A N 1
ATOM 2516 C CA . GLN A 1 324 ? -4.265 -6.613 5.073 1.00 93.94 324 GLN A CA 1
ATOM 2517 C C . GLN A 1 324 ? -5.689 -6.970 5.488 1.00 93.94 324 GLN A C 1
ATOM 2519 O O . GLN A 1 324 ? -6.196 -8.032 5.117 1.00 93.94 324 GLN A O 1
ATOM 2524 N N . LEU A 1 325 ? -6.363 -6.055 6.177 1.00 94.25 325 LEU A N 1
ATOM 2525 C CA . LEU A 1 325 ? -7.748 -6.229 6.611 1.00 94.25 325 LEU A CA 1
ATOM 2526 C C . LEU A 1 325 ? -8.561 -4.953 6.415 1.00 94.25 325 LEU A C 1
ATOM 2528 O O . LEU A 1 325 ? -8.103 -3.863 6.734 1.00 94.25 325 LEU A O 1
ATOM 2532 N N . ASP A 1 326 ? -9.772 -5.088 5.878 1.00 92.69 326 ASP A N 1
ATOM 2533 C CA . ASP A 1 326 ? -10.687 -3.962 5.668 1.00 92.69 326 ASP A CA 1
ATOM 2534 C C . ASP A 1 326 ? -11.534 -3.754 6.929 1.00 92.69 326 ASP A C 1
ATOM 2536 O O . ASP A 1 326 ? -12.458 -4.517 7.183 1.00 92.69 326 ASP A O 1
ATOM 2540 N N . VAL A 1 327 ? -11.234 -2.745 7.743 1.00 94.62 327 VAL A N 1
ATOM 2541 C CA . VAL A 1 327 ? -11.997 -2.410 8.957 1.00 94.62 327 VAL A CA 1
ATOM 2542 C C . VAL A 1 327 ? -13.260 -1.657 8.575 1.00 94.62 327 VAL A C 1
ATOM 2544 O O . VAL A 1 327 ? -13.177 -0.649 7.882 1.00 94.62 327 VAL A O 1
ATOM 2547 N N . LEU A 1 328 ? -14.425 -2.128 9.020 1.00 91.50 328 LEU A N 1
ATOM 2548 C CA . LEU A 1 328 ? -15.725 -1.654 8.544 1.00 91.50 328 LEU A CA 1
ATOM 2549 C C . LEU A 1 328 ? -16.347 -0.591 9.458 1.00 91.50 328 LEU A C 1
ATOM 2551 O O . LEU A 1 328 ? -16.271 -0.674 10.685 1.00 91.50 328 LEU A O 1
ATOM 2555 N N . ALA A 1 329 ? -17.085 0.343 8.862 1.00 88.56 329 ALA A N 1
ATOM 2556 C CA . ALA A 1 329 ? -17.904 1.350 9.537 1.00 88.56 329 ALA A CA 1
ATOM 2557 C C . ALA A 1 329 ? -19.268 0.791 10.005 1.00 88.56 329 ALA A C 1
ATOM 2559 O O . ALA A 1 329 ? -20.320 1.375 9.740 1.00 88.56 329 ALA A O 1
ATOM 2560 N N . ARG A 1 330 ? -19.275 -0.371 10.676 1.00 88.06 330 ARG A N 1
ATOM 2561 C CA . ARG A 1 330 ? -20.497 -1.012 11.200 1.00 88.06 330 ARG A CA 1
ATOM 2562 C C . ARG A 1 330 ? -20.295 -1.611 12.587 1.00 88.06 330 ARG A C 1
ATOM 2564 O O . ARG A 1 330 ? -19.221 -2.118 12.899 1.00 88.06 330 ARG A O 1
ATOM 2571 N N . GLU A 1 331 ? -21.345 -1.598 13.402 1.00 90.38 331 GLU A N 1
ATOM 2572 C CA . GLU A 1 331 ? -21.335 -2.316 14.679 1.00 90.38 331 GLU A CA 1
ATOM 2573 C C . GLU A 1 331 ? -21.478 -3.832 14.421 1.00 90.38 331 GLU A C 1
ATOM 2575 O O . GLU A 1 331 ? -22.206 -4.243 13.505 1.00 90.38 331 GLU A O 1
ATOM 2580 N N . PRO A 1 332 ? -20.784 -4.684 15.193 1.00 90.12 332 PRO A N 1
ATOM 2581 C CA . PRO A 1 332 ? -20.935 -6.127 15.091 1.00 90.12 332 PRO A CA 1
ATOM 2582 C C . PRO A 1 332 ? -22.323 -6.564 15.582 1.00 90.12 332 PRO A C 1
ATOM 2584 O O . PRO A 1 332 ? -22.865 -6.015 16.542 1.00 90.12 332 PRO A O 1
ATOM 2587 N N . THR A 1 333 ? -22.891 -7.586 14.944 1.00 91.31 333 THR A N 1
ATOM 2588 C CA . THR A 1 333 ? -24.169 -8.203 15.342 1.00 91.31 333 THR A CA 1
ATOM 2589 C C . THR A 1 333 ? -23.969 -9.686 15.649 1.00 91.31 333 THR A C 1
ATOM 2591 O O . THR A 1 333 ? -22.935 -10.254 15.311 1.00 91.31 333 THR A O 1
ATOM 2594 N N . ASN A 1 334 ? -24.962 -10.349 16.248 1.00 88.50 334 ASN A N 1
ATOM 2595 C CA . ASN A 1 334 ? -24.887 -11.797 16.490 1.00 88.50 334 ASN A CA 1
ATOM 2596 C C . ASN A 1 334 ? -24.755 -12.608 15.186 1.00 88.50 334 ASN A C 1
ATOM 2598 O O . ASN A 1 334 ? -24.083 -13.632 15.170 1.00 88.50 334 ASN A O 1
ATOM 2602 N N . GLU A 1 335 ? -25.377 -12.143 14.099 1.00 86.50 335 GLU A N 1
ATOM 2603 C CA . GLU A 1 335 ? -25.351 -12.797 12.779 1.00 86.50 335 GLU A CA 1
ATOM 2604 C C . GLU A 1 335 ? -24.114 -12.420 11.950 1.00 86.50 335 GLU A C 1
ATOM 2606 O O . GLU A 1 335 ? -23.754 -13.107 11.000 1.00 86.50 335 GLU A O 1
ATOM 2611 N N . SER A 1 336 ? -23.455 -11.307 12.275 1.00 86.75 336 SER A N 1
ATOM 2612 C CA . SER A 1 336 ? -22.256 -10.825 11.583 1.00 86.75 336 SER A CA 1
ATOM 2613 C C . SER A 1 336 ? -21.308 -10.164 12.589 1.00 86.75 336 SER A C 1
ATOM 2615 O O . SER A 1 336 ? -21.179 -8.931 12.601 1.00 86.75 336 SER A O 1
ATOM 2617 N N . PRO A 1 337 ? -20.652 -10.970 13.447 1.00 91.94 337 PRO A N 1
ATOM 2618 C CA . PRO A 1 337 ? -19.889 -10.482 14.596 1.00 91.94 337 PRO A CA 1
ATOM 2619 C C . PRO A 1 337 ? -18.544 -9.862 14.221 1.00 91.94 337 PRO A C 1
ATOM 2621 O O . PRO A 1 337 ? -17.954 -9.154 15.036 1.00 91.94 337 PRO A O 1
ATOM 2624 N N . SER A 1 338 ? -18.048 -10.121 13.008 1.00 93.38 338 SER A N 1
ATOM 2625 C CA . SER A 1 338 ? -16.797 -9.532 12.546 1.00 93.38 338 SER A CA 1
ATOM 2626 C C . SER A 1 338 ? -16.930 -8.029 12.325 1.00 93.38 338 SER A C 1
ATOM 2628 O O . SER A 1 338 ? -17.934 -7.569 11.782 1.00 93.38 338 SER A O 1
ATOM 2630 N N . ILE A 1 339 ? -15.898 -7.278 12.704 1.00 94.06 339 ILE A N 1
ATOM 2631 C CA . ILE A 1 339 ? -15.762 -5.839 12.416 1.00 94.06 339 ILE A CA 1
ATOM 2632 C C . ILE A 1 339 ? -14.865 -5.564 11.203 1.00 94.06 339 ILE A C 1
ATOM 2634 O O . ILE A 1 339 ? -14.613 -4.406 10.870 1.00 94.06 339 ILE A O 1
ATOM 2638 N N . ILE A 1 340 ? -14.384 -6.623 10.551 1.00 94.31 340 ILE A N 1
ATOM 2639 C CA . ILE A 1 340 ? -13.591 -6.543 9.329 1.00 94.31 340 ILE A CA 1
ATOM 2640 C C . ILE A 1 340 ? -14.350 -7.148 8.144 1.00 94.31 340 ILE A C 1
ATOM 2642 O O . ILE A 1 340 ? -15.343 -7.867 8.302 1.00 94.31 340 ILE A O 1
ATOM 2646 N N . GLY A 1 341 ? -13.900 -6.807 6.943 1.00 90.31 341 GLY A N 1
ATOM 2647 C CA . GLY A 1 341 ? -14.397 -7.332 5.686 1.00 90.31 341 GLY A CA 1
ATOM 2648 C C . GLY A 1 341 ? -14.097 -8.825 5.520 1.00 90.31 341 GLY A C 1
ATOM 2649 O O . GLY A 1 341 ? -13.196 -9.370 6.157 1.00 90.31 341 GLY A O 1
ATOM 2650 N N . PRO A 1 342 ? -14.839 -9.508 4.634 1.00 89.00 342 PRO A N 1
ATOM 2651 C CA . PRO A 1 342 ? -14.667 -10.940 4.409 1.00 89.00 342 PRO A CA 1
ATOM 2652 C C . PRO A 1 342 ? -13.349 -11.275 3.702 1.00 89.00 342 PRO A C 1
ATOM 2654 O O . PRO A 1 342 ? -12.870 -12.397 3.810 1.00 89.00 342 PRO A O 1
ATOM 2657 N N . ARG A 1 343 ? -12.759 -10.321 2.977 1.00 90.31 343 ARG A N 1
ATOM 2658 C CA . ARG A 1 343 ? -11.505 -10.500 2.247 1.00 90.31 343 ARG A CA 1
ATOM 2659 C C . ARG A 1 343 ? -10.332 -10.022 3.095 1.00 90.31 343 ARG A C 1
ATOM 2661 O O . ARG A 1 343 ? -10.332 -8.876 3.537 1.00 90.31 343 ARG A O 1
ATOM 2668 N N . VAL A 1 344 ? -9.319 -10.869 3.227 1.00 93.50 344 VAL A N 1
ATOM 2669 C CA . VAL A 1 344 ? -8.033 -10.533 3.852 1.00 93.50 344 VAL A CA 1
ATOM 2670 C C . VAL A 1 344 ? -6.903 -10.783 2.859 1.00 93.50 344 VAL A C 1
ATOM 2672 O O . VAL A 1 344 ? -7.026 -11.607 1.948 1.00 93.50 344 VAL A O 1
ATOM 2675 N N . GLY A 1 345 ? -5.826 -10.016 2.983 1.00 93.25 345 GLY A N 1
ATOM 2676 C CA . GLY A 1 345 ? -4.620 -10.189 2.178 1.00 93.25 345 GLY A CA 1
ATOM 2677 C C . GLY A 1 345 ? -3.432 -10.556 3.051 1.00 93.25 345 GLY A C 1
ATOM 2678 O O . GLY A 1 345 ? -3.311 -10.015 4.141 1.00 93.25 345 GLY A O 1
ATOM 2679 N N . VAL A 1 346 ? -2.545 -11.419 2.573 1.00 92.25 346 VAL A N 1
ATOM 2680 C CA . VAL A 1 346 ? -1.255 -11.694 3.216 1.00 92.25 346 VAL A CA 1
ATOM 2681 C C . VAL A 1 346 ? -0.150 -11.360 2.228 1.00 92.25 346 VAL A C 1
ATOM 2683 O O . VAL A 1 346 ? -0.115 -11.910 1.129 1.00 92.25 346 VAL A O 1
ATOM 2686 N N . GLU A 1 347 ? 0.736 -10.440 2.589 1.00 88.50 347 GLU A N 1
ATOM 2687 C CA . GLU A 1 347 ? 1.891 -10.074 1.776 1.00 88.50 347 GLU A CA 1
ATOM 2688 C C . GLU A 1 347 ? 3.151 -10.728 2.315 1.00 88.50 347 GLU A C 1
ATOM 2690 O O . GLU A 1 347 ? 3.510 -10.582 3.488 1.00 88.50 347 GLU A O 1
ATOM 2695 N N . ILE A 1 348 ? 3.842 -11.414 1.413 1.00 81.38 348 ILE A N 1
ATOM 2696 C CA . ILE A 1 348 ? 5.161 -11.978 1.649 1.00 81.38 348 ILE A CA 1
ATOM 2697 C C . ILE A 1 348 ? 6.158 -11.106 0.907 1.00 81.38 348 ILE A C 1
ATOM 2699 O O . ILE A 1 348 ? 6.248 -11.128 -0.325 1.00 81.38 348 ILE A O 1
ATOM 2703 N N . THR A 1 349 ? 6.886 -10.306 1.677 1.00 74.69 349 THR A N 1
ATOM 2704 C CA . THR A 1 349 ? 7.911 -9.408 1.157 1.00 74.69 349 THR A CA 1
ATOM 2705 C C . THR A 1 349 ? 9.087 -10.219 0.632 1.00 74.69 349 THR A C 1
ATOM 2707 O O . THR A 1 349 ? 9.636 -11.079 1.318 1.00 74.69 349 THR A O 1
ATOM 2710 N N . VAL A 1 350 ? 9.496 -9.930 -0.600 1.00 68.50 350 VAL A N 1
ATOM 2711 C CA . VAL A 1 350 ? 10.550 -10.680 -1.298 1.00 68.50 350 VAL A CA 1
ATOM 2712 C C . VAL A 1 350 ? 11.946 -10.133 -0.976 1.00 68.50 350 VAL A C 1
ATOM 2714 O O . VAL A 1 350 ? 12.944 -10.845 -1.114 1.00 68.50 350 VAL A O 1
ATOM 2717 N N . GLY A 1 351 ? 12.046 -8.886 -0.503 1.00 55.72 351 GLY A N 1
ATOM 2718 C CA . GLY A 1 351 ? 13.323 -8.270 -0.157 1.00 55.72 351 GLY A CA 1
ATOM 2719 C C . GLY A 1 351 ? 13.288 -7.423 1.109 1.00 55.72 351 GLY A C 1
ATOM 2720 O O . GLY A 1 351 ? 12.516 -6.479 1.181 1.00 55.72 351 GLY A O 1
ATOM 2721 N N . GLN A 1 352 ? 14.206 -7.706 2.043 1.00 45.12 352 GLN A N 1
ATOM 2722 C CA . GLN A 1 352 ? 15.030 -6.688 2.710 1.00 45.12 352 GLN A CA 1
ATOM 2723 C C . GLN A 1 352 ? 16.238 -7.300 3.462 1.00 45.12 352 GLN A C 1
ATOM 2725 O O . GLN A 1 352 ? 16.116 -8.244 4.241 1.00 45.12 352 GLN A O 1
ATOM 2730 N N . THR A 1 353 ? 17.412 -6.739 3.138 1.00 39.28 353 THR A N 1
ATOM 2731 C CA . THR A 1 353 ? 18.689 -6.566 3.879 1.00 39.28 353 THR A CA 1
ATOM 2732 C C . THR A 1 353 ? 19.383 -7.695 4.652 1.00 39.28 353 THR A C 1
ATOM 2734 O O . THR A 1 353 ? 20.604 -7.603 4.794 1.00 39.28 353 THR A O 1
ATOM 2737 N N . TYR A 1 354 ? 18.712 -8.750 5.120 1.00 37.09 354 TYR A N 1
ATOM 2738 C CA . TYR A 1 354 ? 19.314 -9.676 6.100 1.00 37.09 354 TYR A CA 1
ATOM 2739 C C . TYR A 1 354 ? 19.377 -11.148 5.696 1.00 37.09 354 TYR A C 1
ATOM 2741 O O . TYR A 1 354 ? 19.972 -11.945 6.423 1.00 37.09 354 TYR A O 1
ATOM 2749 N N . VAL A 1 355 ? 18.824 -11.524 4.544 1.00 41.72 355 VAL A N 1
ATOM 2750 C CA . VAL A 1 355 ? 18.870 -12.917 4.084 1.00 41.72 355 VAL A CA 1
ATOM 2751 C C . VAL A 1 355 ? 19.990 -13.071 3.055 1.00 41.72 355 VAL A C 1
ATOM 2753 O O . VAL A 1 355 ? 20.021 -12.376 2.039 1.00 41.72 355 VAL A O 1
ATOM 2756 N N . LYS A 1 356 ? 20.949 -13.959 3.351 1.00 44.34 356 LYS A N 1
ATOM 2757 C CA . LYS A 1 356 ? 22.061 -14.307 2.446 1.00 44.34 356 LYS A CA 1
ATOM 2758 C C . LYS A 1 356 ? 21.581 -14.997 1.162 1.00 44.34 356 LYS A C 1
ATOM 2760 O O . LYS A 1 356 ? 22.290 -14.931 0.163 1.00 44.34 356 LYS A O 1
ATOM 2765 N N . ASP A 1 357 ? 20.386 -15.584 1.195 1.00 50.59 357 ASP A N 1
ATOM 2766 C CA . ASP A 1 357 ? 19.778 -16.376 0.128 1.00 50.59 357 ASP A CA 1
ATOM 2767 C C . ASP A 1 357 ? 18.385 -15.855 -0.235 1.00 50.59 357 ASP A C 1
ATOM 2769 O O . ASP A 1 357 ? 17.774 -15.079 0.499 1.00 50.59 357 ASP A O 1
ATOM 2773 N N . SER A 1 358 ? 17.900 -16.223 -1.420 1.00 55.69 358 SER A N 1
ATOM 2774 C CA . SER A 1 358 ? 16.691 -15.610 -1.967 1.00 55.69 358 SER A CA 1
ATOM 2775 C C . SER A 1 358 ? 15.493 -16.414 -1.589 1.00 55.69 358 SER A C 1
ATOM 2777 O O . SER A 1 358 ? 15.479 -17.621 -1.806 1.00 55.69 358 SER A O 1
ATOM 2779 N N . VAL A 1 359 ? 14.454 -15.726 -1.140 1.00 64.38 359 VAL A N 1
ATOM 2780 C CA . VAL A 1 359 ? 13.144 -16.337 -0.949 1.00 64.38 359 VAL A CA 1
ATOM 2781 C C . VAL A 1 359 ? 12.567 -16.756 -2.308 1.00 64.38 359 VAL A C 1
ATOM 2783 O O . VAL A 1 359 ? 11.865 -17.752 -2.385 1.00 64.38 359 VAL A O 1
ATOM 2786 N N . MET A 1 360 ? 12.920 -16.088 -3.414 1.00 70.56 360 MET A N 1
ATOM 2787 C CA . MET A 1 360 ? 12.272 -16.298 -4.718 1.00 70.56 360 MET A CA 1
ATOM 2788 C C . MET A 1 360 ? 12.329 -17.727 -5.277 1.00 70.56 360 MET A C 1
ATOM 2790 O O . MET A 1 360 ? 11.274 -18.203 -5.675 1.00 70.56 360 MET A O 1
ATOM 2794 N N . PRO A 1 361 ? 13.467 -18.451 -5.332 1.00 68.94 361 PRO A N 1
ATOM 2795 C CA . PRO A 1 361 ? 13.464 -19.844 -5.788 1.00 68.94 361 PRO A CA 1
ATOM 2796 C C . PRO A 1 361 ? 12.585 -20.757 -4.925 1.00 68.94 361 PRO A C 1
ATOM 2798 O O . PRO A 1 361 ? 11.908 -21.637 -5.455 1.00 68.94 361 PRO A O 1
ATOM 2801 N N . TYR A 1 362 ? 12.565 -20.529 -3.608 1.00 70.56 362 TYR A N 1
ATOM 2802 C CA . TYR A 1 362 ? 11.705 -21.258 -2.678 1.00 70.56 362 TYR A CA 1
ATOM 2803 C C . TYR A 1 362 ? 10.226 -20.926 -2.920 1.00 70.56 362 TYR A C 1
ATOM 2805 O O . TYR A 1 362 ? 9.426 -21.829 -3.159 1.00 70.56 362 TYR A O 1
ATOM 2813 N N . LEU A 1 363 ? 9.887 -19.635 -2.953 1.00 73.38 363 LEU A N 1
ATOM 2814 C CA . LEU A 1 363 ? 8.544 -19.110 -3.209 1.00 73.38 363 LEU A CA 1
ATOM 2815 C C . LEU A 1 363 ? 8.031 -19.613 -4.567 1.00 73.38 363 LEU A C 1
ATOM 2817 O O . LEU A 1 363 ? 6.896 -20.068 -4.683 1.00 73.38 363 LEU A O 1
ATOM 2821 N N . ALA A 1 364 ? 8.901 -19.629 -5.581 1.00 74.06 364 ALA A N 1
ATOM 2822 C CA . ALA A 1 364 ? 8.587 -20.138 -6.904 1.00 74.06 364 ALA A CA 1
ATOM 2823 C C . ALA A 1 364 ? 8.246 -21.632 -6.882 1.00 74.06 364 ALA A C 1
ATOM 2825 O O . ALA A 1 364 ? 7.242 -22.038 -7.457 1.00 74.06 364 ALA A O 1
ATOM 2826 N N . SER A 1 365 ? 9.034 -22.459 -6.191 1.00 71.88 365 SER A N 1
ATOM 2827 C CA . SER A 1 365 ? 8.743 -23.893 -6.081 1.00 71.88 365 SER A CA 1
ATOM 2828 C C . SER A 1 365 ? 7.374 -24.155 -5.440 1.00 71.88 365 SER A C 1
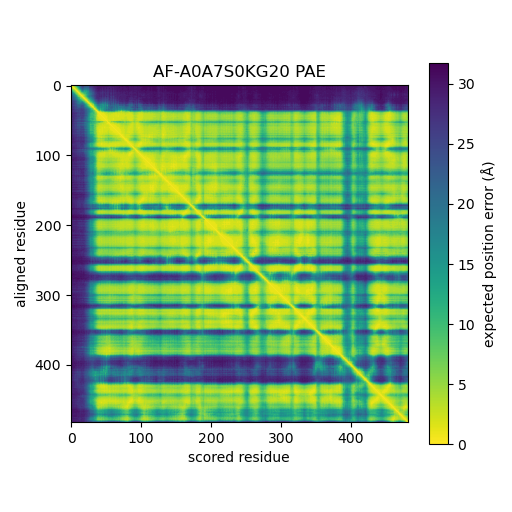ATOM 2830 O O . SER A 1 365 ? 6.600 -24.953 -5.973 1.00 71.88 365 SER A O 1
ATOM 2832 N N . HIS A 1 366 ? 7.052 -23.451 -4.350 1.00 76.88 366 HIS A N 1
ATOM 2833 C CA . HIS A 1 366 ? 5.801 -23.645 -3.607 1.00 76.88 366 HIS A CA 1
ATOM 2834 C C . HIS A 1 366 ? 4.579 -23.117 -4.371 1.00 76.88 366 HIS A C 1
ATOM 2836 O O . HIS A 1 366 ? 3.524 -23.747 -4.389 1.00 76.88 366 HIS A O 1
ATOM 2842 N N . LEU A 1 367 ? 4.718 -22.005 -5.102 1.00 81.62 367 LEU A N 1
ATOM 2843 C CA . LEU A 1 367 ? 3.612 -21.433 -5.884 1.00 81.62 367 LEU A CA 1
ATOM 2844 C C . LEU A 1 367 ? 3.169 -22.389 -6.998 1.00 81.62 367 LEU A C 1
ATOM 2846 O O . LEU A 1 367 ? 1.984 -22.440 -7.337 1.00 81.62 367 LEU A O 1
ATOM 2850 N N . LEU A 1 368 ? 4.115 -23.158 -7.548 1.00 80.62 368 LEU A N 1
ATOM 2851 C CA . LEU A 1 368 ? 3.844 -24.180 -8.556 1.00 80.62 368 LEU A CA 1
ATOM 2852 C C . LEU A 1 368 ? 3.211 -25.431 -7.966 1.00 80.62 368 LEU A C 1
ATOM 2854 O O . LEU A 1 368 ? 2.236 -25.922 -8.534 1.00 80.62 368 LEU A O 1
ATOM 2858 N N . SER A 1 369 ? 3.733 -25.949 -6.850 1.00 78.81 369 SER A N 1
ATOM 2859 C CA . SER A 1 369 ? 3.147 -27.131 -6.206 1.00 78.81 369 SER A CA 1
ATOM 2860 C C . SER A 1 369 ? 1.732 -26.866 -5.696 1.00 78.81 369 SER A C 1
ATOM 2862 O O . SER A 1 369 ? 0.886 -27.752 -5.783 1.00 78.81 369 SER A O 1
ATOM 2864 N N . SER A 1 370 ? 1.451 -25.640 -5.247 1.00 78.69 370 SER A N 1
ATOM 2865 C CA . SER A 1 370 ? 0.139 -25.231 -4.729 1.00 78.69 370 SER A CA 1
ATOM 2866 C C . SER A 1 370 ? -0.855 -24.802 -5.815 1.00 78.69 370 SER A C 1
ATOM 2868 O O . SER A 1 370 ? -1.978 -24.411 -5.492 1.00 78.69 370 SER A O 1
ATOM 2870 N N . GLY A 1 371 ? -0.463 -24.853 -7.097 1.00 81.31 371 GLY A N 1
ATOM 2871 C CA . GLY A 1 371 ? -1.320 -24.511 -8.239 1.00 81.31 371 GLY A CA 1
ATOM 2872 C C . GLY A 1 371 ? -1.718 -23.032 -8.323 1.00 81.31 371 GLY A C 1
ATOM 2873 O O . GLY A 1 371 ? -2.662 -22.700 -9.036 1.00 81.31 371 GLY A O 1
ATOM 2874 N N . LEU A 1 372 ? -1.017 -22.148 -7.605 1.00 83.88 372 LEU A N 1
ATOM 2875 C CA . LEU A 1 372 ? -1.324 -20.715 -7.524 1.00 83.88 372 LEU A CA 1
ATOM 2876 C C . LEU A 1 372 ? -0.696 -19.903 -8.666 1.00 83.88 372 LEU A C 1
ATOM 2878 O O . LEU A 1 372 ? -1.090 -18.765 -8.909 1.00 83.88 372 LEU A O 1
ATOM 2882 N N . ALA A 1 373 ? 0.266 -20.482 -9.386 1.00 81.75 373 ALA A N 1
ATOM 2883 C CA . ALA A 1 373 ? 0.886 -19.881 -10.560 1.00 81.75 373 ALA A CA 1
ATOM 2884 C C . ALA A 1 373 ? 1.154 -20.927 -11.652 1.00 81.75 373 ALA A C 1
ATOM 2886 O O . ALA A 1 373 ? 1.305 -22.119 -11.384 1.00 81.75 373 ALA A O 1
ATOM 2887 N N . GLN A 1 374 ? 1.258 -20.479 -12.906 1.00 82.25 374 GLN A N 1
ATOM 2888 C CA . GLN A 1 374 ? 1.727 -21.336 -13.995 1.00 82.25 374 GLN A CA 1
ATOM 2889 C C . GLN A 1 374 ? 3.243 -21.424 -13.999 1.00 82.25 374 GLN A C 1
ATOM 2891 O O . GLN A 1 374 ? 3.935 -20.420 -13.839 1.00 82.25 374 GLN A O 1
ATOM 2896 N N . LYS A 1 375 ? 3.737 -22.633 -14.281 1.00 82.25 375 LYS A N 1
ATOM 2897 C CA . LYS A 1 375 ? 5.165 -22.941 -14.382 1.00 82.25 375 LYS A CA 1
ATOM 2898 C C . LYS A 1 375 ? 5.896 -21.990 -15.314 1.00 82.25 375 LYS A C 1
ATOM 2900 O O . LYS A 1 375 ? 6.874 -21.383 -14.895 1.00 82.25 375 LYS A O 1
ATOM 2905 N N . ASP A 1 376 ? 5.406 -21.834 -16.535 1.00 82.50 376 ASP A N 1
ATOM 2906 C CA . ASP A 1 376 ? 6.116 -21.060 -17.553 1.00 82.50 376 ASP A CA 1
ATOM 2907 C C . ASP A 1 376 ? 6.187 -19.575 -17.184 1.00 82.50 376 ASP A C 1
ATOM 2909 O O . ASP A 1 376 ? 7.256 -18.970 -17.280 1.00 82.50 376 ASP A O 1
ATOM 2913 N N . TRP A 1 377 ? 5.086 -19.014 -16.671 1.00 85.69 377 TRP A N 1
ATOM 2914 C CA . TRP A 1 377 ? 5.049 -17.631 -16.197 1.00 85.69 377 TRP A CA 1
ATOM 2915 C C . TRP A 1 377 ? 5.996 -17.421 -15.012 1.00 85.69 377 TRP A C 1
ATOM 2917 O O . TRP A 1 377 ? 6.845 -16.535 -15.040 1.00 85.69 377 TRP A O 1
ATOM 2927 N N . LEU A 1 378 ? 5.905 -18.265 -13.982 1.00 81.69 378 LEU A N 1
ATOM 2928 C CA . LEU A 1 378 ? 6.645 -18.061 -12.740 1.00 81.69 378 LEU A CA 1
ATOM 2929 C C . LEU A 1 378 ? 8.143 -18.329 -12.877 1.00 81.69 378 LEU A C 1
A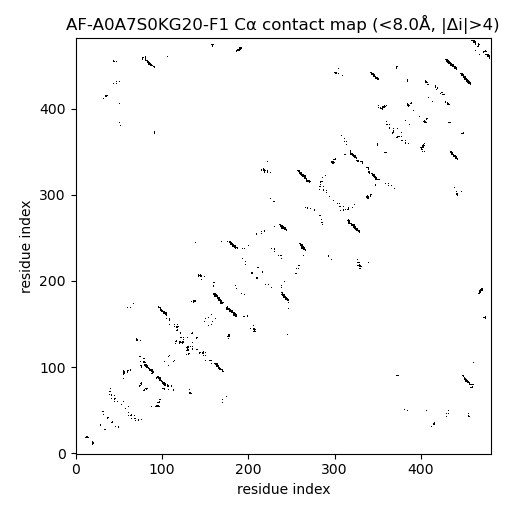TOM 2931 O O . LEU A 1 378 ? 8.953 -17.622 -12.279 1.00 81.69 378 LEU A O 1
ATOM 2935 N N . MET A 1 379 ? 8.522 -19.336 -13.663 1.00 80.31 379 MET A N 1
ATOM 2936 C CA . MET A 1 379 ? 9.929 -19.578 -13.975 1.00 80.31 379 MET A CA 1
ATOM 2937 C C . MET A 1 379 ? 10.509 -18.401 -14.755 1.00 80.31 379 MET A C 1
ATOM 2939 O O . MET A 1 379 ? 11.600 -17.951 -14.426 1.00 80.31 379 MET A O 1
ATOM 2943 N N . SER A 1 380 ? 9.758 -17.845 -15.710 1.00 81.06 380 SER A N 1
ATOM 2944 C CA . SER A 1 380 ? 10.175 -16.655 -16.459 1.00 81.06 380 SER A CA 1
ATOM 2945 C C . SER A 1 380 ? 10.269 -15.413 -15.562 1.00 81.06 380 SER A C 1
ATOM 2947 O O . SER A 1 380 ? 11.239 -14.664 -15.667 1.00 81.06 380 SER A O 1
ATOM 2949 N N . PHE A 1 381 ? 9.328 -15.225 -14.629 1.00 83.62 381 PHE A N 1
ATOM 2950 C CA . PHE A 1 381 ? 9.356 -14.154 -13.624 1.00 83.62 381 PHE A CA 1
ATOM 2951 C C . PHE A 1 381 ? 10.581 -14.253 -12.710 1.00 83.62 381 PHE A C 1
ATOM 2953 O O . PHE A 1 381 ? 11.326 -13.285 -12.543 1.00 83.62 381 PHE A O 1
ATOM 2960 N N . THR A 1 382 ? 10.833 -15.440 -12.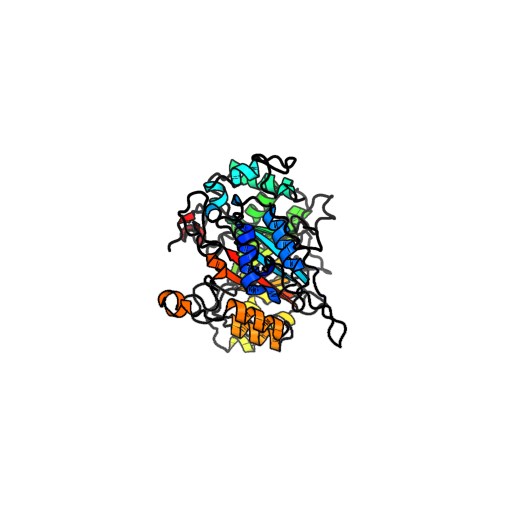160 1.00 78.00 382 THR A N 1
ATOM 2961 C CA . THR A 1 382 ? 11.994 -15.701 -11.305 1.00 78.00 382 THR A CA 1
ATOM 2962 C C . THR A 1 382 ? 13.296 -15.541 -12.088 1.00 78.00 382 THR A C 1
ATOM 2964 O O . THR A 1 382 ? 14.184 -14.823 -11.637 1.00 78.00 382 THR A O 1
ATOM 2967 N N . ASP A 1 383 ? 13.419 -16.118 -13.284 1.00 76.94 383 ASP A N 1
ATOM 2968 C CA . ASP A 1 383 ? 14.621 -15.993 -14.118 1.00 76.94 383 ASP A CA 1
ATOM 2969 C C . ASP A 1 383 ? 14.913 -14.536 -14.496 1.00 76.94 383 ASP A C 1
ATOM 2971 O O . ASP A 1 383 ? 16.072 -14.111 -14.479 1.00 76.94 383 ASP A O 1
ATOM 2975 N N . ALA A 1 384 ? 13.881 -13.750 -14.804 1.00 76.06 384 ALA A N 1
ATOM 2976 C CA . ALA A 1 384 ? 14.025 -12.342 -15.153 1.00 76.06 384 ALA A CA 1
ATOM 2977 C C . ALA A 1 384 ? 14.612 -11.492 -14.013 1.00 76.06 384 ALA A C 1
ATOM 2979 O O . ALA A 1 384 ? 15.404 -10.582 -14.280 1.00 76.06 384 ALA A O 1
ATOM 2980 N N . LEU A 1 385 ? 14.248 -11.786 -12.760 1.00 74.25 385 LEU A N 1
ATOM 2981 C CA . LEU A 1 385 ? 14.635 -10.995 -11.583 1.00 74.25 385 LEU A CA 1
ATOM 2982 C C . LEU A 1 385 ? 15.830 -11.568 -10.804 1.00 74.25 385 LEU A C 1
ATOM 2984 O O . LEU A 1 385 ? 16.544 -10.819 -10.137 1.00 74.25 385 LEU A O 1
ATOM 2988 N N . CYS A 1 386 ? 16.063 -12.879 -10.887 1.00 69.12 386 CYS A N 1
ATOM 2989 C CA . CYS A 1 386 ? 17.025 -13.602 -10.052 1.00 69.12 386 CYS A CA 1
ATOM 2990 C C . CYS A 1 386 ? 18.281 -14.075 -10.789 1.00 69.12 386 CYS A C 1
ATOM 2992 O O . CYS A 1 386 ? 19.251 -14.479 -10.142 1.00 69.12 386 CYS A O 1
ATOM 2994 N N . LYS A 1 387 ? 18.300 -14.073 -12.128 1.00 61.50 387 LYS A N 1
ATOM 2995 C CA . LYS A 1 387 ? 19.446 -14.598 -12.881 1.00 61.50 387 LYS A CA 1
ATOM 2996 C C . LYS A 1 387 ? 20.648 -13.642 -12.789 1.00 61.50 387 LYS A C 1
ATOM 2998 O O . LYS A 1 387 ? 20.535 -12.486 -13.195 1.00 61.50 387 LYS A O 1
ATOM 3003 N N . PRO A 1 388 ? 21.824 -14.103 -12.320 1.00 52.16 388 PRO A N 1
ATOM 3004 C CA . PRO A 1 388 ? 22.999 -13.247 -12.179 1.00 52.16 388 PRO A CA 1
ATOM 3005 C C . PRO A 1 388 ? 23.487 -12.745 -13.545 1.00 52.16 388 PRO A C 1
ATOM 3007 O O . PRO A 1 388 ? 23.661 -13.533 -14.482 1.00 52.16 388 PRO A O 1
ATOM 3010 N N . THR A 1 389 ? 23.759 -11.441 -13.675 1.00 49.81 389 THR A N 1
ATOM 3011 C CA . THR A 1 389 ? 24.332 -10.887 -14.911 1.00 49.81 389 THR A CA 1
ATOM 3012 C C . THR A 1 389 ? 25.858 -11.047 -14.923 1.00 49.81 389 THR A C 1
ATOM 3014 O O . THR A 1 389 ? 26.520 -11.089 -13.885 1.00 49.81 389 THR A O 1
ATOM 3017 N N . ARG A 1 390 ? 26.470 -11.112 -16.117 1.00 40.72 390 ARG A N 1
ATOM 3018 C CA . ARG A 1 390 ? 27.933 -11.298 -16.295 1.00 40.72 390 ARG A CA 1
ATOM 3019 C C . ARG A 1 390 ? 28.770 -10.184 -15.629 1.00 40.72 390 ARG A C 1
ATOM 3021 O O . ARG A 1 390 ? 29.928 -10.401 -15.291 1.00 40.72 390 ARG A O 1
ATOM 3028 N N . THR A 1 391 ? 28.173 -9.011 -15.420 1.00 41.22 391 THR A N 1
ATOM 3029 C CA . THR A 1 391 ? 28.724 -7.830 -14.731 1.00 41.22 391 THR A CA 1
ATOM 3030 C C . THR A 1 391 ? 28.663 -7.905 -13.200 1.00 41.22 391 THR A C 1
ATOM 3032 O O . THR A 1 391 ? 29.449 -7.232 -12.535 1.00 41.22 391 THR A O 1
ATOM 3035 N N . ASP A 1 392 ? 27.816 -8.763 -12.625 1.00 39.03 392 ASP A N 1
ATOM 3036 C CA . ASP A 1 392 ? 27.704 -8.975 -11.167 1.00 39.03 392 ASP A CA 1
ATOM 3037 C C . ASP A 1 392 ? 28.831 -9.861 -10.607 1.00 39.03 392 ASP A C 1
ATOM 3039 O O . ASP A 1 392 ? 28.946 -10.093 -9.399 1.00 39.03 392 ASP A O 1
ATOM 3043 N N . ALA A 1 393 ? 29.707 -10.351 -11.487 1.00 37.47 393 ALA A N 1
ATOM 3044 C CA . ALA A 1 393 ? 30.906 -11.089 -11.122 1.00 37.47 393 ALA A CA 1
ATOM 3045 C C . ALA A 1 393 ? 32.032 -10.214 -10.549 1.00 37.47 393 ALA A C 1
ATOM 3047 O O . ALA A 1 393 ? 32.932 -10.749 -9.906 1.00 37.47 393 ALA A O 1
ATOM 3048 N N . LEU A 1 394 ? 31.983 -8.891 -10.750 1.00 32.16 394 LEU A N 1
ATOM 3049 C CA . LEU A 1 394 ? 33.115 -7.997 -10.476 1.00 32.16 394 LEU A CA 1
ATOM 3050 C C . LEU A 1 394 ? 32.977 -7.135 -9.208 1.00 32.16 394 LEU A C 1
ATOM 3052 O O . LEU A 1 394 ? 33.959 -6.522 -8.801 1.00 32.16 394 LEU A O 1
ATOM 3056 N N . SER A 1 395 ? 31.819 -7.106 -8.535 1.00 35.03 395 SER A N 1
ATOM 3057 C CA . SER A 1 395 ? 31.647 -6.368 -7.270 1.00 35.03 395 SER A CA 1
ATOM 3058 C C . SER A 1 395 ? 31.323 -7.303 -6.102 1.00 35.03 395 SER A C 1
ATOM 3060 O O . SER A 1 395 ? 30.167 -7.565 -5.793 1.00 35.03 395 SER A O 1
ATOM 3062 N N . MET A 1 396 ? 32.357 -7.782 -5.405 1.00 29.73 396 MET A N 1
ATOM 3063 C CA . MET A 1 396 ? 32.246 -8.703 -4.259 1.00 29.73 396 MET A CA 1
ATOM 3064 C C . MET A 1 396 ? 31.335 -8.184 -3.123 1.00 29.73 396 MET A C 1
ATOM 3066 O O . MET A 1 396 ? 30.700 -8.984 -2.444 1.00 29.73 396 MET A O 1
ATOM 3070 N N . ARG A 1 397 ? 31.198 -6.856 -2.957 1.00 33.19 397 ARG A N 1
ATOM 3071 C CA . ARG A 1 397 ? 30.276 -6.232 -1.983 1.00 33.19 397 ARG A CA 1
ATOM 3072 C C . ARG A 1 397 ? 28.794 -6.301 -2.379 1.00 33.19 397 ARG A C 1
ATOM 3074 O O . ARG A 1 397 ? 27.957 -6.328 -1.489 1.00 33.19 397 ARG A O 1
ATOM 3081 N N . SER A 1 398 ? 28.446 -6.381 -3.669 1.00 35.25 398 SER A N 1
ATOM 3082 C CA . SER A 1 398 ? 27.035 -6.444 -4.103 1.00 35.25 398 SER A CA 1
ATOM 3083 C C . SER A 1 398 ? 26.418 -7.836 -3.964 1.00 35.25 398 SER A C 1
ATOM 3085 O O . SER A 1 398 ? 25.200 -7.966 -3.970 1.00 35.25 398 SER A O 1
ATOM 3087 N N . ARG A 1 399 ? 27.255 -8.874 -3.836 1.00 33.78 399 ARG A N 1
ATOM 3088 C CA . ARG A 1 399 ? 26.836 -10.273 -3.668 1.00 33.78 399 ARG A CA 1
ATOM 3089 C C . ARG A 1 399 ? 26.372 -10.612 -2.249 1.00 33.78 399 ARG A C 1
ATOM 3091 O O . ARG A 1 399 ? 25.725 -11.628 -2.064 1.00 33.78 399 ARG A O 1
ATOM 3098 N N . LEU A 1 400 ? 26.709 -9.787 -1.256 1.00 33.28 400 LEU A N 1
ATOM 3099 C CA . LEU A 1 400 ? 26.451 -10.076 0.160 1.00 33.28 400 LEU A CA 1
ATOM 3100 C C . LEU A 1 400 ? 25.086 -9.569 0.668 1.00 33.28 400 LEU A C 1
ATOM 3102 O O . LEU A 1 400 ? 24.798 -9.761 1.843 1.00 33.28 400 LEU A O 1
ATOM 3106 N N . GLN A 1 401 ? 24.262 -8.921 -0.171 1.00 40.81 401 GLN A N 1
ATOM 3107 C CA . GLN A 1 401 ? 23.048 -8.215 0.286 1.00 40.81 401 GLN A CA 1
ATOM 3108 C C . GLN A 1 401 ? 21.790 -8.352 -0.596 1.00 40.81 401 GLN A C 1
ATOM 3110 O O . GLN A 1 401 ? 20.784 -7.715 -0.290 1.00 40.81 401 GLN A O 1
ATOM 3115 N N . ARG A 1 402 ? 21.800 -9.088 -1.717 1.00 49.91 402 ARG A N 1
ATOM 3116 C CA . ARG A 1 402 ? 20.679 -9.029 -2.681 1.00 49.91 402 ARG A CA 1
ATOM 3117 C C . ARG A 1 402 ? 20.401 -10.375 -3.320 1.00 49.91 402 ARG A C 1
ATOM 3119 O O . ARG A 1 402 ? 21.053 -10.701 -4.310 1.00 49.91 402 ARG A O 1
ATOM 3126 N N . PRO A 1 403 ? 19.451 -11.154 -2.798 1.00 47.53 403 PRO A N 1
ATOM 3127 C CA . PRO A 1 403 ? 19.397 -12.522 -3.243 1.00 47.53 403 PRO A CA 1
ATOM 3128 C C . PRO A 1 403 ? 18.493 -12.737 -4.474 1.00 47.53 403 PRO A C 1
ATOM 3130 O O . PRO A 1 403 ? 18.666 -13.715 -5.188 1.00 47.53 403 PRO A O 1
ATOM 3133 N N . CYS A 1 404 ? 17.679 -11.760 -4.872 1.00 52.62 404 CYS A N 1
ATOM 3134 C CA . CYS A 1 404 ? 17.248 -11.610 -6.265 1.00 52.62 404 CYS A CA 1
ATOM 3135 C C . CYS A 1 404 ? 17.151 -10.130 -6.601 1.00 52.62 404 CYS A C 1
ATOM 3137 O O . CYS A 1 404 ? 16.043 -9.633 -6.592 1.00 52.62 404 CYS A O 1
ATOM 3139 N N . PHE A 1 405 ? 18.260 -9.405 -6.828 1.00 56.22 405 PHE A N 1
ATOM 3140 C CA . PHE A 1 405 ? 18.160 -8.050 -7.395 1.00 56.22 405 PHE A CA 1
ATOM 3141 C C . PHE A 1 405 ? 19.326 -7.569 -8.256 1.00 56.22 405 PHE A C 1
ATOM 3143 O O . PHE A 1 405 ? 20.492 -7.892 -8.039 1.00 56.22 405 PHE A O 1
ATOM 3150 N N . ILE A 1 406 ? 18.917 -6.629 -9.120 1.00 49.03 406 ILE A N 1
ATOM 3151 C CA . ILE A 1 406 ? 19.586 -5.800 -10.129 1.00 49.03 406 ILE A CA 1
ATOM 3152 C C . ILE A 1 406 ? 19.902 -6.512 -11.452 1.00 49.03 406 ILE A C 1
ATOM 3154 O O . ILE A 1 406 ? 21.033 -6.931 -11.694 1.00 49.03 406 ILE A O 1
ATOM 3158 N N . LYS A 1 407 ? 18.957 -6.483 -12.404 1.00 45.44 407 LYS A N 1
ATOM 3159 C CA . LYS A 1 407 ? 19.320 -6.535 -13.830 1.00 45.44 407 LYS A CA 1
ATOM 3160 C C . LYS A 1 407 ? 20.040 -5.226 -14.172 1.00 45.44 407 LYS A C 1
ATOM 3162 O O . LYS A 1 407 ? 19.431 -4.239 -14.567 1.00 45.44 407 LYS A O 1
ATOM 3167 N N . ARG A 1 408 ? 21.355 -5.180 -13.932 1.00 47.31 408 ARG A N 1
ATOM 3168 C CA . ARG A 1 408 ? 22.184 -4.014 -14.270 1.00 47.31 408 ARG A CA 1
ATOM 3169 C C . ARG A 1 408 ? 22.228 -3.843 -15.790 1.00 47.31 408 ARG A C 1
ATOM 3171 O O . ARG A 1 408 ? 22.403 -4.816 -16.516 1.00 47.31 408 ARG A O 1
ATOM 3178 N N . ARG A 1 409 ? 22.098 -2.584 -16.219 1.00 47.53 409 ARG A N 1
ATOM 3179 C CA . ARG A 1 409 ? 22.222 -2.034 -17.584 1.00 47.53 409 ARG A CA 1
ATOM 3180 C C . ARG A 1 409 ? 22.688 -3.027 -18.664 1.00 47.53 409 ARG A C 1
ATOM 3182 O O . ARG A 1 409 ? 23.850 -3.430 -18.715 1.00 47.53 409 ARG A O 1
ATOM 3189 N N . THR A 1 410 ? 21.806 -3.310 -19.607 1.00 46.38 410 THR A N 1
ATOM 3190 C CA . THR A 1 410 ? 22.106 -3.891 -20.916 1.00 46.38 410 THR A CA 1
ATOM 3191 C C . THR A 1 410 ? 22.733 -2.850 -21.859 1.00 46.38 410 THR A C 1
ATOM 3193 O O . THR A 1 410 ? 22.781 -1.656 -21.568 1.00 46.38 410 THR A O 1
ATOM 3196 N N . ALA A 1 411 ? 23.243 -3.282 -23.019 1.00 40.62 411 ALA A N 1
ATOM 3197 C CA . ALA A 1 411 ? 23.755 -2.360 -24.039 1.00 40.62 411 ALA A CA 1
ATOM 3198 C C . ALA A 1 411 ? 22.666 -1.426 -24.609 1.00 40.62 411 ALA A C 1
ATOM 3200 O O . ALA A 1 411 ? 22.994 -0.314 -25.010 1.00 40.62 411 ALA A O 1
ATOM 3201 N N . ALA A 1 412 ? 21.392 -1.840 -24.585 1.00 46.03 412 ALA A N 1
ATOM 3202 C CA . ALA A 1 412 ? 20.254 -0.989 -24.935 1.00 46.03 412 ALA A CA 1
ATOM 3203 C C . ALA A 1 412 ? 20.036 0.129 -23.896 1.00 46.03 412 ALA A C 1
ATOM 3205 O O . ALA A 1 412 ? 19.822 1.276 -24.273 1.00 46.03 412 ALA A O 1
ATOM 3206 N N . ASP A 1 413 ? 20.238 -0.158 -22.602 1.00 45.50 413 ASP A N 1
ATOM 3207 C CA . ASP A 1 413 ? 20.169 0.844 -21.519 1.00 45.50 413 ASP A CA 1
ATOM 3208 C C . ASP A 1 413 ? 21.311 1.883 -21.586 1.00 45.50 413 ASP A C 1
ATOM 3210 O O . ASP A 1 413 ? 21.260 2.925 -20.938 1.00 45.50 413 ASP A O 1
ATOM 3214 N N . LYS A 1 414 ? 22.371 1.629 -22.372 1.00 44.72 414 LYS A N 1
ATOM 3215 C CA . LYS A 1 414 ? 23.435 2.619 -22.619 1.00 44.72 414 LYS A CA 1
ATOM 3216 C C . LYS A 1 414 ? 23.022 3.710 -23.609 1.00 44.72 414 LYS A C 1
ATOM 3218 O O . LYS A 1 414 ? 23.676 4.747 -23.633 1.00 44.72 414 LYS A O 1
ATOM 3223 N N . VAL A 1 415 ? 21.972 3.493 -24.403 1.00 45.19 415 VAL A N 1
ATOM 3224 C CA . VAL A 1 415 ? 21.431 4.500 -25.333 1.00 45.19 415 VAL A CA 1
ATOM 3225 C C . VAL A 1 415 ? 20.662 5.586 -24.564 1.00 45.19 415 VAL A C 1
ATOM 3227 O O . VAL A 1 415 ? 20.818 6.763 -24.874 1.00 45.19 415 VAL A O 1
ATOM 3230 N N . GLU A 1 416 ? 19.982 5.223 -23.467 1.00 41.72 416 GLU A N 1
ATOM 3231 C CA . GLU A 1 416 ? 19.345 6.167 -22.522 1.00 41.72 416 GLU A CA 1
ATOM 3232 C C . GLU A 1 416 ? 20.363 7.064 -21.778 1.00 41.72 416 GLU A C 1
ATOM 3234 O O . GLU A 1 416 ? 19.995 8.082 -21.199 1.00 41.72 416 GLU A O 1
ATOM 3239 N N . LEU A 1 417 ? 21.661 6.721 -21.798 1.00 40.91 417 LEU A N 1
ATOM 3240 C CA . LEU A 1 417 ? 22.740 7.510 -21.181 1.00 40.91 417 LEU A CA 1
ATOM 3241 C C . LEU A 1 417 ? 23.327 8.582 -22.104 1.00 40.91 417 LEU A C 1
ATOM 3243 O O . LEU A 1 417 ? 24.246 9.300 -21.701 1.00 40.91 417 LEU A O 1
ATOM 3247 N N . THR A 1 418 ? 22.849 8.705 -23.340 1.00 39.41 418 THR A N 1
ATOM 3248 C CA . THR A 1 418 ? 23.374 9.714 -24.259 1.00 39.41 418 THR A CA 1
ATOM 3249 C C . THR A 1 418 ? 22.536 10.987 -24.251 1.00 39.41 418 THR A C 1
ATOM 3251 O O . THR A 1 418 ? 21.679 11.178 -25.105 1.00 39.41 418 THR A O 1
ATOM 3254 N N . ARG A 1 419 ? 22.960 11.897 -23.357 1.00 40.56 419 ARG A N 1
ATOM 3255 C CA . ARG A 1 419 ? 22.792 13.365 -23.368 1.00 40.56 419 ARG A CA 1
ATOM 3256 C C . ARG A 1 419 ? 21.568 13.923 -22.632 1.00 40.56 419 ARG A C 1
ATOM 3258 O O . ARG A 1 419 ? 20.460 13.929 -23.153 1.00 40.56 419 ARG A O 1
ATOM 3265 N N . ASP A 1 420 ? 21.832 14.575 -21.498 1.00 43.38 420 ASP A N 1
ATOM 3266 C CA . ASP A 1 420 ? 21.131 15.825 -21.192 1.00 43.38 420 ASP A CA 1
ATOM 3267 C C . ASP A 1 420 ? 21.499 16.891 -22.251 1.00 43.38 420 ASP A C 1
ATOM 3269 O O . ASP A 1 420 ? 22.472 16.738 -22.997 1.00 43.38 420 ASP A O 1
ATOM 3273 N N . GLN A 1 421 ? 20.736 17.983 -22.354 1.00 43.38 421 GLN A N 1
ATOM 3274 C CA . GLN A 1 421 ? 20.974 19.052 -23.347 1.00 43.38 421 GLN A CA 1
ATOM 3275 C C . GLN A 1 421 ? 22.383 19.685 -23.248 1.00 43.38 421 GLN A C 1
ATOM 3277 O O . GLN A 1 421 ? 22.810 20.394 -24.159 1.00 43.38 421 GLN A O 1
ATOM 3282 N N . THR A 1 422 ? 23.118 19.400 -22.170 1.00 45.56 422 THR A N 1
ATOM 3283 C CA . THR A 1 422 ? 24.478 19.863 -21.872 1.00 45.56 422 THR A CA 1
ATOM 3284 C C . THR A 1 422 ? 25.578 18.831 -22.162 1.00 45.56 422 THR A C 1
ATOM 3286 O O . THR A 1 422 ? 26.760 19.165 -22.096 1.00 45.56 422 THR A O 1
ATOM 3289 N N . GLY A 1 423 ? 25.223 17.597 -22.534 1.00 41.72 423 GLY A N 1
ATOM 3290 C CA . GLY A 1 423 ? 26.151 16.537 -22.927 1.00 41.72 423 GLY A CA 1
ATOM 3291 C C . GLY A 1 423 ? 26.977 15.913 -21.796 1.00 41.72 423 GLY A C 1
ATOM 3292 O O . GLY A 1 423 ? 27.976 15.259 -22.103 1.00 41.72 423 GLY A O 1
ATOM 3293 N N . ALA A 1 424 ? 26.608 16.088 -20.522 1.00 38.78 424 ALA A N 1
ATOM 3294 C CA . ALA A 1 424 ? 27.500 15.770 -19.405 1.00 38.78 424 ALA A CA 1
ATOM 3295 C C . ALA A 1 424 ? 26.795 15.300 -18.118 1.00 38.78 424 ALA A C 1
ATOM 3297 O O . ALA A 1 424 ? 27.038 15.855 -17.052 1.00 38.78 424 ALA A O 1
ATOM 3298 N N . SER A 1 425 ? 26.002 14.225 -18.158 1.00 41.62 425 SER A N 1
ATOM 3299 C CA . SER A 1 425 ? 25.725 13.443 -16.941 1.00 41.62 425 SER A CA 1
ATOM 3300 C C . SER A 1 425 ? 25.245 12.014 -17.245 1.00 41.62 425 SER A C 1
ATOM 3302 O O . SER A 1 425 ? 24.554 11.763 -18.230 1.00 41.62 425 SER A O 1
ATOM 3304 N N . MET A 1 426 ? 25.664 11.045 -16.417 1.00 51.00 426 MET A N 1
ATOM 3305 C CA . MET A 1 426 ? 25.086 9.695 -16.398 1.00 51.00 426 MET A CA 1
ATOM 3306 C C . MET A 1 426 ? 23.861 9.711 -15.484 1.00 51.00 426 MET A C 1
ATOM 3308 O O . MET A 1 426 ? 23.997 10.059 -14.313 1.00 51.00 426 MET A O 1
ATOM 3312 N N . LEU A 1 427 ? 22.705 9.267 -15.979 1.00 53.66 427 LEU A N 1
ATOM 3313 C CA . LEU A 1 427 ? 21.532 9.060 -15.129 1.00 53.66 427 LEU A CA 1
ATOM 3314 C C . LEU A 1 427 ? 21.824 7.989 -14.053 1.00 53.66 427 LEU A C 1
ATOM 3316 O O . LEU A 1 427 ? 22.563 7.021 -14.327 1.00 53.66 427 LEU A O 1
ATOM 3320 N N . PRO A 1 428 ? 21.271 8.136 -12.833 1.00 56.41 428 PRO A N 1
ATOM 3321 C CA . PRO A 1 428 ? 21.429 7.145 -11.778 1.00 56.41 428 PRO A CA 1
ATOM 3322 C C . PRO A 1 428 ? 20.852 5.789 -12.208 1.00 56.41 428 PRO A C 1
ATOM 3324 O O . PRO A 1 428 ? 19.952 5.716 -13.047 1.00 56.41 428 PRO A O 1
ATOM 3327 N N . PRO A 1 429 ? 21.402 4.667 -11.710 1.00 62.94 429 PRO A N 1
ATOM 3328 C CA . PRO A 1 429 ? 20.870 3.348 -12.033 1.00 62.94 429 PRO A CA 1
ATOM 3329 C C . PRO A 1 429 ? 19.422 3.209 -11.541 1.00 62.94 429 PRO A C 1
ATOM 3331 O O . PRO A 1 429 ? 19.094 3.645 -10.440 1.00 62.94 429 PRO A O 1
ATOM 3334 N N . ILE A 1 430 ? 18.577 2.578 -12.355 1.00 70.00 430 ILE A N 1
ATOM 3335 C CA . ILE A 1 430 ? 17.230 2.145 -11.968 1.00 70.00 430 ILE A CA 1
ATOM 3336 C C . ILE A 1 430 ? 17.347 0.713 -11.438 1.00 70.00 430 ILE A C 1
ATOM 3338 O O . ILE A 1 430 ? 18.045 -0.116 -12.026 1.00 70.00 430 ILE A O 1
ATOM 3342 N N . SER A 1 431 ? 16.697 0.429 -10.316 1.00 72.00 431 SER A N 1
ATOM 3343 C CA . SER A 1 431 ? 16.515 -0.923 -9.787 1.00 72.00 431 SER A CA 1
ATOM 3344 C C . SER A 1 431 ? 15.086 -1.372 -10.068 1.00 72.00 431 SER A C 1
ATOM 3346 O O . SER A 1 431 ? 14.155 -0.648 -9.734 1.00 72.00 431 SER A O 1
ATOM 3348 N N . VAL A 1 432 ? 14.918 -2.559 -10.653 1.00 75.12 432 VAL A N 1
ATOM 3349 C CA . VAL A 1 432 ? 13.620 -3.242 -10.797 1.00 75.12 432 VAL A CA 1
ATOM 3350 C C . VAL A 1 432 ? 13.590 -4.405 -9.829 1.00 75.12 432 VAL A C 1
ATOM 3352 O O . VAL A 1 432 ? 14.544 -5.196 -9.806 1.00 75.12 432 VAL A O 1
ATOM 3355 N N . SER A 1 433 ? 12.509 -4.484 -9.047 1.00 74.81 433 SER A N 1
ATOM 3356 C CA . SER A 1 433 ? 12.414 -5.402 -7.928 1.00 74.81 433 SER A CA 1
ATOM 3357 C C . SER A 1 433 ? 11.084 -6.100 -7.731 1.00 74.81 433 SER A C 1
ATOM 3359 O O . SER A 1 433 ? 10.090 -5.406 -7.662 1.00 74.81 433 SER A O 1
ATOM 3361 N N . ALA A 1 434 ? 11.040 -7.413 -7.478 1.00 79.19 434 ALA A N 1
ATOM 3362 C CA . ALA A 1 434 ? 9.870 -7.999 -6.815 1.00 79.19 434 ALA A CA 1
ATOM 3363 C C . ALA A 1 434 ? 9.754 -7.414 -5.396 1.00 79.19 434 ALA A C 1
ATOM 3365 O O . ALA A 1 434 ? 10.641 -7.602 -4.566 1.00 79.19 434 ALA A O 1
ATOM 3366 N N . SER A 1 435 ? 8.686 -6.666 -5.141 1.00 78.12 435 SER A N 1
ATOM 3367 C CA . SER A 1 435 ? 8.408 -6.070 -3.835 1.00 78.12 435 SER A CA 1
ATOM 3368 C C . SER A 1 435 ? 7.850 -7.137 -2.894 1.00 78.12 435 SER A C 1
ATOM 3370 O O . SER A 1 435 ? 8.463 -7.461 -1.875 1.00 78.12 435 SER A O 1
ATOM 3372 N N . HIS A 1 436 ? 6.728 -7.742 -3.278 1.00 82.62 436 HIS A N 1
ATOM 3373 C CA . HIS A 1 436 ? 6.035 -8.750 -2.488 1.00 82.62 436 HIS A CA 1
ATOM 3374 C C . HIS A 1 436 ? 5.112 -9.605 -3.367 1.00 82.62 436 HIS A C 1
ATOM 3376 O O . HIS A 1 436 ? 4.764 -9.231 -4.492 1.00 82.62 436 HIS A O 1
ATOM 3382 N N . PHE A 1 437 ? 4.707 -10.754 -2.829 1.00 86.81 437 PHE A N 1
ATOM 3383 C CA . PHE A 1 437 ? 3.564 -11.523 -3.317 1.00 86.81 437 PHE A CA 1
ATOM 3384 C C . PHE A 1 437 ? 2.402 -11.347 -2.355 1.00 86.81 437 PHE A C 1
ATOM 3386 O O . PHE A 1 437 ? 2.581 -11.479 -1.147 1.00 86.81 437 PHE A O 1
ATOM 3393 N N . LYS A 1 438 ? 1.219 -11.064 -2.890 1.00 90.50 438 LYS A N 1
ATOM 3394 C CA . LYS A 1 438 ? 0.003 -10.843 -2.114 1.00 90.50 438 LYS A CA 1
ATOM 3395 C C . LYS A 1 438 ? -0.977 -11.975 -2.340 1.00 90.50 438 LYS A C 1
ATOM 3397 O O . LYS A 1 438 ? -1.564 -12.092 -3.416 1.00 90.50 438 LYS A O 1
ATOM 3402 N N . PHE A 1 439 ? -1.165 -12.775 -1.311 1.00 91.44 439 PHE A N 1
ATOM 3403 C CA . PHE A 1 439 ? -2.160 -13.828 -1.230 1.00 91.44 439 PHE A CA 1
ATOM 3404 C C . PHE A 1 439 ? -3.483 -13.221 -0.792 1.00 91.44 439 PHE A C 1
ATOM 3406 O O . PHE A 1 439 ? -3.510 -12.374 0.098 1.00 91.44 439 PHE A O 1
ATOM 3413 N N . ILE A 1 440 ? -4.582 -13.614 -1.425 1.00 91.62 440 ILE A N 1
ATOM 3414 C CA . ILE A 1 440 ? -5.912 -13.119 -1.080 1.00 91.62 440 ILE A CA 1
ATOM 3415 C C . ILE A 1 440 ? -6.790 -14.282 -0.653 1.00 91.62 440 ILE A C 1
ATOM 3417 O O . ILE A 1 440 ? -7.111 -15.154 -1.463 1.00 91.62 440 ILE A O 1
ATOM 3421 N N . VAL A 1 441 ? -7.252 -14.216 0.592 1.00 91.88 441 VAL A N 1
ATOM 3422 C CA . VAL A 1 441 ? -8.193 -15.174 1.168 1.00 91.88 441 VAL A CA 1
ATOM 3423 C C . VAL A 1 441 ? -9.568 -14.524 1.258 1.00 91.88 441 VAL A C 1
ATOM 3425 O O . VAL A 1 441 ? -9.711 -13.384 1.713 1.00 91.88 441 VAL A O 1
ATOM 3428 N N . GLN A 1 442 ? -10.597 -15.224 0.785 1.00 88.31 442 GLN A N 1
ATOM 3429 C CA . GLN A 1 442 ? -11.978 -14.748 0.846 1.00 88.31 442 GLN A CA 1
ATOM 3430 C C . GLN A 1 442 ? -12.964 -15.933 0.849 1.00 88.31 442 GLN A C 1
ATOM 3432 O O . GLN A 1 442 ? -12.737 -16.911 0.136 1.00 88.31 442 GLN A O 1
ATOM 3437 N N . PRO A 1 443 ? -14.088 -15.843 1.581 1.00 83.81 443 PRO A N 1
ATOM 3438 C CA . PRO A 1 443 ? -15.091 -16.900 1.632 1.00 83.81 443 PRO A CA 1
ATOM 3439 C C . PRO A 1 443 ? -15.599 -17.324 0.248 1.00 83.81 443 PRO A C 1
ATOM 3441 O O . PRO A 1 443 ? -15.968 -16.486 -0.581 1.00 83.81 443 PRO A O 1
ATOM 3444 N N . GLY A 1 444 ? -15.669 -18.639 0.021 1.00 83.19 444 GLY A N 1
ATOM 3445 C CA . GLY A 1 444 ? -16.300 -19.232 -1.162 1.00 83.19 444 GLY A CA 1
ATOM 3446 C C . GLY A 1 444 ? -15.546 -19.024 -2.479 1.00 83.19 444 GLY A C 1
ATOM 3447 O O . GLY A 1 444 ? -16.125 -19.236 -3.547 1.00 83.19 444 GLY A O 1
ATOM 3448 N N . ARG A 1 445 ? -14.280 -18.596 -2.438 1.00 83.50 445 ARG A N 1
ATOM 3449 C CA . ARG A 1 445 ? -13.422 -18.486 -3.623 1.00 83.50 445 ARG A CA 1
ATOM 3450 C C . ARG A 1 445 ? -12.044 -19.046 -3.315 1.00 83.50 445 ARG A C 1
ATOM 3452 O O . ARG A 1 445 ? -11.534 -18.849 -2.222 1.00 83.50 445 ARG A O 1
ATOM 3459 N N . SER A 1 446 ? -11.439 -19.683 -4.310 1.00 85.69 446 SER A N 1
ATOM 3460 C CA . SER A 1 446 ? -10.082 -20.209 -4.197 1.00 85.69 446 SER A CA 1
ATOM 3461 C C . SER A 1 446 ? -9.076 -19.104 -3.882 1.00 85.69 446 SER A C 1
ATOM 3463 O O . SER A 1 446 ? -9.175 -17.997 -4.432 1.00 85.69 446 SER A O 1
ATOM 3465 N N . LEU A 1 447 ? -8.087 -19.439 -3.051 1.00 88.81 447 LEU A N 1
ATOM 3466 C CA . LEU A 1 447 ? -6.880 -18.642 -2.870 1.00 88.81 447 LEU A CA 1
ATOM 3467 C C . LEU A 1 447 ? -6.269 -18.269 -4.220 1.00 88.81 447 LEU A C 1
ATOM 3469 O O . LEU A 1 447 ? -6.129 -19.101 -5.120 1.00 88.81 447 LEU A O 1
ATOM 3473 N N . TYR A 1 448 ? -5.885 -17.007 -4.341 1.00 87.44 448 TYR A N 1
ATOM 3474 C CA . TYR A 1 448 ? -5.151 -16.506 -5.490 1.00 87.44 448 TYR A CA 1
ATOM 3475 C C . TYR A 1 448 ? -4.074 -15.530 -5.035 1.00 87.44 448 TYR A C 1
ATOM 3477 O O . TYR A 1 448 ? -4.138 -14.967 -3.939 1.00 87.44 448 TYR A O 1
ATOM 3485 N N . VAL A 1 449 ? -3.078 -15.340 -5.893 1.00 88.50 449 VAL A N 1
ATOM 3486 C CA . VAL A 1 449 ? -1.882 -14.561 -5.595 1.00 88.50 449 VAL A CA 1
ATOM 3487 C C . VAL A 1 449 ? -1.664 -13.493 -6.661 1.00 88.50 449 VAL A C 1
ATOM 3489 O O . VAL A 1 449 ? -1.981 -13.693 -7.834 1.00 88.50 449 VAL A O 1
ATOM 3492 N N . LYS A 1 450 ? -1.123 -12.352 -6.244 1.00 89.81 450 LYS A N 1
ATOM 3493 C CA . LYS A 1 450 ? -0.646 -11.280 -7.121 1.00 89.81 450 LYS A CA 1
ATOM 3494 C C . LYS A 1 450 ? 0.833 -11.026 -6.867 1.00 89.81 450 LYS A C 1
ATOM 3496 O O . LYS A 1 450 ? 1.288 -11.150 -5.730 1.00 89.81 450 LYS A O 1
ATOM 3501 N N . ALA A 1 451 ? 1.568 -10.661 -7.909 1.00 88.62 451 ALA A N 1
ATOM 3502 C CA . ALA A 1 451 ? 2.967 -10.262 -7.795 1.00 88.62 451 ALA A CA 1
ATOM 3503 C C . ALA A 1 451 ? 3.089 -8.746 -7.955 1.00 88.62 451 ALA A C 1
ATOM 3505 O O . ALA A 1 451 ? 2.459 -8.168 -8.841 1.00 88.62 451 ALA A O 1
ATOM 3506 N N . TYR A 1 452 ? 3.926 -8.122 -7.130 1.00 88.50 452 TYR A N 1
ATOM 3507 C CA . TYR A 1 452 ? 4.203 -6.691 -7.197 1.00 88.50 452 TYR A CA 1
ATOM 3508 C C . TYR A 1 452 ? 5.659 -6.458 -7.556 1.00 88.50 452 TYR A C 1
ATOM 3510 O O . TYR A 1 452 ? 6.559 -7.020 -6.925 1.00 88.50 452 TYR A O 1
ATOM 3518 N N . VAL A 1 453 ? 5.898 -5.598 -8.543 1.00 87.44 453 VAL A N 1
ATOM 3519 C CA . VAL A 1 453 ? 7.244 -5.214 -8.972 1.00 87.44 453 VAL A CA 1
ATOM 3520 C C . VAL A 1 453 ? 7.433 -3.713 -8.823 1.00 87.44 453 VAL A C 1
ATOM 3522 O O . VAL A 1 453 ? 6.695 -2.942 -9.411 1.00 87.44 453 VAL A O 1
ATOM 3525 N N . GLY A 1 454 ? 8.436 -3.292 -8.059 1.00 85.50 454 GLY A N 1
ATOM 3526 C CA . GLY A 1 454 ? 8.816 -1.897 -7.893 1.00 85.50 454 GLY A CA 1
ATOM 3527 C C . GLY A 1 454 ? 10.003 -1.489 -8.751 1.00 85.50 454 GLY A C 1
ATOM 3528 O O . GLY A 1 454 ? 10.991 -2.215 -8.854 1.00 85.50 454 GLY A O 1
ATOM 3529 N N . SER A 1 455 ? 9.925 -0.294 -9.319 1.00 82.38 455 SER A N 1
ATOM 3530 C CA . SER A 1 455 ? 10.983 0.359 -10.081 1.00 82.38 455 SER A CA 1
ATOM 3531 C C . SER A 1 455 ? 11.315 1.701 -9.447 1.00 82.38 455 SER A C 1
ATOM 3533 O O . SER A 1 455 ? 10.426 2.524 -9.239 1.00 82.38 455 SER A O 1
ATOM 3535 N N . GLN A 1 456 ? 12.589 1.907 -9.125 1.00 79.25 456 GLN A N 1
ATOM 3536 C CA . GLN A 1 456 ? 13.045 3.108 -8.426 1.00 79.25 456 GLN A CA 1
ATOM 3537 C C . GLN A 1 456 ? 14.537 3.357 -8.635 1.00 79.25 456 GLN A C 1
ATOM 3539 O O . GLN A 1 456 ? 15.306 2.446 -8.967 1.00 79.25 456 GLN A O 1
ATOM 3544 N N . HIS A 1 457 ? 14.964 4.586 -8.377 1.00 74.25 457 HIS A N 1
ATOM 3545 C CA . HIS A 1 457 ? 16.367 4.895 -8.127 1.00 74.25 457 HIS A CA 1
ATOM 3546 C C . HIS A 1 457 ? 16.743 4.557 -6.672 1.00 74.25 457 HIS A C 1
ATOM 3548 O O . HIS A 1 457 ? 15.921 4.085 -5.886 1.00 74.25 457 HIS A O 1
ATOM 3554 N N . THR A 1 458 ? 18.015 4.726 -6.306 1.00 70.12 458 THR A N 1
ATOM 3555 C CA . THR A 1 458 ? 18.403 4.647 -4.891 1.00 70.12 458 THR A CA 1
ATOM 3556 C C . THR A 1 458 ? 17.755 5.802 -4.136 1.00 70.12 458 THR A C 1
ATOM 3558 O O . THR A 1 458 ? 17.848 6.936 -4.600 1.00 70.12 458 THR A O 1
ATOM 3561 N N . PHE A 1 459 ? 17.156 5.519 -2.977 1.00 73.50 459 PHE A N 1
ATOM 3562 C CA . PHE A 1 459 ? 16.599 6.560 -2.120 1.00 73.50 459 PHE A CA 1
ATOM 3563 C C . PHE A 1 459 ? 17.666 7.583 -1.726 1.00 73.50 459 PHE A C 1
ATOM 3565 O O . PHE A 1 459 ? 18.793 7.236 -1.357 1.00 73.50 459 PHE A O 1
ATOM 3572 N N . LYS A 1 460 ? 17.291 8.849 -1.834 1.00 76.12 460 LYS A N 1
ATOM 3573 C CA . LYS A 1 460 ? 18.059 10.014 -1.438 1.00 76.12 460 LYS A CA 1
ATOM 3574 C C . LYS A 1 460 ? 17.835 10.330 0.035 1.00 76.12 460 LYS A C 1
ATOM 3576 O O . LYS A 1 460 ? 18.817 10.666 0.699 1.00 76.12 460 LYS A O 1
ATOM 3581 N N . TYR A 1 461 ? 16.606 10.214 0.541 1.00 79.69 461 TYR A N 1
ATOM 3582 C CA . TYR A 1 461 ? 16.271 10.467 1.940 1.00 79.69 461 TYR A CA 1
ATOM 3583 C C . TYR A 1 461 ? 15.779 9.194 2.639 1.00 79.69 461 TYR A C 1
ATOM 3585 O O . TYR A 1 461 ? 15.041 8.381 2.091 1.00 79.69 461 TYR A O 1
ATOM 3593 N N . CYS A 1 462 ? 16.228 9.009 3.875 1.00 79.62 462 CYS A N 1
ATOM 3594 C CA . CYS A 1 462 ? 15.909 7.870 4.722 1.00 79.62 462 CYS A CA 1
ATOM 3595 C C . CYS A 1 462 ? 15.437 8.382 6.082 1.00 79.62 462 CYS A C 1
ATOM 3597 O O . CYS A 1 462 ? 15.968 9.365 6.593 1.00 79.62 462 CYS A O 1
ATOM 3599 N N . LEU A 1 463 ? 14.466 7.698 6.681 1.00 76.31 463 LEU A N 1
ATOM 3600 C CA . LEU A 1 463 ? 14.058 7.960 8.060 1.00 76.31 463 LEU A CA 1
ATOM 3601 C C . LEU A 1 463 ? 15.220 7.681 9.017 1.00 76.31 463 LEU A C 1
ATOM 3603 O O . LEU A 1 463 ? 15.880 6.642 8.906 1.00 76.31 463 LEU A O 1
ATOM 3607 N N . ASP A 1 464 ? 15.449 8.584 9.968 1.00 76.38 464 ASP A N 1
ATOM 3608 C CA . ASP A 1 464 ? 16.400 8.323 11.044 1.00 76.38 464 ASP A CA 1
ATOM 3609 C C . ASP A 1 464 ? 15.871 7.226 11.994 1.00 76.38 464 ASP A C 1
ATOM 3611 O O . ASP A 1 464 ? 14.668 6.973 12.100 1.00 76.38 464 ASP A O 1
ATOM 3615 N N . THR A 1 465 ? 16.780 6.542 12.691 1.00 69.81 465 THR A N 1
ATOM 3616 C CA . THR A 1 465 ? 16.429 5.390 13.544 1.00 69.81 465 THR A CA 1
ATOM 3617 C C . THR A 1 465 ? 15.639 5.780 14.803 1.00 69.81 465 THR A C 1
ATOM 3619 O O . THR A 1 465 ? 14.805 5.000 15.273 1.00 69.81 465 THR A O 1
ATOM 3622 N N . ASP A 1 466 ? 15.845 6.982 15.339 1.00 68.25 466 ASP A N 1
ATOM 3623 C CA . ASP A 1 466 ? 15.149 7.475 16.535 1.00 68.25 466 ASP A CA 1
ATOM 3624 C C . ASP A 1 466 ? 13.692 7.837 16.212 1.00 68.25 466 ASP A C 1
ATOM 3626 O O . ASP A 1 466 ? 12.786 7.581 17.010 1.00 68.25 466 ASP A O 1
ATOM 3630 N N . SER A 1 467 ? 13.443 8.364 15.011 1.00 69.25 467 SER A N 1
ATOM 3631 C CA . SER A 1 467 ? 12.103 8.631 14.472 1.00 69.25 467 SER A CA 1
ATOM 3632 C C . SER A 1 467 ? 11.256 7.366 14.363 1.00 69.25 467 SER A C 1
ATOM 3634 O O . SER A 1 467 ? 10.034 7.419 14.501 1.00 69.25 467 SER A O 1
ATOM 3636 N N . ILE A 1 468 ? 11.913 6.226 14.143 1.00 64.69 468 ILE A N 1
ATOM 3637 C CA . ILE A 1 468 ? 11.290 4.913 13.987 1.00 64.69 468 ILE A CA 1
ATOM 3638 C C . ILE A 1 468 ? 11.036 4.227 15.333 1.00 64.69 468 ILE A C 1
ATOM 3640 O O . ILE A 1 468 ? 10.182 3.347 15.378 1.00 64.69 468 ILE A O 1
ATOM 3644 N N . SER A 1 469 ? 11.736 4.596 16.413 1.00 62.44 469 SER A N 1
ATOM 3645 C CA . SER A 1 469 ? 11.791 3.805 17.658 1.00 62.44 469 SER A CA 1
ATOM 3646 C C . SER A 1 469 ? 11.345 4.537 18.931 1.00 62.44 469 SER A C 1
ATOM 3648 O O . SER A 1 469 ? 11.030 3.874 19.918 1.00 62.44 469 SER A O 1
ATOM 3650 N N . VAL A 1 470 ? 11.259 5.873 18.932 1.00 66.69 470 VAL A N 1
ATOM 3651 C CA . VAL A 1 470 ? 10.948 6.657 20.140 1.00 66.69 470 VAL A CA 1
ATOM 3652 C C . VAL A 1 470 ? 9.570 7.330 20.027 1.00 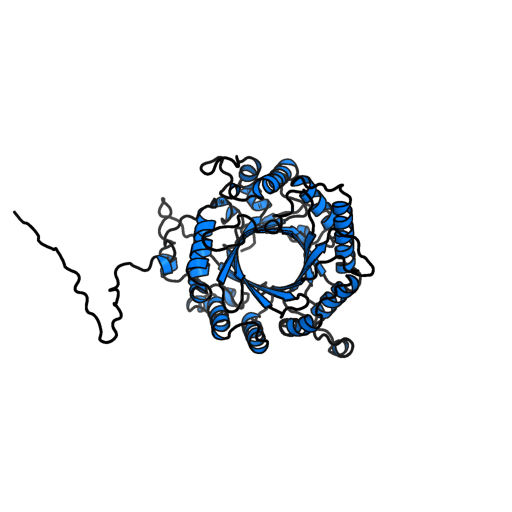66.69 470 VAL A C 1
ATOM 3654 O O . VAL A 1 470 ? 9.335 8.091 19.090 1.00 66.69 470 VAL A O 1
ATOM 3657 N N . PRO A 1 471 ? 8.636 7.112 20.974 1.00 65.12 471 PRO A N 1
ATOM 3658 C CA . PRO A 1 471 ? 7.359 7.824 20.989 1.00 65.12 471 PRO A CA 1
ATOM 3659 C C . PRO A 1 471 ? 7.526 9.340 21.127 1.00 65.12 471 PRO A C 1
ATOM 3661 O O . PRO A 1 471 ? 8.422 9.818 21.823 1.00 65.12 471 PRO A O 1
ATOM 3664 N N . ASN A 1 472 ? 6.609 10.102 20.527 1.00 65.00 472 ASN A N 1
ATOM 3665 C CA . ASN A 1 472 ? 6.576 11.572 20.581 1.00 65.00 472 ASN A CA 1
ATOM 3666 C C . ASN A 1 472 ? 7.828 12.293 20.037 1.00 65.00 472 ASN A C 1
ATOM 3668 O O . ASN A 1 472 ? 8.009 13.484 20.306 1.00 65.00 472 ASN A O 1
ATOM 3672 N N . THR A 1 473 ? 8.692 11.624 19.268 1.00 68.19 473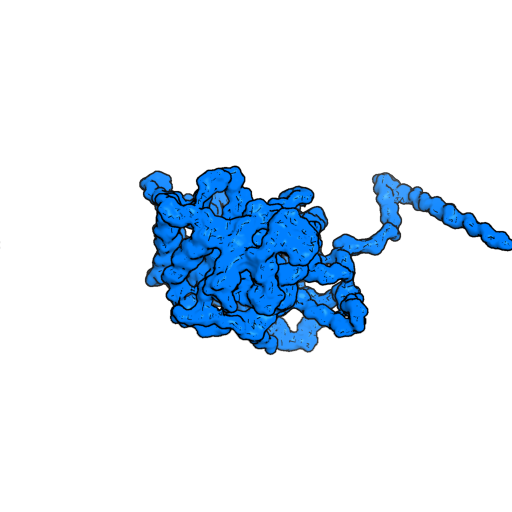 THR A N 1
ATOM 3673 C CA . THR A 1 473 ? 9.763 12.299 18.525 1.00 68.19 473 THR A CA 1
ATOM 3674 C C . THR A 1 473 ? 9.246 12.831 17.195 1.00 68.19 473 THR A C 1
ATOM 3676 O O . THR A 1 473 ? 8.389 12.240 16.533 1.00 68.19 473 THR A O 1
ATOM 3679 N N . ALA A 1 474 ? 9.758 13.998 16.805 1.00 71.25 474 ALA A N 1
ATOM 3680 C CA . ALA A 1 474 ? 9.531 14.515 15.467 1.00 71.25 474 ALA A CA 1
ATOM 3681 C C . ALA A 1 474 ? 10.241 13.606 14.461 1.00 71.25 474 ALA A C 1
ATOM 3683 O O . ALA A 1 474 ? 11.416 13.299 14.655 1.00 71.25 474 ALA A O 1
ATOM 3684 N N . VAL A 1 475 ? 9.529 13.225 13.399 1.00 74.62 475 VAL A N 1
ATOM 3685 C CA . VAL A 1 475 ? 10.105 12.469 12.287 1.00 74.62 475 VAL A CA 1
ATOM 3686 C C . VAL A 1 475 ? 11.199 13.308 11.638 1.00 74.62 475 VAL A C 1
ATOM 3688 O O . VAL A 1 475 ? 10.965 14.471 11.300 1.00 74.62 475 VAL A O 1
ATOM 3691 N N . LYS A 1 476 ? 12.383 12.729 11.453 1.00 77.62 476 LYS A N 1
ATOM 3692 C CA . LYS A 1 476 ? 13.465 13.327 10.680 1.00 77.62 476 LYS A CA 1
ATOM 3693 C C . LYS A 1 476 ? 13.919 12.377 9.590 1.00 77.62 476 LYS A C 1
ATOM 3695 O O . LYS A 1 476 ? 13.902 11.151 9.715 1.00 77.62 476 LYS A O 1
ATOM 3700 N N . TYR A 1 477 ? 14.338 13.015 8.513 1.00 79.50 477 TYR A N 1
ATOM 3701 C CA . TYR A 1 477 ? 14.872 12.378 7.335 1.00 79.50 477 TYR A CA 1
ATOM 3702 C C . TYR A 1 477 ? 16.308 12.840 7.158 1.00 79.50 477 TYR A C 1
ATOM 3704 O O . TYR A 1 477 ? 16.611 14.034 7.229 1.00 79.50 477 TYR A O 1
ATOM 3712 N N . GLU A 1 478 ? 17.190 11.889 6.911 1.00 82.88 478 GLU A N 1
ATOM 3713 C CA . GLU A 1 478 ? 18.601 12.121 6.653 1.00 82.88 478 GLU A CA 1
ATOM 3714 C C . GLU A 1 478 ? 18.945 11.637 5.244 1.00 82.88 478 GLU A C 1
ATOM 3716 O O . GLU A 1 478 ? 18.272 10.750 4.712 1.00 82.88 478 GLU A O 1
ATOM 3721 N N . PRO A 1 479 ? 19.984 12.193 4.599 1.00 80.25 479 PRO A N 1
ATOM 3722 C CA . PRO A 1 479 ? 20.512 11.596 3.384 1.00 80.25 479 PRO A CA 1
ATOM 3723 C C . PRO A 1 479 ? 20.846 10.121 3.631 1.00 80.25 479 PRO A C 1
ATOM 3725 O O . PRO A 1 479 ? 21.576 9.806 4.573 1.00 80.25 479 PRO A O 1
ATOM 3728 N N . CYS A 1 480 ? 20.328 9.220 2.795 1.00 72.94 480 CYS A N 1
ATOM 3729 C CA . CYS A 1 480 ? 20.622 7.797 2.935 1.00 72.94 480 CYS A CA 1
ATOM 3730 C C . CYS A 1 480 ? 22.141 7.566 2.862 1.00 72.94 480 CYS A C 1
ATOM 3732 O O . CYS A 1 480 ? 22.822 8.080 1.968 1.00 72.94 480 CYS A O 1
ATOM 3734 N N . SER A 1 481 ? 22.684 6.784 3.798 1.00 59.09 481 SER A N 1
ATOM 3735 C CA . SER A 1 481 ? 24.090 6.376 3.742 1.00 59.09 481 SER A CA 1
ATOM 3736 C C . SER A 1 481 ? 24.294 5.384 2.589 1.00 59.09 481 SER A C 1
ATOM 3738 O O . SER A 1 481 ? 23.563 4.401 2.469 1.00 59.09 481 SER A O 1
ATOM 3740 N N . VAL A 1 482 ? 25.249 5.687 1.701 1.00 45.38 482 VAL A N 1
ATOM 3741 C CA . VAL A 1 482 ? 25.556 4.908 0.482 1.00 45.38 482 VAL A CA 1
ATOM 3742 C C . VAL A 1 482 ? 26.541 3.781 0.758 1.00 45.38 482 VAL A C 1
ATOM 3744 O O . VAL A 1 482 ? 27.569 4.050 1.424 1.00 45.38 482 VAL A O 1
#

Solvent-accessible surface area (backbone atoms only — not comparable to full-atom values): 26504 Å² total; per-residue (Å²): 137,92,83,86,88,81,82,78,79,84,81,84,71,72,53,103,80,72,57,80,70,78,76,92,83,69,82,65,54,80,73,52,35,72,58,71,57,86,43,42,45,36,46,37,49,32,52,43,38,67,52,46,46,96,66,41,49,67,66,26,57,51,44,47,37,63,53,39,67,52,41,41,46,73,54,36,27,66,67,12,52,14,33,41,36,38,35,41,40,59,52,66,67,32,71,35,36,29,41,27,41,33,44,30,45,50,32,23,51,78,68,46,45,38,59,44,52,37,68,34,39,64,88,36,79,72,64,95,48,19,33,48,45,48,44,72,15,88,60,31,73,35,52,29,35,36,38,34,46,39,57,75,77,24,81,71,34,52,68,50,47,52,31,34,34,46,30,28,45,50,53,82,99,46,74,46,60,44,28,29,39,35,38,34,36,57,16,77,80,21,81,42,65,82,52,48,59,59,51,51,51,52,50,37,52,38,42,69,42,56,58,89,37,72,49,35,47,38,25,52,52,44,48,44,52,51,50,53,57,49,64,28,96,92,47,66,50,28,61,38,31,47,28,41,67,49,61,78,37,86,76,40,89,77,59,64,72,61,48,41,32,38,32,35,34,35,56,62,37,76,68,73,70,82,72,66,37,78,77,76,76,45,86,36,66,65,52,46,49,53,50,52,52,37,56,76,42,43,56,84,48,65,66,72,58,48,60,66,52,43,76,61,56,90,42,47,58,32,74,44,35,32,42,35,42,30,34,27,34,49,83,58,40,95,92,49,55,29,42,49,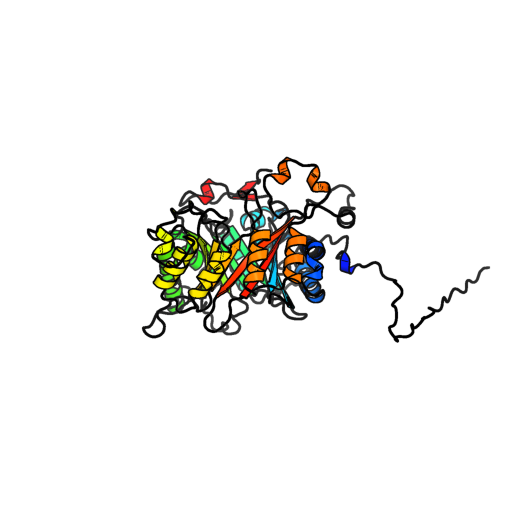51,68,51,37,35,43,32,47,50,59,68,74,80,76,50,79,60,44,53,59,71,56,43,50,54,45,33,44,77,68,68,44,38,44,63,72,54,48,52,50,54,46,50,48,46,47,58,85,50,89,72,65,75,75,44,78,77,65,66,70,50,45,46,51,56,54,78,69,77,54,80,72,57,55,55,60,44,69,55,52,103,82,67,77,60,77,73,80,67,69,40,52,34,65,46,31,38,40,37,40,47,35,66,97,52,80,73,45,44,33,45,31,37,35,21,28,55,74,61,42,66,32,75,40,72,60,41,32,45,44,67,95,45,71,53,46,72,38,74,47,87,128

Organism: NCBI:txid1486918

pLDDT: mean 72.92, std 19.25, range [26.64, 96.62]

Foldseek 3Di:
DDDDDPPPDDDFDADPVRDGPDDDDDPPCLLQPNLAPPQPQLVLLSVQCNLAVVQEDSQQSVLSNVLSVQFASLQADQLQQKKKKWWQPDFPHRHHTKIKIKGFLQSCLVVVVLVQLLQADLVDSDDSRHNRNLSVAPLSLLVSLLSVCCVPVPSRGDLFWGIKIFIWDRDDSDINSGFKIKTWTLWQAAPQLVCVLVVVLVSCVSSPAPCVDLLNVLLSVLSVVLSCLCPDPLHQKTWTIKMQGDSVCPVVVVGHRFWIKIKIKGAQDDFDDQPVCVPPPAREPLLVSVVVSCVVLVADFDSVVSSLVSQLQPGSRGHIKIKIWIQGSDDADPVRRGRTDQKMKIKDFQDDFDDLAGSLVSNLVSCVVSVQHDNVSSVSVCCSFQPDDPVNVPDPVVSRGPNGWDPDDDPSSVSNQQDDPVRDDGDATKIKDFGIKMWMTGHPDDIHIMTMIMIHGPHQWDWDPCSSHHPPDGIDIDGDDD

Radius of gyration: 24.35 Å; Cα contacts (8 Å, |Δi|>4): 895; chains: 1; bounding box: 58×56×91 Å

Secondary structure (DSSP, 8-state):
------------PPPTT--------S--HHHHSSTT---HHHHHHHHHHHHHGGGS-HHHHHHHHHHHTTS-GGGSSTTTT-EEEEEE-STTS---EEEEEEEEHHHHHHTTHHHHHHH--TT--SSTTS-TTGGGSTTHHHHHHHHHHHHHH-TT--SSEEEEEEEEEEETTEEEEEEEEEEEES-TTS--GGGHHHHHHHHHHHTT--TTSHHHHHHHHHHHHHHHHHTSTT--EEEEEEEEE-TT-TT-TT----EEEEEEEEPPPPPPPTTTHHHHS-S-HHHHHHHHHHHHTT--S-SHHHHHHHTT-S-TTSS-EEEEEEEESS---SSS--SEEEEEEEEEE---SS-SS-HHHHHHHHHHHTTSS-HHHHHHHHHHHHSPPGGGGS-TTGGGS-TT------TTTTTTTS--TTS--PPPPPEEEEEEEEEEEETTEEEEEEEEEEEE---SEEE-HHHHHSTTPPP-EEEPP-

Mean predicted aligned error: 11.85 Å